Protein AF-A0A937JWV9-F1 (afdb_monomer)

Secondary structure (DSSP, 8-state):
---HHHHHHHHHHTT-TTGGG--HHHHHHHHT--TT---SSS-----------SHHHHHHHHHHHHHH-S-HHHHHHHHHHHHHHHHHHHHHHHHHTT----HHHHHHHHHHHHHHHHHHHHHTPPP---PPPPPPPPPPPPPPPPPPPPP-------------PPP-PPP--HHHHHHHHHHHHHHH-HHHHHHHHHHHHHHHHHSEEEEEE-HHHHHHHHHHTB---HHHH-TTHHHHHHHHHHHHHHHH---TTS-TTTSPEEEEEE-SS--S-SHHHHTTGGG-SEEEEEPGGGGGGEEEESS-GGG-PPPEETTB--GGGG------S-S-------TT-HHHHHHHHHHHHHHHH-SSHHHHHHHHT-S-EEEEE-S--BGGGEEEEEE-TT----HHHHHHHHHHT-EEEE-

Sequence (419 aa):
MTTVSQLRQQAKARKIKGYSRMNKAQLMSALGVSEDAKIQEAGKSKRTAKAEPTKTARAIATAITRKHGGNPAEVEAQLKKSIQSAVDKKRRQLKKEGREVTQKDLRAAAIAGVKATVQRSAKSKPKDEPKKPPAKSEPKKERKPKPKDEPKVEPVQPKEEPRSQPSKEVKTRSAELGQVKADLEKEFGKEFVAKAEKNFQKIVDESDVFVRVPDSAIDKIIGAGRFKSSFEAGRKGKDYNKRRGQTEDAMFGYGADTDPTKRPIYGYLGEKEFDGSSWSQTGPGQYGNVVVRLKSDVKTRASVTDNDTWNASLPSSATSVSAASLAGGRTAHMNVVKVSISKDDPMTRDEAEKGLQAAADAKGVSDFLSKKMSPYIETHIHGGLGTSDIGEVIFTNGSKPSKKMQNWAKKNGVTITIK

Radius of gyration: 28.36 Å; Cα contacts (8 Å, |Δi|>4): 607; chains: 1; bounding box: 73×74×77 Å

pLDDT: mean 81.62, std 20.68, range [28.97, 98.62]

Solvent-accessible surface area (backbone atoms only — not comparable to full-atom values): 23754 Å² total; per-residue (Å²): 130,92,47,64,66,59,46,40,53,53,33,55,76,68,68,47,84,68,46,90,78,48,52,63,69,55,42,27,60,77,68,72,50,66,92,80,79,74,86,92,88,86,76,95,64,93,70,82,79,76,76,87,75,66,67,67,48,47,54,51,15,46,54,47,23,73,76,40,52,78,57,46,70,59,44,27,53,50,36,53,52,33,22,50,52,32,32,52,52,50,52,52,50,33,55,74,69,75,41,84,84,48,72,68,58,47,52,54,24,33,52,52,11,47,53,57,40,53,57,50,44,61,69,65,54,77,80,90,69,90,78,77,82,81,79,89,78,84,86,81,88,78,84,84,80,82,90,75,91,75,82,88,74,75,86,78,73,82,80,80,72,86,70,80,76,51,69,52,62,62,66,47,48,63,70,60,41,52,50,37,34,53,51,47,27,72,74,67,34,55,67,56,45,51,46,10,26,54,42,40,38,50,31,52,69,67,33,37,49,32,35,56,36,39,66,93,42,53,66,52,28,64,71,65,47,26,66,73,22,71,69,64,63,63,81,67,52,71,67,48,47,52,53,48,29,54,51,40,23,69,40,44,63,43,45,85,87,51,56,43,73,61,40,52,42,72,34,28,45,26,62,77,71,85,82,74,72,50,53,32,57,47,49,57,45,90,50,27,46,25,39,35,36,40,40,76,73,55,41,76,17,16,27,31,25,56,36,64,63,83,27,50,39,51,37,24,41,49,82,57,55,46,52,29,14,31,39,40,20,88,55,78,81,68,100,65,81,71,73,66,81,37,90,89,39,59,66,36,41,51,33,23,52,43,28,39,51,20,28,53,69,39,88,35,60,41,50,24,28,62,67,53,69,33,54,34,33,31,28,36,28,28,32,39,48,49,53,86,48,51,40,32,41,36,23,26,90,81,47,76,81,50,72,68,49,51,54,50,24,67,76,67,75,32,50,78,47,77,90

Structure (mmCIF, N/CA/C/O backbone):
data_AF-A0A937JWV9-F1
#
_entry.id   AF-A0A937JWV9-F1
#
loop_
_atom_site.group_PDB
_atom_site.id
_atom_site.type_symbol
_atom_site.label_atom_id
_atom_site.label_alt_id
_atom_site.label_comp_id
_atom_site.label_asym_id
_atom_site.label_entity_id
_atom_site.label_seq_id
_atom_site.pdbx_PDB_ins_code
_atom_site.Cartn_x
_atom_site.Cartn_y
_atom_site.Cartn_z
_atom_site.occupancy
_atom_site.B_iso_or_equiv
_atom_site.auth_seq_id
_atom_site.auth_comp_id
_atom_site.auth_asym_id
_atom_site.auth_atom_id
_atom_site.pdbx_PDB_model_num
ATOM 1 N N . MET A 1 1 ? -20.050 -15.532 -38.402 1.00 70.25 1 MET A N 1
ATOM 2 C CA . MET A 1 1 ? -19.776 -16.842 -37.763 1.00 70.25 1 MET A CA 1
ATOM 3 C C . MET A 1 1 ? -18.564 -17.409 -38.455 1.00 70.25 1 MET A C 1
ATOM 5 O O . MET A 1 1 ? -18.600 -17.441 -39.676 1.00 70.25 1 MET A O 1
ATOM 9 N N . THR A 1 2 ? -17.518 -17.805 -37.729 1.00 85.25 2 THR A N 1
ATOM 10 C CA . THR A 1 2 ? -16.345 -18.433 -38.352 1.00 85.25 2 THR A CA 1
ATOM 11 C C . THR A 1 2 ? -16.776 -19.731 -39.025 1.00 85.25 2 THR A C 1
ATOM 13 O O . THR A 1 2 ? -17.424 -20.574 -38.395 1.00 85.25 2 THR A O 1
ATOM 16 N N . THR A 1 3 ? -16.486 -19.870 -40.316 1.00 94.62 3 THR A N 1
ATOM 17 C CA . THR A 1 3 ? -16.865 -21.063 -41.080 1.00 94.62 3 THR A CA 1
ATOM 18 C C . THR A 1 3 ? -15.882 -22.201 -40.811 1.00 94.62 3 THR A C 1
ATOM 20 O O . THR A 1 3 ? -14.726 -21.977 -40.448 1.00 94.62 3 THR A O 1
ATOM 23 N N . VAL A 1 4 ? -16.311 -23.449 -41.024 1.00 94.62 4 VAL A N 1
ATOM 24 C CA . VAL A 1 4 ? -15.422 -24.624 -40.908 1.00 94.62 4 VAL A CA 1
ATOM 25 C C . VAL A 1 4 ? -14.225 -24.508 -41.860 1.00 94.62 4 VAL A C 1
ATOM 27 O O . VAL A 1 4 ? -13.120 -24.906 -41.506 1.00 94.62 4 VAL A O 1
ATOM 30 N N . SER A 1 5 ? -14.418 -23.898 -43.036 1.00 94.88 5 SER A N 1
ATOM 31 C CA . SER A 1 5 ? -13.341 -23.645 -44.002 1.00 94.88 5 SER A CA 1
ATOM 32 C C . SER A 1 5 ? -12.254 -22.723 -43.431 1.00 94.88 5 SER A C 1
ATOM 34 O O . SER A 1 5 ? -11.070 -23.061 -43.479 1.00 94.88 5 SER A O 1
ATOM 36 N N . GLN A 1 6 ? -12.648 -21.616 -42.789 1.00 94.69 6 GLN A N 1
ATOM 37 C CA . GLN A 1 6 ? -11.716 -20.679 -42.145 1.00 94.69 6 GLN A CA 1
ATOM 38 C C . GLN A 1 6 ? -10.946 -21.336 -40.993 1.00 94.69 6 GLN A C 1
ATOM 40 O O . GLN A 1 6 ? -9.729 -21.182 -40.888 1.00 94.69 6 GLN A O 1
ATOM 45 N N . LEU A 1 7 ? -11.632 -22.130 -40.166 1.00 95.94 7 LEU A N 1
ATOM 46 C CA . LEU A 1 7 ? -10.992 -22.871 -39.077 1.00 95.94 7 LEU A CA 1
ATOM 47 C C . LEU A 1 7 ? -9.995 -23.917 -39.608 1.00 95.94 7 LEU A C 1
ATOM 49 O O . LEU A 1 7 ? -8.909 -24.073 -39.057 1.00 95.94 7 LEU A O 1
ATOM 53 N N . ARG A 1 8 ? -10.299 -24.594 -40.723 1.00 96.94 8 ARG A N 1
ATOM 54 C CA . ARG A 1 8 ? -9.359 -25.533 -41.360 1.00 96.94 8 ARG A CA 1
ATOM 55 C C . ARG A 1 8 ? -8.137 -24.834 -41.943 1.00 96.94 8 ARG A C 1
ATOM 57 O O . ARG A 1 8 ? -7.040 -25.372 -41.824 1.00 96.94 8 ARG A O 1
ATOM 64 N N . GLN A 1 9 ? -8.292 -23.651 -42.536 1.00 95.38 9 GLN A N 1
ATOM 65 C CA . GLN A 1 9 ? -7.149 -22.860 -43.007 1.00 95.38 9 GLN A CA 1
ATOM 66 C C . GLN A 1 9 ? -6.232 -22.450 -41.846 1.00 95.38 9 GLN A C 1
ATOM 68 O O . GLN A 1 9 ? -5.017 -22.618 -41.943 1.00 95.38 9 GLN A O 1
ATOM 73 N N . GLN A 1 10 ? -6.802 -22.003 -40.723 1.00 94.75 10 GLN A N 1
ATOM 74 C CA . GLN A 1 10 ? -6.031 -21.672 -39.519 1.00 94.75 10 GLN A CA 1
ATOM 75 C C . GLN A 1 10 ? -5.331 -22.901 -38.921 1.00 94.75 10 GLN A C 1
ATOM 77 O O . GLN A 1 10 ? -4.151 -22.835 -38.576 1.00 94.75 10 GLN A O 1
ATOM 82 N N . ALA A 1 11 ? -6.019 -24.043 -38.851 1.00 96.19 11 ALA A N 1
ATOM 83 C CA . ALA A 1 11 ? -5.437 -25.292 -38.360 1.00 96.19 11 ALA A CA 1
ATOM 84 C C . ALA A 1 11 ? -4.314 -25.813 -39.276 1.00 96.19 11 ALA A C 1
ATOM 86 O O . ALA A 1 11 ? -3.290 -26.288 -38.780 1.00 96.19 11 ALA A O 1
ATOM 87 N N . LYS A 1 12 ? -4.457 -25.645 -40.601 1.00 96.75 12 LYS A N 1
ATOM 88 C CA . LYS A 1 12 ? -3.407 -25.931 -41.592 1.00 96.75 12 LYS A CA 1
ATOM 89 C C . LYS A 1 12 ? -2.179 -25.046 -41.376 1.00 96.75 12 LYS A C 1
ATOM 91 O O . LYS A 1 12 ? -1.068 -25.566 -41.332 1.00 96.75 12 LYS A O 1
ATOM 96 N N . ALA A 1 13 ? -2.370 -23.737 -41.195 1.00 94.94 13 ALA A N 1
ATOM 97 C CA . ALA A 1 13 ? -1.278 -22.790 -40.946 1.00 94.94 13 ALA A CA 1
ATOM 98 C C . ALA A 1 13 ? -0.495 -23.122 -39.662 1.00 94.94 13 ALA A C 1
ATOM 100 O O . ALA A 1 13 ? 0.722 -22.966 -39.618 1.00 94.94 13 ALA A O 1
ATOM 101 N N . ARG A 1 14 ? -1.178 -23.656 -38.642 1.00 95.69 14 ARG A N 1
ATOM 102 C CA . ARG A 1 14 ? -0.578 -24.103 -37.374 1.00 95.69 14 ARG A CA 1
ATOM 103 C C . ARG A 1 14 ? -0.068 -25.551 -37.384 1.00 95.69 14 ARG A C 1
ATOM 105 O O . ARG A 1 14 ? 0.336 -26.049 -36.339 1.00 95.69 14 ARG A O 1
ATOM 112 N N . LYS A 1 15 ? -0.081 -26.231 -38.537 1.00 96.31 15 LYS A N 1
ATOM 113 C CA . LYS A 1 15 ? 0.377 -27.625 -38.708 1.00 96.31 15 LYS A CA 1
ATOM 114 C C . LYS A 1 15 ? -0.296 -28.627 -37.744 1.00 96.31 15 LYS A C 1
ATOM 116 O O . LYS A 1 15 ? 0.322 -29.607 -37.331 1.00 96.31 15 LYS A O 1
ATOM 121 N N . ILE A 1 16 ? -1.572 -28.415 -37.405 1.00 94.06 16 ILE A N 1
ATOM 122 C CA . ILE A 1 16 ? -2.339 -29.320 -36.529 1.00 94.06 16 ILE A CA 1
ATOM 123 C C . ILE A 1 16 ? -2.627 -30.629 -37.280 1.00 94.06 16 ILE A C 1
ATOM 125 O O . ILE A 1 16 ? -3.313 -30.624 -38.302 1.00 94.06 16 ILE A O 1
ATOM 129 N N . LYS A 1 17 ? -2.126 -31.772 -36.793 1.00 95.19 17 LYS A N 1
ATOM 130 C CA . LYS A 1 17 ? -2.347 -33.079 -37.441 1.00 95.19 17 LYS A CA 1
ATOM 131 C C . LYS A 1 17 ? -3.835 -33.460 -37.433 1.00 95.19 17 LYS A C 1
ATOM 133 O O . LYS A 1 17 ? -4.525 -33.287 -36.436 1.00 95.19 17 LYS A O 1
ATOM 138 N N . GLY A 1 18 ? -4.329 -33.994 -38.553 1.00 96.00 18 GLY A N 1
ATOM 139 C CA . GLY A 1 18 ? -5.708 -34.492 -38.676 1.00 96.00 18 GLY A CA 1
ATOM 140 C C . GLY A 1 18 ? -6.795 -33.424 -38.872 1.00 96.00 18 GLY A C 1
ATOM 141 O O . GLY A 1 18 ? -7.973 -33.775 -38.919 1.00 96.00 18 GLY A O 1
ATOM 142 N N . TYR A 1 19 ? -6.435 -32.144 -39.043 1.00 96.50 19 TYR A N 1
ATOM 143 C CA . TYR A 1 19 ? -7.394 -31.030 -39.131 1.00 96.50 19 TYR A CA 1
ATOM 144 C C . TYR A 1 19 ? -8.467 -31.183 -40.228 1.00 96.50 19 TYR A C 1
ATOM 146 O O . TYR A 1 19 ? -9.572 -30.657 -40.098 1.00 96.50 19 TYR A O 1
ATOM 154 N N . SER A 1 20 ? -8.174 -31.906 -41.313 1.00 95.62 20 SER A N 1
ATOM 155 C CA . SER A 1 20 ? -9.113 -32.125 -42.421 1.00 95.62 20 SER A CA 1
ATOM 156 C C . SER A 1 20 ? -10.320 -32.983 -42.031 1.00 95.62 20 SER A C 1
ATOM 158 O O . SER A 1 20 ? -11.385 -32.829 -42.628 1.00 95.62 20 SER A O 1
ATOM 160 N N . ARG A 1 21 ? -10.177 -33.841 -41.010 1.00 96.75 21 ARG A N 1
ATOM 161 C CA . ARG A 1 21 ? -11.233 -34.732 -40.495 1.00 96.75 21 ARG A CA 1
ATOM 162 C C . ARG A 1 21 ? -11.958 -34.167 -39.272 1.00 96.75 21 ARG A C 1
ATOM 164 O O . ARG A 1 21 ? -12.954 -34.737 -38.845 1.00 96.75 21 ARG A O 1
ATOM 171 N N . MET A 1 22 ? -11.481 -33.052 -38.717 1.00 96.44 22 MET A N 1
ATOM 172 C CA . MET A 1 22 ? -12.083 -32.433 -37.539 1.00 96.44 22 MET A CA 1
ATOM 173 C C . MET A 1 22 ? -13.382 -31.693 -37.896 1.00 96.44 22 MET A C 1
ATOM 175 O O . MET A 1 22 ? -13.478 -31.023 -38.936 1.00 96.44 22 MET A O 1
ATOM 179 N N . ASN A 1 23 ? -14.375 -31.804 -37.012 1.00 95.81 23 ASN A N 1
ATOM 180 C CA . ASN A 1 23 ? -15.597 -31.002 -37.045 1.00 95.81 23 ASN A CA 1
ATOM 181 C C . ASN A 1 23 ? -15.353 -29.597 -36.450 1.00 95.81 23 ASN A C 1
ATOM 183 O O . ASN A 1 23 ? -14.267 -29.290 -35.956 1.00 95.81 23 ASN A O 1
ATOM 187 N N . LYS A 1 24 ? -16.358 -28.713 -36.504 1.00 95.00 24 LYS A N 1
ATOM 188 C CA . LYS A 1 24 ? -16.223 -27.316 -36.053 1.00 95.00 24 LYS A CA 1
ATOM 189 C C . LYS A 1 24 ? -15.763 -27.202 -34.592 1.00 95.00 24 LYS A C 1
ATOM 191 O O . LYS A 1 24 ? -14.866 -26.415 -34.312 1.00 95.00 24 LYS A O 1
ATOM 196 N N . ALA A 1 25 ? -16.348 -27.983 -33.684 1.00 91.56 25 ALA A N 1
ATOM 197 C CA . ALA A 1 25 ? -16.023 -27.936 -32.259 1.00 91.56 25 ALA A CA 1
ATOM 198 C C . ALA A 1 25 ? -14.588 -28.414 -31.987 1.00 91.56 25 ALA A C 1
ATOM 200 O O . ALA A 1 25 ? -13.847 -27.763 -31.255 1.00 91.56 25 ALA A O 1
ATOM 201 N N . GLN A 1 26 ? -14.165 -29.494 -32.649 1.00 94.44 26 GLN A N 1
ATOM 202 C CA . GLN A 1 26 ? -12.797 -30.013 -32.567 1.00 94.44 26 GLN A CA 1
ATOM 203 C C . GLN A 1 26 ? -11.773 -29.013 -33.111 1.00 94.44 26 GLN A C 1
ATOM 205 O O . GLN A 1 26 ? -10.739 -28.799 -32.486 1.00 94.44 26 GLN A O 1
ATOM 210 N N . LEU A 1 27 ? -12.072 -28.354 -34.237 1.00 95.75 27 LEU A N 1
ATOM 211 C CA . LEU A 1 27 ? -11.210 -27.308 -34.791 1.00 95.75 27 LEU A CA 1
ATOM 212 C C . LEU A 1 27 ? -11.105 -26.101 -33.855 1.00 95.75 27 LEU A C 1
ATOM 214 O O . LEU A 1 27 ? -10.014 -25.580 -33.661 1.00 95.75 27 LEU A O 1
ATOM 218 N N . MET A 1 28 ? -12.216 -25.664 -33.263 1.00 93.50 28 MET A N 1
ATOM 219 C CA . MET A 1 28 ? -12.220 -24.551 -32.311 1.00 93.50 28 MET A CA 1
ATOM 220 C C . MET A 1 28 ? -11.440 -24.887 -31.036 1.00 93.50 28 MET A C 1
ATOM 222 O O . MET A 1 28 ? -10.606 -24.089 -30.612 1.00 93.50 28 MET A O 1
ATOM 226 N N . SER A 1 29 ? -11.615 -26.095 -30.494 1.00 92.25 29 SER A N 1
ATOM 227 C CA . SER A 1 29 ? -10.840 -26.592 -29.352 1.00 92.25 29 SER A CA 1
ATOM 228 C C . SER A 1 29 ? -9.341 -26.670 -29.670 1.00 92.25 29 SER A C 1
ATOM 230 O O . SER A 1 29 ? -8.534 -26.106 -28.934 1.00 92.25 29 SER A O 1
ATOM 232 N N . ALA A 1 30 ? -8.964 -27.256 -30.812 1.00 92.62 30 ALA A N 1
ATOM 233 C CA . ALA A 1 30 ? -7.567 -27.365 -31.238 1.00 92.62 30 ALA A CA 1
ATOM 234 C C . ALA A 1 30 ? -6.913 -26.001 -31.538 1.00 92.62 30 ALA A C 1
ATOM 236 O O . ALA A 1 30 ? -5.695 -25.855 -31.438 1.00 92.62 30 ALA A O 1
ATOM 237 N N . LEU A 1 31 ? -7.708 -24.991 -31.903 1.00 93.44 31 LEU A N 1
ATOM 238 C CA . LEU A 1 31 ? -7.241 -23.625 -32.154 1.00 93.44 31 LEU A CA 1
ATOM 239 C C . LEU A 1 31 ? -7.263 -22.723 -30.910 1.00 93.44 31 LEU A C 1
ATOM 241 O O . LEU A 1 31 ? -6.727 -21.613 -30.981 1.00 93.44 31 LEU A O 1
ATOM 245 N N . GLY A 1 32 ? -7.841 -23.184 -29.795 1.00 87.75 32 GLY A N 1
ATOM 246 C CA . GLY A 1 32 ? -8.015 -22.395 -28.573 1.00 87.75 32 GLY A CA 1
ATOM 247 C C . GLY A 1 32 ? -9.056 -21.278 -28.708 1.00 87.75 32 GLY A C 1
ATOM 248 O O . GLY A 1 32 ? -8.920 -20.236 -28.072 1.00 87.75 32 GLY A O 1
ATOM 249 N N . VAL A 1 33 ? -10.069 -21.460 -29.561 1.00 85.12 33 VAL A N 1
ATOM 250 C CA . VAL A 1 33 ? -11.135 -20.478 -29.815 1.00 85.12 33 VAL A CA 1
ATOM 251 C C . VAL A 1 33 ? -12.414 -20.958 -29.127 1.00 85.12 33 VAL A C 1
ATOM 253 O O . VAL A 1 33 ? -12.911 -22.031 -29.453 1.00 85.12 33 VAL A O 1
ATOM 256 N N . SER A 1 34 ? -12.963 -20.196 -28.177 1.00 75.50 34 SER A N 1
ATOM 257 C CA . SER A 1 34 ? -14.287 -20.481 -27.603 1.00 75.50 34 SER A CA 1
ATOM 258 C C . SER A 1 34 ? -15.399 -19.837 -28.437 1.00 75.50 34 SER A C 1
ATOM 260 O O . SER A 1 34 ? -15.208 -18.800 -29.076 1.00 75.50 34 SER A O 1
ATOM 262 N N . GLU A 1 35 ? -16.580 -20.461 -28.448 1.00 60.56 35 GLU A N 1
ATOM 263 C CA . GLU A 1 35 ? -17.726 -20.034 -29.268 1.00 60.56 35 GLU A CA 1
ATOM 264 C C . GLU A 1 35 ? -18.344 -18.694 -28.802 1.00 60.56 35 GLU A C 1
ATOM 266 O O . GLU A 1 35 ? -19.096 -18.064 -29.547 1.00 60.56 35 GLU A O 1
ATOM 271 N N . ASP A 1 36 ? -17.924 -18.196 -27.634 1.00 49.78 36 ASP A N 1
ATOM 272 C CA . ASP A 1 36 ? -18.374 -16.935 -27.027 1.00 49.78 36 ASP A CA 1
ATOM 273 C C . ASP A 1 36 ? -17.700 -15.676 -27.609 1.00 49.78 36 ASP A C 1
ATOM 275 O O . ASP A 1 36 ? -17.994 -14.550 -27.202 1.00 49.78 36 ASP A O 1
ATOM 279 N N . ALA A 1 37 ? -16.825 -15.821 -28.606 1.00 46.34 37 ALA A N 1
ATOM 280 C CA . ALA A 1 37 ? -16.218 -14.689 -29.301 1.00 46.34 37 ALA A CA 1
ATOM 281 C C . ALA A 1 37 ? -17.087 -14.194 -30.480 1.00 46.34 37 ALA A C 1
ATOM 283 O O . ALA A 1 37 ? -16.811 -14.445 -31.654 1.00 46.34 37 ALA A O 1
ATOM 284 N N . LYS A 1 38 ? -18.138 -13.431 -30.168 1.00 37.34 38 LYS A N 1
ATOM 285 C CA . LYS A 1 38 ? -18.782 -12.444 -31.062 1.00 37.34 38 LYS A CA 1
ATOM 286 C C . LYS A 1 38 ? -19.186 -11.261 -30.170 1.00 37.34 38 LYS A C 1
ATOM 288 O O . LYS A 1 38 ? -19.817 -11.481 -29.150 1.00 37.34 38 LYS A O 1
ATOM 293 N N . ILE A 1 39 ? -18.900 -9.987 -30.430 1.00 35.62 39 ILE A N 1
ATOM 294 C CA . ILE A 1 39 ? -18.984 -9.205 -31.666 1.00 35.62 39 ILE A CA 1
ATOM 295 C C . ILE A 1 39 ? -18.010 -8.016 -31.521 1.00 35.62 39 ILE A C 1
ATOM 297 O O . ILE A 1 39 ? -18.239 -7.145 -30.686 1.00 35.62 39 ILE A O 1
ATOM 301 N N . GLN A 1 40 ? -16.982 -7.919 -32.362 1.00 36.19 40 GLN A N 1
ATOM 302 C CA . GLN A 1 40 ? -16.379 -6.637 -32.744 1.00 36.19 40 GLN A CA 1
ATOM 303 C C . GLN A 1 40 ? -15.977 -6.744 -34.209 1.00 36.19 40 GLN A C 1
ATOM 305 O O . GLN A 1 40 ? -14.887 -7.199 -34.505 1.00 36.19 40 GLN A O 1
ATOM 310 N N . GLU A 1 41 ? -16.922 -6.436 -35.098 1.00 37.06 41 GLU A N 1
ATOM 311 C CA . GLU A 1 41 ? -16.722 -5.864 -36.440 1.00 37.06 41 GLU A CA 1
ATOM 312 C C . GLU A 1 41 ? -17.990 -6.098 -37.266 1.00 37.06 41 GLU A C 1
ATOM 314 O O . GLU A 1 41 ? -18.176 -7.146 -37.871 1.00 37.06 41 GLU A O 1
ATOM 319 N N . ALA A 1 42 ? -18.905 -5.128 -37.198 1.00 35.91 42 ALA A N 1
ATOM 320 C CA . ALA A 1 42 ? -19.882 -4.749 -38.226 1.00 35.91 42 ALA A CA 1
ATOM 321 C C . ALA A 1 42 ? -20.982 -3.934 -37.537 1.00 35.91 42 ALA A C 1
ATOM 323 O O . ALA A 1 42 ? -21.866 -4.478 -36.881 1.00 35.91 42 ALA A O 1
ATOM 324 N N . GLY A 1 43 ? -20.906 -2.608 -37.645 1.00 28.97 43 GLY A N 1
ATOM 325 C CA . GLY A 1 43 ? -21.939 -1.731 -37.100 1.00 28.97 43 GLY A CA 1
ATOM 326 C C . GLY A 1 43 ? -21.426 -0.353 -36.723 1.00 28.97 43 GLY A C 1
ATOM 327 O O . GLY A 1 43 ? -21.514 0.045 -35.564 1.00 28.97 43 GLY A O 1
ATOM 328 N N . LYS A 1 44 ? -20.935 0.411 -37.707 1.00 36.94 44 LYS A N 1
ATOM 329 C CA . LYS A 1 44 ? -20.898 1.877 -37.616 1.00 36.94 44 LYS A CA 1
ATOM 330 C C . LYS A 1 44 ? -22.346 2.387 -37.553 1.00 36.94 44 LYS A C 1
ATOM 332 O O . LYS A 1 44 ? -22.886 2.860 -38.544 1.00 36.94 44 LYS A O 1
ATOM 337 N N . SER A 1 45 ? -22.985 2.285 -36.390 1.00 32.94 45 SER A N 1
ATOM 338 C CA . SER A 1 45 ? -24.140 3.116 -36.058 1.00 32.94 45 SER A CA 1
ATOM 339 C C . SER A 1 45 ? -23.666 4.208 -35.107 1.00 32.94 45 SER A C 1
ATOM 341 O O . SER A 1 45 ? -22.945 3.952 -34.141 1.00 32.94 45 SER A O 1
ATOM 343 N N . LYS A 1 46 ? -24.025 5.451 -35.435 1.00 39.56 46 LYS A N 1
ATOM 344 C CA . LYS A 1 46 ? -23.779 6.656 -34.640 1.00 39.56 46 LYS A CA 1
ATOM 345 C C . LYS A 1 46 ? -24.415 6.505 -33.253 1.00 39.56 46 LYS A C 1
ATOM 347 O O . LYS A 1 46 ? -25.510 6.999 -33.011 1.00 39.56 46 LYS A O 1
ATOM 352 N N . ARG A 1 47 ? -23.722 5.868 -32.314 1.00 31.42 47 ARG A N 1
ATOM 353 C CA . ARG A 1 47 ? -23.988 6.049 -30.888 1.00 31.42 47 ARG A CA 1
ATOM 354 C C . ARG A 1 47 ? -23.134 7.210 -30.415 1.00 31.42 47 ARG A C 1
ATOM 356 O O . ARG A 1 47 ? -21.919 7.109 -30.290 1.00 31.42 47 ARG A O 1
ATOM 363 N N . THR A 1 48 ? -23.791 8.342 -30.195 1.00 37.31 48 THR A N 1
ATOM 364 C CA . THR A 1 48 ? -23.246 9.480 -29.458 1.00 37.31 48 THR A CA 1
ATOM 365 C C . THR A 1 48 ? -22.664 8.975 -28.142 1.00 37.31 48 THR A C 1
ATOM 367 O O . THR A 1 48 ? -23.413 8.586 -27.246 1.00 37.31 48 THR A O 1
ATOM 370 N N . ALA A 1 49 ? -21.336 8.961 -28.034 1.00 32.97 49 ALA A N 1
ATOM 371 C CA . ALA A 1 49 ? -20.647 8.695 -26.785 1.00 32.97 49 ALA A CA 1
ATOM 372 C C . ALA A 1 49 ? -21.092 9.744 -25.752 1.00 32.97 49 ALA A C 1
ATOM 374 O O . ALA A 1 49 ? -20.667 10.901 -25.796 1.00 32.97 49 ALA A O 1
ATOM 375 N N . LYS A 1 50 ? -21.979 9.350 -24.833 1.00 37.22 50 LYS A N 1
ATOM 376 C CA . LYS A 1 50 ? -22.104 10.028 -23.544 1.00 37.22 50 LYS A CA 1
ATOM 377 C C . LYS A 1 50 ? -20.814 9.714 -22.794 1.00 37.22 50 LYS A C 1
ATOM 379 O O . LYS A 1 50 ? -20.614 8.588 -22.357 1.00 37.22 50 LYS A O 1
ATOM 384 N N . ALA A 1 51 ? -19.922 10.697 -22.726 1.00 34.38 51 ALA A N 1
ATOM 385 C CA . ALA A 1 51 ? -18.743 10.636 -21.877 1.00 34.38 51 ALA A CA 1
ATOM 386 C C . ALA A 1 51 ? -19.195 10.384 -20.433 1.00 34.38 51 ALA A C 1
ATOM 388 O O . ALA A 1 51 ? -20.030 11.136 -19.935 1.00 34.38 51 ALA A O 1
ATOM 389 N N . GLU A 1 52 ? -18.674 9.349 -19.772 1.00 35.78 52 GLU A N 1
ATOM 390 C CA . GLU A 1 52 ? -18.876 9.163 -18.334 1.00 35.78 52 GLU A CA 1
ATOM 391 C C . GLU A 1 52 ? -18.138 10.268 -17.559 1.00 35.78 52 GLU A C 1
ATOM 393 O O . GLU A 1 52 ? -16.905 10.306 -17.582 1.00 35.78 52 GLU A O 1
ATOM 398 N N . PRO A 1 53 ? -18.840 11.176 -16.850 1.00 45.16 53 PRO A N 1
ATOM 399 C CA . PRO A 1 53 ? -18.221 12.306 -16.178 1.00 45.16 53 PRO A CA 1
ATOM 400 C C . PRO A 1 53 ? -18.481 12.208 -14.671 1.00 45.16 53 PRO A C 1
ATOM 402 O O . PRO A 1 53 ? -19.243 13.002 -14.123 1.00 45.16 53 PRO A O 1
ATOM 405 N N . THR A 1 54 ? -17.938 11.202 -13.983 1.00 51.41 54 THR A N 1
ATOM 406 C CA . THR A 1 54 ? -18.350 10.930 -12.587 1.00 51.41 54 THR A CA 1
ATOM 407 C C . THR A 1 54 ? -17.243 11.091 -11.549 1.00 51.41 54 THR A C 1
ATOM 409 O O . THR A 1 54 ? -17.530 11.583 -10.462 1.00 51.41 54 THR A O 1
ATOM 412 N N . LYS A 1 55 ? -15.969 10.799 -11.851 1.00 55.84 55 LYS A N 1
ATOM 413 C CA . LYS A 1 55 ? -14.886 10.936 -10.848 1.00 55.84 55 LYS A CA 1
ATOM 414 C C . LYS A 1 55 ? -14.240 12.327 -10.823 1.00 55.84 55 LYS A C 1
ATOM 416 O O . LYS A 1 55 ? -14.094 12.920 -9.759 1.00 55.84 55 LYS A O 1
ATOM 421 N N . THR A 1 56 ? -13.927 12.894 -11.987 1.00 76.44 56 THR A N 1
ATOM 422 C CA . THR A 1 56 ? -13.238 14.197 -12.086 1.00 76.44 56 THR A CA 1
ATOM 423 C C . THR A 1 56 ? -14.152 15.376 -11.743 1.00 76.44 56 THR A C 1
ATOM 425 O O . THR A 1 56 ? -13.727 16.307 -11.066 1.00 76.44 56 THR A O 1
ATOM 428 N N . ALA A 1 57 ? -15.427 15.329 -12.148 1.00 76.38 57 ALA A N 1
ATOM 429 C CA . ALA A 1 57 ? -16.392 16.392 -11.851 1.00 76.38 57 ALA A CA 1
ATOM 430 C C . ALA A 1 57 ? -16.666 16.510 -10.344 1.00 76.38 57 ALA A C 1
ATOM 432 O O . ALA A 1 57 ? -16.698 17.616 -9.812 1.00 76.38 57 ALA A O 1
ATOM 433 N N . ARG A 1 58 ? -16.782 15.374 -9.647 1.00 83.69 58 ARG A N 1
ATOM 434 C CA . ARG A 1 58 ? -16.984 15.334 -8.197 1.00 83.69 58 ARG A CA 1
ATOM 435 C C . ARG A 1 58 ? -15.776 15.874 -7.428 1.00 83.69 58 ARG A C 1
ATOM 437 O O . ARG A 1 58 ? -15.954 16.658 -6.506 1.00 83.69 58 ARG A O 1
ATOM 444 N N . ALA A 1 59 ? -14.553 15.526 -7.838 1.00 82.19 59 ALA A N 1
ATOM 445 C CA . ALA A 1 59 ? -13.334 16.066 -7.227 1.00 82.19 59 ALA A CA 1
ATOM 446 C C . ALA A 1 59 ? -13.228 17.596 -7.384 1.00 82.19 59 ALA A C 1
ATOM 448 O O . ALA A 1 59 ? -12.936 18.301 -6.417 1.00 82.19 59 ALA A O 1
ATOM 449 N N . ILE A 1 60 ? -13.533 18.120 -8.577 1.00 84.88 60 ILE A N 1
ATOM 450 C CA . ILE A 1 60 ? -13.543 19.568 -8.840 1.00 84.88 60 ILE A CA 1
ATOM 451 C C . ILE A 1 60 ? -14.660 20.256 -8.046 1.00 84.88 60 ILE A C 1
ATOM 453 O O . ILE A 1 60 ? -14.423 21.310 -7.461 1.00 84.88 60 ILE A O 1
ATOM 457 N N . ALA A 1 61 ? -15.853 19.662 -7.971 1.00 86.69 61 ALA A N 1
ATOM 458 C CA . ALA A 1 61 ? -16.959 20.200 -7.183 1.00 86.69 61 ALA A CA 1
ATOM 459 C C . ALA A 1 61 ? -16.599 20.306 -5.695 1.00 86.69 61 ALA A C 1
ATOM 461 O O . ALA A 1 61 ? -16.776 21.369 -5.108 1.00 86.69 61 ALA A O 1
ATOM 462 N N . THR A 1 62 ? -15.990 19.268 -5.114 1.00 85.94 62 THR A N 1
ATOM 463 C CA . THR A 1 62 ? -15.491 19.298 -3.730 1.00 85.94 62 THR A CA 1
ATOM 464 C C . THR A 1 62 ? -14.468 20.416 -3.511 1.00 85.94 62 THR A C 1
ATOM 466 O O . THR A 1 62 ? -14.531 21.111 -2.497 1.00 85.94 62 THR A O 1
ATOM 469 N N . ALA A 1 63 ? -13.547 20.637 -4.457 1.00 86.81 63 ALA A N 1
ATOM 470 C CA . ALA A 1 63 ? -12.566 21.720 -4.367 1.00 86.81 63 ALA A CA 1
ATOM 471 C C . ALA A 1 63 ? -13.218 23.115 -4.442 1.00 86.81 63 ALA A C 1
ATOM 473 O O . ALA A 1 63 ? -12.849 24.011 -3.681 1.00 86.81 63 ALA A O 1
ATOM 474 N N . ILE A 1 64 ? -14.216 23.293 -5.316 1.00 87.19 64 ILE A N 1
ATOM 475 C CA . ILE A 1 64 ? -14.991 24.539 -5.427 1.00 87.19 64 ILE A CA 1
ATOM 476 C C . ILE A 1 64 ? -15.768 24.796 -4.135 1.00 87.19 64 ILE A C 1
ATOM 478 O O . ILE A 1 64 ? -15.676 25.893 -3.585 1.00 87.19 64 ILE A O 1
ATOM 482 N N . THR A 1 65 ? -16.468 23.788 -3.613 1.00 87.38 65 THR A N 1
ATOM 483 C CA . THR A 1 65 ? -17.228 23.891 -2.363 1.00 87.38 65 THR A CA 1
ATOM 484 C C . THR A 1 65 ? -16.331 24.202 -1.168 1.00 87.38 65 THR A C 1
ATOM 486 O O . THR A 1 65 ? -16.686 25.039 -0.345 1.00 87.38 65 THR A O 1
ATOM 489 N N . ARG A 1 66 ? -15.134 23.605 -1.084 1.00 88.56 66 ARG A N 1
ATOM 490 C CA . ARG A 1 66 ? -14.168 23.918 -0.018 1.00 88.56 66 ARG A CA 1
ATOM 491 C C . ARG A 1 66 ? -13.754 25.393 -0.029 1.00 88.56 66 ARG A C 1
ATOM 493 O O . ARG A 1 66 ? -13.567 25.978 1.029 1.00 88.56 66 ARG A O 1
ATOM 500 N N . LYS A 1 67 ? -13.602 25.990 -1.215 1.00 87.50 67 LYS A N 1
ATOM 501 C CA . LYS A 1 67 ? -13.111 27.367 -1.375 1.00 87.50 67 LYS A CA 1
ATOM 502 C C . LYS A 1 67 ? -14.215 28.428 -1.315 1.00 87.50 67 LYS A C 1
ATOM 504 O O . LYS A 1 67 ? -13.957 29.551 -0.890 1.00 87.50 67 LYS A O 1
ATOM 509 N N . HIS A 1 68 ? -15.421 28.094 -1.766 1.00 86.50 68 HIS A N 1
ATOM 510 C CA . HIS A 1 68 ? -16.505 29.059 -1.973 1.00 86.50 68 HIS A CA 1
ATOM 511 C C . HIS A 1 68 ? -17.795 28.731 -1.203 1.00 86.50 68 HIS A C 1
ATOM 513 O O . HIS A 1 68 ? -18.747 29.503 -1.272 1.00 86.50 68 HIS A O 1
ATOM 519 N N . GLY A 1 69 ? -17.826 27.631 -0.446 1.00 82.62 69 GLY A N 1
ATOM 520 C CA . GLY A 1 69 ? -19.023 27.142 0.239 1.00 82.62 69 GLY A CA 1
ATOM 521 C C . GLY A 1 69 ? -20.030 26.469 -0.705 1.00 82.62 69 GLY A C 1
ATOM 522 O O . GLY A 1 69 ? -19.778 26.294 -1.899 1.00 82.62 69 GLY A O 1
ATOM 523 N N . GLY A 1 70 ? -21.182 26.070 -0.158 1.00 88.19 70 GLY A N 1
ATOM 524 C CA . GLY A 1 70 ? -22.292 25.449 -0.897 1.00 88.19 70 GLY A CA 1
ATOM 525 C C . GLY A 1 70 ? -22.404 23.929 -0.731 1.00 88.19 70 GLY A C 1
ATOM 526 O O . GLY A 1 70 ? -21.610 23.299 -0.038 1.00 88.19 70 GLY A O 1
ATOM 527 N N . ASN A 1 71 ? -23.414 23.323 -1.361 1.00 88.88 71 ASN A N 1
ATOM 528 C CA . ASN A 1 71 ? -23.618 21.874 -1.335 1.00 88.88 71 ASN A CA 1
ATOM 529 C C . ASN A 1 71 ? -22.795 21.194 -2.455 1.00 88.88 71 ASN A C 1
ATOM 531 O O . ASN A 1 71 ? -22.994 21.526 -3.629 1.00 88.88 71 ASN A O 1
ATOM 535 N N . PRO A 1 72 ? -21.914 20.219 -2.148 1.00 83.62 72 PRO A N 1
ATOM 536 C CA . PRO A 1 72 ? -21.097 19.537 -3.156 1.00 83.62 72 PRO A CA 1
ATOM 537 C C . PRO A 1 72 ? -21.896 18.897 -4.299 1.00 83.62 72 PRO A C 1
ATOM 539 O O . PRO A 1 72 ? -21.445 18.921 -5.442 1.00 83.62 72 PRO A O 1
ATOM 542 N N . ALA A 1 73 ? -23.084 18.350 -4.020 1.00 86.38 73 ALA A N 1
ATOM 543 C CA . ALA A 1 73 ? -23.922 17.710 -5.036 1.00 86.38 73 ALA A CA 1
ATOM 544 C C . ALA A 1 73 ? -24.526 18.734 -6.012 1.00 86.38 73 ALA A C 1
ATOM 546 O O . ALA A 1 73 ? -24.592 18.488 -7.219 1.00 86.38 73 ALA A O 1
ATOM 547 N N . GLU A 1 74 ? -24.915 19.908 -5.511 1.00 88.94 74 GLU A N 1
ATOM 548 C CA . GLU A 1 74 ? -25.438 21.003 -6.334 1.00 88.94 74 GLU A CA 1
ATOM 549 C C . GLU A 1 74 ? -24.335 21.615 -7.199 1.00 88.94 74 GLU A C 1
ATOM 551 O O . GLU A 1 74 ? -24.530 21.824 -8.399 1.00 88.94 74 GLU A O 1
ATOM 556 N N . VAL A 1 75 ? -23.149 21.829 -6.620 1.00 89.69 75 VAL A N 1
ATOM 557 C CA . VAL A 1 75 ? -21.969 22.312 -7.350 1.00 89.69 75 VAL A CA 1
ATOM 558 C C . VAL A 1 75 ? -21.552 21.304 -8.424 1.00 89.69 75 VAL A C 1
ATOM 560 O O . VAL A 1 75 ? -21.256 21.702 -9.551 1.00 89.69 75 VAL A O 1
ATOM 563 N N . GLU A 1 76 ? -21.595 19.999 -8.140 1.00 91.31 76 GLU A N 1
ATOM 564 C CA . GLU A 1 76 ? -21.318 18.953 -9.132 1.00 91.31 76 GLU A CA 1
ATOM 565 C C . GLU A 1 76 ? -22.332 18.976 -10.289 1.00 91.31 76 GLU A C 1
ATOM 567 O O . GLU A 1 76 ? -21.941 18.911 -11.460 1.00 91.31 76 GLU A O 1
ATOM 572 N N . ALA A 1 77 ? -23.627 19.110 -9.993 1.00 90.19 77 ALA A N 1
ATOM 573 C CA . ALA A 1 77 ? -24.671 19.198 -11.013 1.00 90.19 77 ALA A CA 1
ATOM 574 C C . ALA A 1 77 ? -24.511 20.454 -11.894 1.00 90.19 77 ALA A C 1
ATOM 576 O O . ALA A 1 77 ? -24.587 20.373 -13.127 1.00 90.19 77 ALA A O 1
ATOM 577 N N . GLN A 1 78 ? -24.222 21.607 -11.284 1.00 90.75 78 GLN A N 1
ATOM 578 C CA . GLN A 1 78 ? -23.965 22.865 -11.992 1.00 90.75 78 GLN A CA 1
ATOM 579 C C . GLN A 1 78 ? -22.706 22.796 -12.863 1.00 90.75 78 GLN A C 1
ATOM 581 O O . GLN A 1 78 ? -22.707 23.295 -13.996 1.00 90.75 78 GLN A O 1
ATOM 586 N N . LEU A 1 79 ? -21.655 22.143 -12.365 1.00 90.62 79 LEU A N 1
ATOM 587 C CA . LEU A 1 79 ? -20.408 21.929 -13.088 1.00 90.62 79 LEU A CA 1
ATOM 588 C C . LEU A 1 79 ? -20.639 21.077 -14.340 1.00 90.62 79 LEU A C 1
ATOM 590 O O . LEU A 1 79 ? -20.244 21.479 -15.436 1.00 90.62 79 LEU A O 1
ATOM 594 N N . LYS A 1 80 ? -21.347 19.946 -14.208 1.00 91.38 80 LYS A N 1
ATOM 595 C CA . LYS A 1 80 ? -21.708 19.079 -15.345 1.00 91.38 80 LYS A CA 1
ATOM 596 C C . LYS A 1 80 ? -22.504 19.845 -16.400 1.00 91.38 80 LYS A C 1
ATOM 598 O O . LYS A 1 80 ? -22.167 19.785 -17.583 1.00 91.38 80 LYS A O 1
ATOM 603 N N . LYS A 1 81 ? -23.508 20.625 -15.981 1.00 92.62 81 LYS A N 1
ATOM 604 C CA . LYS A 1 81 ? -24.332 21.444 -16.888 1.00 92.62 81 LYS A CA 1
ATOM 605 C C . LYS A 1 81 ? -23.505 22.509 -17.617 1.00 92.62 81 LYS A C 1
ATOM 607 O O . LYS A 1 81 ? -23.697 22.723 -18.813 1.00 92.62 81 LYS A O 1
ATOM 612 N N . SER A 1 82 ? -22.571 23.156 -16.921 1.00 90.75 82 SER A N 1
ATOM 613 C CA . SER A 1 82 ? -21.731 24.217 -17.493 1.00 90.75 82 SER A CA 1
ATOM 614 C C . SER A 1 82 ? -20.690 23.679 -18.475 1.00 90.75 82 SER A C 1
ATOM 616 O O . SER A 1 82 ? -20.502 24.272 -19.536 1.00 90.75 82 SER A O 1
ATOM 618 N N . ILE A 1 83 ? -20.063 22.539 -18.168 1.00 91.56 83 ILE A N 1
ATOM 619 C CA . ILE A 1 83 ? -19.146 21.846 -19.086 1.00 91.56 83 ILE A CA 1
ATOM 620 C C . ILE A 1 83 ? -19.893 21.416 -20.350 1.00 91.56 83 ILE A C 1
ATOM 622 O O . ILE A 1 83 ? -19.445 21.721 -21.455 1.00 91.56 83 ILE A O 1
ATOM 626 N N . GLN A 1 84 ? -21.050 20.765 -20.194 1.00 93.00 84 GLN A N 1
ATOM 627 C CA . GLN A 1 84 ? -21.841 20.288 -21.327 1.00 93.00 84 GLN A CA 1
ATOM 628 C C . GLN A 1 84 ? -22.275 21.446 -22.239 1.00 93.00 84 GLN A C 1
ATOM 630 O O . GLN A 1 84 ? -22.055 21.394 -23.446 1.00 93.00 84 GLN A O 1
ATOM 635 N N . SER A 1 85 ? -22.802 22.530 -21.660 1.00 92.75 85 SER A N 1
ATOM 636 C CA . SER A 1 85 ? -23.215 23.721 -22.415 1.00 92.75 85 SER A CA 1
ATOM 637 C C . SER A 1 85 ? -22.053 24.369 -23.181 1.00 92.75 85 SER A C 1
ATOM 639 O O . SER A 1 85 ? -22.194 24.713 -24.357 1.00 92.75 85 SER A O 1
ATOM 641 N N . ALA A 1 86 ? -20.877 24.489 -22.554 1.00 92.56 86 ALA A N 1
ATOM 642 C CA . ALA A 1 86 ? -19.694 25.055 -23.201 1.00 92.56 86 ALA A CA 1
ATOM 643 C C . ALA A 1 86 ? -19.204 24.187 -24.373 1.00 92.56 86 ALA A C 1
ATOM 645 O O . ALA A 1 86 ? -18.896 24.709 -25.448 1.00 92.56 86 ALA A O 1
ATOM 646 N N . VAL A 1 87 ? -19.184 22.864 -24.190 1.00 93.69 87 VAL A N 1
ATOM 647 C CA . VAL A 1 87 ? -18.819 21.900 -25.235 1.00 93.69 87 VAL A CA 1
ATOM 648 C C . VAL A 1 87 ? -19.800 21.953 -26.408 1.00 93.69 87 VAL A C 1
ATOM 650 O O . VAL A 1 87 ? -19.371 22.032 -27.561 1.00 93.69 87 VAL A O 1
ATOM 653 N N . ASP A 1 88 ? -21.104 21.976 -26.140 1.00 93.06 88 ASP A N 1
ATOM 654 C CA . ASP A 1 88 ? -22.125 22.034 -27.190 1.00 93.06 88 ASP A CA 1
ATOM 655 C C . ASP A 1 88 ? -22.084 23.359 -27.957 1.00 93.06 88 ASP A C 1
ATOM 657 O O . ASP A 1 88 ? -22.189 23.365 -29.189 1.00 93.06 88 ASP A O 1
ATOM 661 N N . LYS A 1 89 ? -21.850 24.481 -27.263 1.00 94.94 89 LYS A N 1
ATOM 662 C CA . LYS A 1 89 ? -21.648 25.788 -27.903 1.00 94.94 89 LYS A CA 1
ATOM 663 C C . LYS A 1 89 ? -20.441 25.759 -28.842 1.00 94.94 89 LYS A C 1
ATOM 665 O O . LYS A 1 89 ? -20.561 26.201 -29.985 1.00 94.94 89 LYS A O 1
ATOM 670 N N . LYS A 1 90 ? -19.310 25.190 -28.405 1.00 95.25 90 LYS A N 1
ATOM 671 C CA . LYS A 1 90 ? -18.095 25.093 -29.229 1.00 95.25 90 LYS A CA 1
ATOM 672 C C . LYS A 1 90 ? -18.288 24.183 -30.443 1.00 95.25 90 LYS A C 1
ATOM 674 O O . LYS A 1 90 ? -17.865 24.545 -31.537 1.00 95.25 90 LYS A O 1
ATOM 679 N N . ARG A 1 91 ? -18.990 23.054 -30.289 1.00 94.44 91 ARG A N 1
ATOM 680 C CA . ARG A 1 91 ? -19.357 22.166 -31.410 1.00 94.44 91 ARG A CA 1
ATOM 681 C C . ARG A 1 91 ? -20.198 22.887 -32.461 1.00 94.44 91 ARG A C 1
ATOM 683 O O . ARG A 1 91 ? -19.915 22.775 -33.649 1.00 94.44 91 ARG A O 1
ATOM 690 N N . ARG A 1 92 ? -21.217 23.641 -32.034 1.00 96.19 92 ARG A N 1
ATOM 691 C CA . ARG A 1 92 ? -22.067 24.429 -32.944 1.00 96.19 92 ARG A CA 1
ATOM 692 C C . ARG A 1 92 ? -21.274 25.520 -33.657 1.00 96.19 92 ARG A C 1
ATOM 694 O O . ARG A 1 92 ? -21.489 25.722 -34.845 1.00 96.19 92 ARG A O 1
ATOM 701 N N . GLN A 1 93 ? -20.373 26.193 -32.944 1.00 96.12 93 GLN A N 1
ATOM 702 C CA . GLN A 1 93 ? -19.499 27.213 -33.517 1.00 96.12 93 GLN A CA 1
ATOM 703 C C . GLN A 1 93 ? -18.599 26.627 -34.613 1.00 96.12 93 GLN A C 1
ATOM 705 O O . GLN A 1 93 ? -18.659 27.089 -35.744 1.00 96.12 93 GLN A O 1
ATOM 710 N N . LEU A 1 94 ? -17.842 25.568 -34.312 1.00 94.12 94 LEU A N 1
ATOM 711 C CA . LEU A 1 94 ? -16.933 24.949 -35.285 1.00 94.12 94 LEU A CA 1
ATOM 712 C C . LEU A 1 94 ? -17.683 24.400 -36.504 1.00 94.12 94 LEU A C 1
ATOM 714 O O . LEU A 1 94 ? -17.227 24.562 -37.630 1.00 94.12 94 LEU A O 1
ATOM 718 N N . LYS A 1 95 ? -18.887 23.848 -36.296 1.00 94.50 95 LYS A N 1
ATOM 719 C CA . LYS A 1 95 ? -19.756 23.416 -37.396 1.00 94.50 95 LYS A CA 1
ATOM 720 C C . LYS A 1 95 ? -20.190 24.579 -38.299 1.00 94.50 95 LYS A C 1
ATOM 722 O O . LYS A 1 95 ? -20.244 24.397 -39.508 1.00 94.50 95 LYS A O 1
ATOM 727 N N . LYS A 1 96 ? -20.502 25.755 -37.736 1.00 95.69 96 LYS A N 1
ATOM 728 C CA . LYS A 1 96 ? -20.819 26.966 -38.522 1.00 95.69 96 LYS A CA 1
ATOM 729 C C . LYS A 1 96 ? -19.605 27.492 -39.288 1.00 95.69 96 LYS A C 1
ATOM 731 O O . LYS A 1 96 ? -19.768 28.013 -40.378 1.00 95.69 96 LYS A O 1
ATOM 736 N N . GLU A 1 97 ? -18.413 27.326 -38.725 1.00 94.56 97 GLU A N 1
ATOM 737 C CA . GLU A 1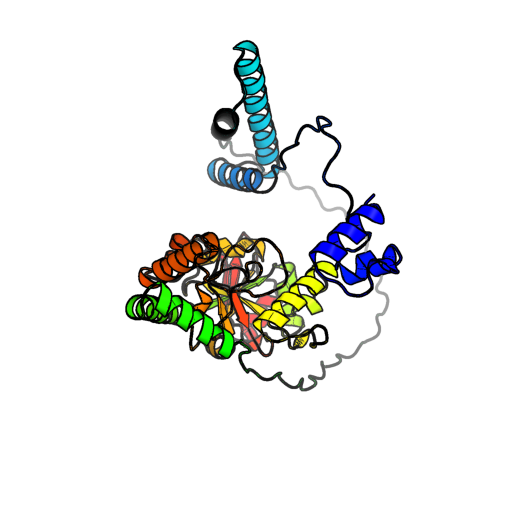 97 ? -17.136 27.695 -39.348 1.00 94.56 97 GLU A CA 1
ATOM 738 C C . GLU A 1 97 ? -16.654 26.664 -40.390 1.00 94.56 97 GLU A C 1
ATOM 740 O O . GLU A 1 97 ? -15.580 26.835 -40.956 1.00 94.56 97 GLU A O 1
ATOM 745 N N . GLY A 1 98 ? -17.397 25.573 -40.628 1.00 93.94 98 GLY A N 1
ATOM 746 C CA . GLY A 1 98 ? -16.990 24.506 -41.553 1.00 93.94 98 GLY A CA 1
ATOM 747 C C . GLY A 1 98 ? -15.771 23.701 -41.085 1.00 93.94 98 GLY A C 1
ATOM 748 O O . GLY A 1 98 ? -15.146 23.009 -41.882 1.00 93.94 98 GLY A O 1
ATOM 749 N N . ARG A 1 99 ? -15.416 23.782 -39.798 1.00 95.19 99 ARG A N 1
ATOM 750 C CA . ARG A 1 99 ? -14.231 23.137 -39.223 1.00 95.19 99 ARG A CA 1
ATOM 751 C C . ARG A 1 99 ? -14.588 21.846 -38.502 1.00 95.19 99 ARG A C 1
ATOM 753 O O . ARG A 1 99 ? -15.592 21.765 -37.788 1.00 95.19 99 ARG A O 1
ATOM 760 N N . GLU A 1 100 ? -13.714 20.851 -38.620 1.00 91.06 100 GLU A N 1
ATOM 761 C CA . GLU A 1 100 ? -13.828 19.632 -37.827 1.00 91.06 100 GLU A CA 1
ATOM 762 C C . GLU A 1 100 ? -13.569 19.896 -36.340 1.00 91.06 100 GLU A C 1
ATOM 764 O O . GLU A 1 100 ? -12.725 20.703 -35.946 1.00 91.06 100 GLU A O 1
ATOM 769 N N . VAL A 1 101 ? -14.319 19.193 -35.490 1.00 94.12 101 VAL A N 1
ATOM 770 C CA . VAL A 1 101 ? -14.205 19.316 -34.037 1.00 94.12 101 VAL A CA 1
ATOM 771 C C . VAL A 1 101 ? -13.049 18.455 -33.546 1.00 94.12 101 VAL A C 1
ATOM 773 O O . VAL A 1 101 ? -13.144 17.228 -33.547 1.00 94.12 101 VAL A O 1
ATOM 776 N N . THR A 1 102 ? -11.989 19.085 -33.044 1.00 92.56 102 THR A N 1
ATOM 777 C CA . THR A 1 102 ? -10.850 18.359 -32.469 1.00 92.56 102 THR A CA 1
ATOM 778 C C . THR A 1 102 ? -11.033 18.093 -30.970 1.00 92.56 102 THR A C 1
ATOM 780 O O . THR A 1 102 ? -11.772 18.785 -30.264 1.00 92.56 102 THR A O 1
ATOM 783 N N . GLN A 1 103 ? -10.298 17.117 -30.427 1.00 85.44 103 GLN A N 1
ATOM 784 C CA . GLN A 1 103 ? -10.256 16.873 -28.975 1.00 85.44 103 GLN A CA 1
ATOM 785 C C . GLN A 1 103 ? -9.690 18.068 -28.191 1.00 85.44 103 GLN A C 1
ATOM 787 O O . GLN A 1 103 ? -10.105 18.320 -27.057 1.00 85.44 103 GLN A O 1
ATOM 792 N N . LYS A 1 104 ? -8.773 18.834 -28.795 1.00 89.75 104 LYS A N 1
ATOM 793 C CA . LYS A 1 104 ? -8.199 20.047 -28.200 1.00 89.75 104 LYS A CA 1
ATOM 794 C C . LYS A 1 104 ? -9.277 21.113 -27.980 1.00 89.75 104 LYS A C 1
ATOM 796 O O . LYS A 1 104 ? -9.340 21.693 -26.896 1.00 89.75 104 LYS A O 1
ATOM 801 N N . ASP A 1 105 ? -10.177 21.297 -28.946 1.00 88.50 105 ASP A N 1
ATOM 802 C CA . ASP A 1 105 ? -11.296 22.242 -28.841 1.00 88.50 105 ASP A CA 1
ATOM 803 C C . ASP A 1 105 ? -12.291 21.853 -27.745 1.00 88.50 105 ASP A C 1
ATOM 805 O O . ASP A 1 105 ? -12.753 22.705 -26.981 1.00 88.50 105 ASP A O 1
ATOM 809 N N . LEU A 1 106 ? -12.595 20.557 -27.633 1.00 88.94 106 LEU A N 1
ATOM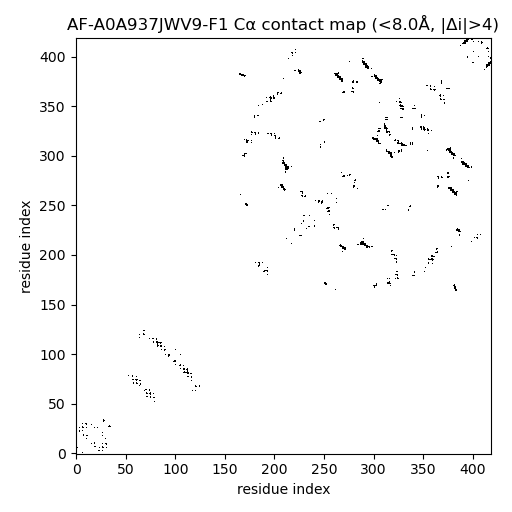 810 C CA . LEU A 1 106 ? -13.502 20.035 -26.609 1.00 88.94 106 LEU A CA 1
ATOM 811 C C . LEU A 1 106 ? -12.924 20.207 -25.201 1.00 88.94 106 LEU A C 1
ATOM 813 O O . LEU A 1 106 ? -13.643 20.618 -24.288 1.00 88.94 106 LEU A O 1
ATOM 817 N N . ARG A 1 107 ? -11.621 19.954 -25.026 1.00 85.25 107 ARG A N 1
ATOM 818 C CA . ARG A 1 107 ? -10.923 20.176 -23.750 1.00 85.25 107 ARG A CA 1
ATOM 819 C C . ARG A 1 107 ? -10.903 21.655 -23.371 1.00 85.25 107 ARG A C 1
ATOM 821 O O . ARG A 1 107 ? -11.226 21.988 -22.233 1.00 85.25 107 ARG A O 1
ATOM 828 N N . ALA A 1 108 ? -10.597 22.545 -24.316 1.00 87.81 108 ALA A N 1
ATOM 829 C CA . ALA A 1 108 ? -10.613 23.988 -24.076 1.00 87.81 108 ALA A CA 1
ATOM 830 C C . ALA A 1 108 ? -12.012 24.489 -23.667 1.00 87.81 108 ALA A C 1
ATOM 832 O O . ALA A 1 108 ? -12.146 25.254 -22.709 1.00 87.81 108 ALA A O 1
ATOM 833 N N . ALA A 1 109 ? -13.065 24.004 -24.333 1.00 91.50 109 ALA A N 1
ATOM 834 C CA . ALA A 1 109 ? -14.447 24.333 -23.991 1.00 91.50 109 ALA A CA 1
ATOM 835 C C . ALA A 1 109 ? -14.855 23.800 -22.607 1.00 91.50 109 ALA A C 1
ATOM 837 O O . ALA A 1 109 ? -15.487 24.516 -21.829 1.00 91.50 109 ALA A O 1
ATOM 838 N N . ALA A 1 110 ? -14.447 22.577 -22.258 1.00 89.50 110 ALA A N 1
ATOM 839 C CA . ALA A 1 110 ? -14.694 22.016 -20.933 1.00 89.50 110 ALA A CA 1
ATOM 840 C C . ALA A 1 110 ? -14.021 22.847 -19.826 1.00 89.50 110 ALA A C 1
ATOM 842 O O . ALA A 1 110 ? -14.668 23.172 -18.830 1.00 89.50 110 ALA A O 1
ATOM 843 N N . ILE A 1 111 ? -12.767 23.276 -20.026 1.00 88.94 111 ILE A N 1
ATOM 844 C CA . ILE A 1 111 ? -12.049 24.166 -19.094 1.00 88.94 111 ILE A CA 1
ATOM 845 C C . ILE A 1 111 ? -12.793 25.499 -18.923 1.00 88.94 111 ILE A C 1
ATOM 847 O O . ILE A 1 111 ? -12.927 25.988 -17.799 1.00 88.94 111 ILE A O 1
ATOM 851 N N . ALA A 1 112 ? -13.324 26.076 -20.004 1.00 91.00 112 ALA A N 1
ATOM 852 C CA . ALA A 1 112 ? -14.134 27.293 -19.925 1.00 91.00 112 ALA A CA 1
ATOM 853 C C . ALA A 1 112 ? -15.415 27.085 -19.090 1.00 91.00 112 ALA A C 1
ATOM 855 O O . ALA A 1 112 ? -15.759 27.936 -18.267 1.00 91.00 112 ALA A O 1
ATOM 856 N N . GLY A 1 113 ? -16.076 25.930 -19.230 1.00 90.50 113 GLY A N 1
ATOM 857 C CA . GLY A 1 113 ? -17.230 25.549 -18.407 1.00 90.50 113 GLY A CA 1
ATOM 858 C C . GLY A 1 113 ? -16.900 25.422 -16.913 1.00 90.50 113 GLY A C 1
ATOM 859 O O . GLY A 1 113 ? -17.677 25.877 -16.068 1.00 90.50 113 GLY A O 1
ATOM 860 N N . VAL A 1 114 ? -15.723 24.878 -16.577 1.00 90.44 114 VAL A N 1
ATOM 861 C CA . VAL A 1 114 ? -15.220 24.829 -15.192 1.00 90.44 114 VAL A CA 1
ATOM 862 C C . VAL A 1 114 ? -15.001 26.245 -14.650 1.00 90.44 114 VAL A C 1
ATOM 864 O O . VAL A 1 114 ? -15.551 26.583 -13.601 1.00 90.44 114 VAL A O 1
ATOM 867 N N . LYS A 1 115 ? -14.281 27.109 -15.383 1.00 91.38 115 LYS A N 1
ATOM 868 C CA . LYS A 1 115 ? -14.018 28.506 -14.977 1.00 91.38 115 LYS A CA 1
ATOM 869 C C . LYS A 1 115 ? -15.310 29.290 -14.718 1.00 91.38 115 LYS A C 1
ATOM 871 O O . LYS A 1 115 ? -15.414 29.985 -13.709 1.00 91.38 115 LYS A O 1
ATOM 876 N N . ALA A 1 116 ? -16.316 29.128 -15.577 1.00 89.31 116 ALA A N 1
ATOM 877 C CA . ALA A 1 116 ? -17.617 29.780 -15.417 1.00 89.31 116 ALA A CA 1
ATOM 878 C C . ALA A 1 116 ? -18.402 29.289 -14.187 1.00 89.31 116 ALA A C 1
ATOM 880 O O . ALA A 1 116 ? -19.250 30.015 -13.665 1.00 89.31 116 ALA A O 1
ATOM 881 N N . THR A 1 117 ? -18.158 28.055 -13.737 1.00 90.56 117 THR A N 1
ATOM 882 C CA . THR A 1 117 ? -18.760 27.512 -12.508 1.00 90.56 117 THR A CA 1
ATOM 883 C C . THR A 1 117 ? -18.074 28.112 -11.283 1.00 90.56 117 THR A C 1
ATOM 885 O O . THR A 1 117 ? -18.751 28.664 -10.424 1.00 90.56 117 THR A O 1
ATOM 888 N N . VAL A 1 118 ? -16.735 28.133 -11.265 1.00 90.19 118 VAL A N 1
ATOM 889 C CA . VAL A 1 118 ? -15.931 28.756 -10.194 1.00 90.19 118 VAL A CA 1
ATOM 890 C C . VAL A 1 118 ? -16.311 30.226 -9.989 1.00 90.19 118 VAL A C 1
ATOM 892 O O . VAL A 1 118 ? -16.550 30.653 -8.864 1.00 90.19 118 VAL A O 1
ATOM 895 N N . GLN A 1 119 ? -16.422 31.000 -11.073 1.00 89.62 119 GLN A N 1
ATOM 896 C CA . GLN A 1 119 ? -16.792 32.418 -10.997 1.00 89.62 119 GLN A CA 1
ATOM 897 C C . GLN A 1 119 ? -18.204 32.644 -10.445 1.00 89.62 119 GLN A C 1
ATOM 899 O O . GLN A 1 119 ? -18.431 33.624 -9.739 1.00 89.62 119 GLN A O 1
ATOM 904 N N . ARG A 1 120 ? -19.158 31.754 -10.748 1.00 88.44 120 ARG A N 1
ATOM 905 C CA . ARG A 1 120 ? -20.520 31.840 -10.205 1.00 88.44 120 ARG A CA 1
ATOM 906 C C . ARG A 1 120 ? -20.551 31.507 -8.718 1.00 88.44 120 ARG A C 1
ATOM 908 O O . ARG A 1 120 ? -21.130 32.278 -7.962 1.00 88.44 120 ARG A O 1
ATOM 915 N N . SER A 1 121 ? -19.855 30.451 -8.301 1.00 85.50 121 SER A N 1
ATOM 916 C CA . SER A 1 121 ? -19.718 30.093 -6.884 1.00 85.50 121 SER A CA 1
ATOM 917 C C . SER A 1 121 ? -19.003 31.179 -6.070 1.00 85.50 121 SER A C 1
ATOM 919 O O . SER A 1 121 ? -19.349 31.412 -4.919 1.00 85.50 121 SER A O 1
ATOM 921 N N . ALA A 1 122 ? -18.046 31.897 -6.668 1.00 83.06 122 ALA A N 1
ATOM 922 C CA . ALA A 1 122 ? -17.380 33.024 -6.016 1.00 83.06 122 ALA A CA 1
ATOM 923 C C . ALA A 1 122 ? -18.304 34.240 -5.804 1.00 83.06 122 ALA A C 1
ATOM 925 O O . ALA A 1 122 ? -18.136 34.964 -4.826 1.00 83.06 122 ALA A O 1
ATOM 926 N N . LYS A 1 123 ? -19.282 34.460 -6.696 1.00 83.12 123 LYS A N 1
ATOM 927 C CA . LYS A 1 123 ? -20.249 35.569 -6.603 1.00 83.12 123 LYS A CA 1
ATOM 928 C C . LYS A 1 123 ? -21.428 35.281 -5.671 1.00 83.12 123 LYS A C 1
ATOM 930 O O . LYS A 1 123 ? -22.063 36.221 -5.214 1.00 83.12 123 LYS A O 1
ATOM 935 N N . SER A 1 124 ? -21.722 34.014 -5.384 1.00 70.50 124 SER A N 1
ATOM 936 C CA . SER A 1 124 ? -22.844 33.601 -4.529 1.00 70.50 124 SER A CA 1
ATOM 937 C C . SER A 1 124 ? -22.505 33.533 -3.036 1.00 70.50 124 SER A C 1
ATOM 939 O O . SER A 1 124 ? -23.274 32.950 -2.275 1.00 70.50 124 SER A O 1
ATOM 941 N N . LYS A 1 125 ? -21.361 34.078 -2.600 1.00 59.62 125 LYS A N 1
ATOM 942 C CA . LYS A 1 125 ? -20.990 34.095 -1.181 1.00 59.62 125 LYS A CA 1
ATOM 943 C C . LYS A 1 125 ? -22.028 34.936 -0.408 1.00 59.62 125 LYS A C 1
ATOM 945 O O . LYS A 1 125 ? -22.172 36.116 -0.734 1.00 59.62 125 LYS A O 1
ATOM 950 N N . PRO A 1 126 ? -22.769 34.372 0.562 1.00 48.28 126 PRO A N 1
ATOM 951 C CA . PRO A 1 126 ? -23.724 35.145 1.348 1.00 48.28 126 PRO A CA 1
ATOM 952 C C . PRO A 1 126 ? -22.976 36.225 2.136 1.00 48.28 126 PRO A C 1
ATOM 954 O O . PRO A 1 126 ? -21.928 35.943 2.716 1.00 48.28 126 PRO A O 1
ATOM 957 N N . LYS A 1 127 ? -23.495 37.458 2.154 1.00 45.34 127 LYS A N 1
ATOM 958 C CA . LYS A 1 127 ? -23.161 38.410 3.219 1.00 45.34 127 LYS A CA 1
ATOM 959 C C . LYS A 1 127 ? -23.764 37.839 4.502 1.00 45.34 127 LYS A C 1
ATOM 961 O O . LYS A 1 127 ? -24.967 37.587 4.534 1.00 45.34 127 LYS A O 1
ATOM 966 N N . ASP A 1 128 ? -22.931 37.587 5.505 1.00 41.50 128 ASP A N 1
ATOM 967 C CA . ASP A 1 128 ? -23.371 37.122 6.817 1.00 41.50 128 ASP A CA 1
ATOM 968 C C . ASP A 1 128 ? -24.217 38.214 7.489 1.00 41.50 128 ASP A C 1
ATOM 970 O O . ASP A 1 128 ? -23.691 39.165 8.062 1.00 41.50 128 ASP A O 1
ATOM 974 N N . GLU A 1 129 ? -25.540 38.088 7.399 1.00 41.16 129 GLU A N 1
ATOM 975 C CA . GLU A 1 129 ? -26.471 38.749 8.313 1.00 41.16 129 GLU A CA 1
ATOM 976 C C . GLU A 1 129 ? -26.813 37.774 9.453 1.00 41.16 129 GLU A C 1
ATOM 978 O O . GLU A 1 129 ? -27.166 36.615 9.191 1.00 41.16 129 GLU A O 1
ATOM 983 N N . PRO A 1 130 ? -26.721 38.200 10.725 1.00 39.81 130 PRO A N 1
ATOM 984 C CA . PRO A 1 130 ? -26.943 37.323 11.865 1.00 39.81 130 PRO A CA 1
ATOM 985 C C . PRO A 1 130 ? -28.429 36.959 11.979 1.00 39.81 130 PRO A C 1
ATOM 987 O O . PRO A 1 130 ? -29.271 37.777 12.352 1.00 39.81 130 PRO A O 1
ATOM 990 N N . LYS A 1 131 ? -28.770 35.699 11.684 1.00 37.25 131 LYS A N 1
ATOM 991 C CA . LYS A 1 131 ? -30.120 35.172 11.915 1.00 37.25 131 LYS A CA 1
ATOM 992 C C . LYS A 1 131 ? -30.357 34.903 13.403 1.00 37.25 131 LYS A C 1
ATOM 994 O O . LYS A 1 131 ? -29.684 34.085 14.024 1.00 37.25 131 LYS A O 1
ATOM 999 N N . LYS A 1 132 ? -31.377 35.590 13.924 1.00 37.84 132 LYS A N 1
ATOM 1000 C CA . LYS A 1 132 ? -32.030 35.414 15.231 1.00 37.84 132 LYS A CA 1
ATOM 1001 C C . LYS A 1 132 ? -32.359 33.931 15.515 1.00 37.84 132 LYS A C 1
ATOM 1003 O O . LYS A 1 132 ? -32.806 33.238 14.597 1.00 37.84 132 LYS A O 1
ATOM 1008 N N . PRO A 1 133 ? -32.200 33.445 16.760 1.00 37.91 133 PRO A N 1
ATOM 1009 C CA . PRO A 1 133 ? -32.511 32.061 17.111 1.00 37.91 133 PRO A CA 1
ATOM 1010 C C . PRO A 1 133 ? -34.026 31.789 17.060 1.00 37.91 133 PRO A C 1
ATOM 1012 O O . PRO A 1 133 ? -34.813 32.655 17.455 1.00 37.91 133 PRO A O 1
ATOM 1015 N N . PRO A 1 134 ? -34.460 30.601 16.598 1.00 38.91 134 PRO A N 1
ATOM 1016 C CA . PRO A 1 134 ? -35.869 30.241 16.574 1.00 38.91 134 PRO A CA 1
ATOM 1017 C C . PRO A 1 134 ? -36.395 29.928 17.981 1.00 38.91 134 PRO A C 1
ATOM 1019 O O . PRO A 1 134 ? -35.696 29.377 18.834 1.00 38.91 134 PRO A O 1
ATOM 1022 N N . ALA A 1 135 ? -37.654 30.304 18.192 1.00 36.94 135 ALA A N 1
ATOM 1023 C CA . ALA A 1 135 ? -38.395 30.161 19.434 1.00 36.94 135 ALA A CA 1
ATOM 1024 C C . ALA A 1 135 ? -38.578 28.694 19.859 1.00 36.94 135 ALA A C 1
ATOM 1026 O O . ALA A 1 135 ? -38.782 27.797 19.039 1.00 36.94 135 ALA A O 1
ATOM 1027 N N . LYS A 1 136 ? -38.530 28.487 21.180 1.00 40.88 136 LYS A N 1
ATOM 1028 C CA . LYS A 1 136 ? -38.835 27.235 21.878 1.00 40.88 136 LYS A CA 1
ATOM 1029 C C . LYS A 1 136 ? -40.254 26.771 21.535 1.00 40.88 136 LYS A C 1
ATOM 1031 O O . LYS A 1 136 ? -41.202 27.526 21.722 1.00 40.88 136 LYS A O 1
ATOM 1036 N N . SER A 1 137 ? -40.388 25.524 21.092 1.00 37.22 137 SER A N 1
ATOM 1037 C CA . SER A 1 137 ? -41.662 24.802 21.083 1.00 37.22 137 SER A CA 1
ATOM 1038 C C . SER A 1 137 ? -41.721 23.866 22.292 1.00 37.22 137 SER A C 1
ATOM 1040 O O . SER A 1 137 ? -40.735 23.221 22.649 1.00 37.22 137 SER A O 1
ATOM 1042 N N . GLU A 1 138 ? -42.872 23.874 22.957 1.00 41.25 138 GLU A N 1
ATOM 1043 C CA . GLU A 1 138 ? -43.183 23.122 24.173 1.00 41.25 138 GLU A CA 1
ATOM 1044 C C . GLU A 1 138 ? -43.264 21.600 23.937 1.00 41.25 138 GLU A C 1
ATOM 1046 O O . GLU A 1 138 ? -43.579 21.156 22.828 1.00 41.25 138 GLU A O 1
ATOM 1051 N N . PRO A 1 139 ? -43.031 20.770 24.973 1.00 38.06 139 PRO A N 1
ATOM 1052 C CA . PRO A 1 139 ? -43.041 19.323 24.833 1.00 38.06 139 PRO A CA 1
ATOM 1053 C C . PRO A 1 139 ? -44.461 18.747 24.949 1.00 38.06 139 PRO A C 1
ATOM 1055 O O . PRO A 1 139 ? -45.141 18.896 25.965 1.00 38.06 139 PRO A O 1
ATOM 1058 N N . LYS A 1 140 ? -44.883 17.995 23.925 1.00 35.66 140 LYS A N 1
ATOM 1059 C CA . LYS A 1 140 ? -46.045 17.098 24.001 1.00 35.66 140 LYS A CA 1
ATOM 1060 C C . LYS A 1 140 ? -45.713 15.884 24.878 1.00 35.66 140 LYS A C 1
ATOM 1062 O O . LYS A 1 140 ? -44.764 15.155 24.609 1.00 35.66 140 LYS A O 1
ATOM 1067 N N . LYS A 1 141 ? -46.532 15.668 25.914 1.00 41.59 141 LYS A N 1
ATOM 1068 C CA . LYS A 1 141 ? -46.552 14.469 26.768 1.00 41.59 141 LYS A CA 1
ATOM 1069 C C . LYS A 1 141 ? -46.851 13.221 25.934 1.00 41.59 141 LYS A C 1
ATOM 1071 O O . LYS A 1 141 ? -47.958 13.081 25.419 1.00 41.59 141 LYS A O 1
ATOM 1076 N N . GLU A 1 142 ? -45.902 12.293 25.887 1.00 39.72 142 GLU A N 1
ATOM 1077 C CA . GLU A 1 142 ? -46.090 10.954 25.330 1.00 39.72 142 GLU A CA 1
ATOM 1078 C C . GLU A 1 142 ? -46.250 9.927 26.466 1.00 39.72 142 GLU A C 1
ATOM 1080 O O . GLU A 1 142 ? -45.575 9.982 27.498 1.00 39.72 142 GLU A O 1
ATOM 1085 N N . ARG A 1 143 ? -47.237 9.040 26.310 1.00 37.31 143 ARG A N 1
ATOM 1086 C CA . ARG A 1 143 ? -47.682 8.053 27.304 1.00 37.31 143 ARG A CA 1
ATOM 1087 C C . ARG A 1 143 ? -46.679 6.898 27.425 1.00 37.31 143 ARG A C 1
ATOM 1089 O O . ARG A 1 143 ? -46.272 6.321 26.424 1.00 37.31 143 ARG A O 1
ATOM 1096 N N . LYS A 1 144 ? -46.359 6.511 28.665 1.00 38.66 144 LYS A N 1
ATOM 1097 C CA . LYS A 1 144 ? -45.575 5.310 29.008 1.00 38.66 144 LYS A CA 1
ATOM 1098 C C . LYS A 1 144 ? -46.309 4.017 28.599 1.00 38.66 144 LYS A C 1
ATOM 1100 O O . LYS A 1 144 ? -47.462 3.859 29.005 1.00 38.66 144 LYS A O 1
ATOM 1105 N N . PRO A 1 145 ? -45.651 3.046 27.940 1.00 39.28 145 PRO A N 1
ATOM 1106 C CA . PRO A 1 145 ? -46.058 1.648 27.990 1.00 39.28 145 PRO A CA 1
ATOM 1107 C C . PRO A 1 145 ? -45.459 0.934 29.218 1.00 39.28 145 PRO A C 1
ATOM 1109 O O . PRO A 1 145 ? -44.360 1.251 29.671 1.00 39.28 145 PRO A O 1
ATOM 1112 N N . LYS A 1 146 ? -46.226 -0.020 29.761 1.00 40.53 146 LYS A N 1
ATOM 1113 C CA . LYS A 1 146 ? -45.869 -0.916 30.877 1.00 40.53 146 LYS A CA 1
ATOM 1114 C C . LYS A 1 146 ? -44.676 -1.828 30.529 1.00 40.53 146 LYS A C 1
ATOM 1116 O O . LYS A 1 146 ? -44.556 -2.220 29.368 1.00 40.53 146 LYS A O 1
ATOM 1121 N N . PRO A 1 147 ? -43.857 -2.226 31.521 1.00 38.38 147 PRO A N 1
ATOM 1122 C CA . PRO A 1 147 ? -42.775 -3.181 31.318 1.00 38.38 147 PRO A CA 1
ATOM 1123 C C . PRO A 1 147 ? -43.346 -4.595 31.139 1.00 38.38 147 PRO A C 1
ATOM 1125 O O . PRO A 1 147 ? -44.231 -5.009 31.887 1.00 38.38 147 PRO A O 1
ATOM 1128 N N . LYS A 1 148 ? -42.854 -5.311 30.124 1.00 38.72 148 LYS A N 1
ATOM 1129 C CA . LYS A 1 148 ? -42.955 -6.770 30.024 1.00 38.72 148 LYS A CA 1
ATOM 1130 C C . LYS A 1 148 ? -41.638 -7.350 30.522 1.00 38.72 148 LYS A C 1
ATOM 1132 O O . LYS A 1 148 ? -40.581 -6.864 30.129 1.00 38.72 148 LYS A O 1
ATOM 1137 N N . ASP A 1 149 ? -41.745 -8.355 31.377 1.00 45.09 149 ASP A N 1
ATOM 1138 C CA . ASP A 1 149 ? -40.632 -9.104 31.944 1.00 45.09 149 ASP A CA 1
ATOM 1139 C C . ASP A 1 149 ? -39.761 -9.721 30.842 1.00 45.09 149 ASP A C 1
ATOM 1141 O O . ASP A 1 149 ? -40.231 -10.525 30.034 1.00 45.09 149 ASP A O 1
ATOM 1145 N N . GLU A 1 150 ? -38.484 -9.337 30.809 1.00 40.19 150 GLU A N 1
ATOM 1146 C CA . GLU A 1 150 ? -37.450 -10.032 30.044 1.00 40.19 150 GLU A CA 1
ATOM 1147 C C . GLU A 1 150 ? -36.741 -11.044 30.958 1.00 40.19 150 GLU A C 1
ATOM 1149 O O . GLU A 1 150 ? -36.387 -10.712 32.096 1.00 40.19 150 GLU A O 1
ATOM 1154 N N . PRO A 1 151 ? -36.510 -12.283 30.491 1.00 41.00 151 PRO A N 1
ATOM 1155 C CA . PRO A 1 151 ? -35.788 -13.283 31.256 1.00 41.00 151 PRO A CA 1
ATOM 1156 C C . PRO A 1 151 ? -34.311 -12.899 31.392 1.00 41.00 151 PRO A C 1
ATOM 1158 O O . PRO A 1 151 ? -33.650 -12.471 30.447 1.00 41.00 151 PRO A O 1
ATOM 1161 N N . LYS A 1 152 ? -33.797 -13.098 32.604 1.00 39.12 152 LYS A N 1
ATOM 1162 C CA . LYS A 1 152 ? -32.407 -12.902 33.014 1.00 39.12 152 LYS A CA 1
ATOM 1163 C C . LYS A 1 152 ? -31.489 -13.823 32.198 1.00 39.12 152 LYS A C 1
ATOM 1165 O O . LYS A 1 152 ? -31.350 -14.999 32.518 1.00 39.12 152 LYS A O 1
ATOM 1170 N N . VAL A 1 153 ? -30.873 -13.296 31.140 1.00 40.97 153 VAL A N 1
ATOM 1171 C CA . VAL A 1 153 ? -29.798 -13.986 30.413 1.00 40.97 153 VAL A CA 1
ATOM 1172 C C . VAL A 1 153 ? -28.487 -13.707 31.140 1.00 40.97 153 VAL A C 1
ATOM 1174 O O . VAL A 1 153 ? -28.042 -12.561 31.226 1.00 40.97 153 VAL A O 1
ATOM 1177 N N . GLU A 1 154 ? -27.891 -14.754 31.704 1.00 41.81 154 GLU A N 1
ATOM 1178 C CA . GLU A 1 154 ? -26.563 -14.689 32.309 1.00 41.81 154 GLU A CA 1
ATOM 1179 C C . GLU A 1 154 ? -25.494 -14.308 31.268 1.00 41.81 154 GLU A C 1
ATOM 1181 O O . GLU A 1 154 ? -25.609 -14.670 30.092 1.00 41.81 154 GLU A O 1
ATOM 1186 N N . PRO A 1 155 ? -24.428 -13.587 31.663 1.00 37.66 155 PRO A N 1
ATOM 1187 C CA . PRO A 1 155 ? -23.373 -13.201 30.741 1.00 37.66 155 PRO A CA 1
ATOM 1188 C C . PRO A 1 155 ? -22.558 -14.438 30.357 1.00 37.66 155 PRO A C 1
ATOM 1190 O O . PRO A 1 155 ? -21.699 -14.894 31.110 1.00 37.66 155 PRO A O 1
ATOM 1193 N N . VAL A 1 156 ? -22.794 -14.962 29.156 1.00 36.44 156 VAL A N 1
ATOM 1194 C CA . VAL A 1 156 ? -21.888 -15.930 28.534 1.00 36.44 156 VAL A CA 1
ATOM 1195 C C . VAL A 1 156 ? -20.574 -15.204 28.250 1.00 36.44 156 VAL A C 1
ATOM 1197 O O . VAL A 1 156 ? -20.482 -14.376 27.341 1.00 36.44 156 VAL A O 1
ATOM 1200 N N . GLN A 1 157 ? -19.557 -15.485 29.064 1.00 36.88 157 GLN A N 1
ATOM 1201 C CA . GLN A 1 157 ? -18.186 -15.071 28.789 1.00 36.88 157 GLN A CA 1
ATOM 1202 C C . GLN A 1 157 ? -17.774 -15.629 27.416 1.00 36.88 157 GLN A C 1
ATOM 1204 O O . GLN A 1 157 ? -17.947 -16.828 27.178 1.00 36.88 157 GLN A O 1
ATOM 1209 N N . PRO A 1 158 ? -17.234 -14.807 26.497 1.00 38.09 158 PRO A N 1
ATOM 1210 C CA . PRO A 1 158 ? -16.693 -15.316 25.249 1.00 38.09 158 PRO A CA 1
ATOM 1211 C C . PRO A 1 158 ? -15.526 -16.243 25.578 1.00 38.09 158 PRO A C 1
ATOM 1213 O O . PRO A 1 158 ? -14.482 -15.801 26.054 1.00 38.09 158 PRO A O 1
ATOM 1216 N N . LYS A 1 159 ? -15.723 -17.539 25.343 1.00 32.56 159 LYS A N 1
ATOM 1217 C CA . LYS A 1 159 ? -14.665 -18.542 25.383 1.00 32.56 159 LYS A CA 1
ATOM 1218 C C . LYS A 1 159 ? -13.698 -18.197 24.246 1.00 32.56 159 LYS A C 1
ATOM 1220 O O . LYS A 1 159 ? -14.020 -18.397 23.076 1.00 32.56 159 LYS A O 1
ATOM 1225 N N . GLU A 1 160 ? -12.563 -17.588 24.577 1.00 38.06 160 GLU A N 1
ATOM 1226 C CA . GLU A 1 160 ? -11.460 -17.402 23.635 1.00 38.06 160 GLU A CA 1
ATOM 1227 C C . GLU A 1 160 ? -10.903 -18.785 23.291 1.00 38.06 160 GLU A C 1
ATOM 1229 O O . GLU A 1 160 ? -10.089 -19.353 24.014 1.00 38.06 160 GLU A O 1
ATOM 1234 N N . GLU A 1 161 ? -11.384 -19.366 22.193 1.00 34.91 161 GLU A N 1
ATOM 1235 C CA . GLU A 1 161 ? -10.702 -20.500 21.584 1.00 34.91 161 GLU A CA 1
ATOM 1236 C C . GLU A 1 161 ? -9.327 -20.030 21.082 1.00 34.91 161 GLU A C 1
ATOM 1238 O O . GLU A 1 161 ? -9.250 -19.024 20.359 1.00 34.91 161 GLU A O 1
ATOM 1243 N N . PRO A 1 162 ? -8.236 -20.739 21.422 1.00 35.38 162 PRO A N 1
ATOM 1244 C CA . PRO A 1 162 ? -6.907 -20.417 20.935 1.00 35.38 162 PRO A CA 1
ATOM 1245 C C . PRO A 1 162 ? -6.850 -20.733 19.438 1.00 35.38 162 PRO A C 1
ATOM 1247 O O . PRO A 1 162 ? -6.548 -21.846 19.011 1.00 35.38 162 PRO A O 1
ATOM 1250 N N . ARG A 1 163 ? -7.177 -19.738 18.610 1.00 42.78 163 ARG A N 1
ATOM 1251 C CA . ARG A 1 163 ? -6.980 -19.809 17.163 1.00 42.78 163 ARG A CA 1
ATOM 1252 C C . ARG A 1 163 ? -5.487 -19.930 16.891 1.00 42.78 163 ARG A C 1
ATOM 1254 O O . ARG A 1 163 ? -4.735 -18.998 17.171 1.00 42.78 163 ARG A O 1
ATOM 1261 N N . SER A 1 164 ? -5.083 -21.059 16.313 1.00 37.59 164 SER A N 1
ATOM 1262 C CA . SER A 1 164 ? -3.745 -21.274 15.765 1.00 37.59 164 SER A CA 1
ATOM 1263 C C . SER A 1 164 ? -3.345 -20.061 14.923 1.00 37.59 164 SER A C 1
ATOM 1265 O O . SER A 1 164 ? -3.970 -19.796 13.890 1.00 37.59 164 SER A O 1
ATOM 1267 N N . GLN A 1 165 ? -2.352 -19.292 15.372 1.00 44.84 165 GLN A N 1
ATOM 1268 C CA . GLN A 1 165 ? -1.859 -18.168 14.586 1.00 44.84 165 GLN A CA 1
ATOM 1269 C C . GLN A 1 165 ? -1.259 -18.731 13.287 1.00 44.84 165 GLN A C 1
ATOM 1271 O O . GLN A 1 165 ? -0.411 -19.623 13.358 1.00 44.84 165 GLN A O 1
ATOM 1276 N N . PRO A 1 166 ? -1.711 -18.278 12.104 1.00 51.28 166 PRO A N 1
ATOM 1277 C CA . PRO A 1 166 ? -1.105 -18.703 10.852 1.00 51.28 166 PRO A CA 1
ATOM 1278 C C . PRO A 1 166 ? 0.381 -18.326 10.838 1.00 51.28 166 PRO A C 1
ATOM 1280 O O . PRO A 1 166 ? 0.776 -17.346 11.476 1.00 51.28 166 PRO A O 1
ATOM 1283 N N . SER A 1 167 ? 1.206 -19.096 10.119 1.00 49.91 167 SER A N 1
ATOM 1284 C CA . SER A 1 167 ? 2.636 -18.798 10.013 1.00 49.91 167 SER A CA 1
ATOM 1285 C C . SER A 1 167 ? 2.832 -17.351 9.545 1.00 49.91 167 SER A C 1
ATOM 1287 O O . SER A 1 167 ? 2.208 -16.892 8.586 1.00 49.91 167 SER A O 1
ATOM 1289 N N . LYS A 1 168 ? 3.681 -16.611 10.264 1.00 71.56 168 LYS A N 1
ATOM 1290 C CA . LYS A 1 168 ? 4.010 -15.201 9.985 1.00 71.56 168 LYS A CA 1
ATOM 1291 C C . LYS A 1 168 ? 5.014 -15.050 8.834 1.00 71.56 168 LYS A C 1
ATOM 1293 O O . LYS A 1 168 ? 5.598 -13.987 8.667 1.00 71.56 168 LYS A O 1
ATOM 1298 N N . GLU A 1 169 ? 5.239 -16.116 8.074 1.00 84.88 169 GLU A N 1
ATOM 1299 C CA . GLU A 1 169 ? 6.189 -16.135 6.971 1.00 84.88 169 GLU A CA 1
ATOM 1300 C C . GLU A 1 169 ? 5.699 -15.233 5.834 1.00 84.88 169 GLU A C 1
ATOM 1302 O O . GLU A 1 169 ? 4.545 -15.316 5.396 1.00 84.88 169 GLU A O 1
ATOM 1307 N N . VAL A 1 170 ? 6.584 -14.356 5.361 1.00 89.88 170 VAL A N 1
ATOM 1308 C CA . VAL A 1 170 ? 6.316 -13.504 4.205 1.00 89.88 170 VAL A CA 1
ATOM 1309 C C . VAL A 1 170 ? 6.362 -14.373 2.959 1.00 89.88 170 VAL A C 1
ATOM 1311 O O . VAL A 1 170 ? 7.409 -14.907 2.606 1.00 89.88 170 VAL A O 1
ATOM 1314 N N . LYS A 1 171 ? 5.229 -14.497 2.268 1.00 91.38 171 LYS A N 1
ATOM 1315 C CA . LYS A 1 171 ? 5.186 -15.199 0.984 1.00 91.38 171 LYS A CA 1
ATOM 1316 C C . LYS A 1 171 ? 5.542 -14.238 -0.139 1.00 91.38 171 LYS A C 1
ATOM 1318 O O . LYS A 1 171 ? 4.886 -13.212 -0.279 1.00 91.38 171 LYS A O 1
ATOM 1323 N N . THR A 1 172 ? 6.533 -14.593 -0.950 1.00 89.94 172 THR A N 1
ATOM 1324 C CA . THR A 1 172 ? 6.913 -13.900 -2.191 1.00 89.94 172 THR A CA 1
ATOM 1325 C C . THR A 1 172 ? 7.350 -14.920 -3.247 1.00 89.94 172 THR A C 1
ATOM 1327 O O . THR A 1 172 ? 7.494 -16.110 -2.962 1.00 89.94 172 THR A O 1
ATOM 1330 N N . ARG A 1 173 ? 7.571 -14.457 -4.479 1.00 89.69 173 ARG A N 1
ATOM 1331 C CA . ARG A 1 173 ? 8.142 -15.232 -5.591 1.00 89.69 173 ARG A CA 1
ATOM 1332 C C . ARG A 1 173 ? 9.641 -14.942 -5.708 1.00 89.69 173 ARG A C 1
ATOM 1334 O O . ARG A 1 173 ? 10.071 -14.200 -6.585 1.00 89.69 173 ARG A O 1
ATOM 1341 N N . SER A 1 174 ? 10.431 -15.422 -4.746 1.00 88.12 174 SER A N 1
ATOM 1342 C CA . SER A 1 174 ? 11.847 -15.039 -4.595 1.00 88.12 174 SER A CA 1
ATOM 1343 C C . SER A 1 174 ? 12.717 -15.376 -5.810 1.00 88.12 174 SER A C 1
ATOM 1345 O O . SER A 1 174 ? 13.572 -14.573 -6.181 1.00 88.12 174 SER A O 1
ATOM 1347 N N . ALA A 1 175 ? 12.477 -16.517 -6.461 1.00 87.38 175 ALA A N 1
ATOM 1348 C CA . ALA A 1 175 ? 13.190 -16.905 -7.676 1.00 87.38 175 ALA A CA 1
ATOM 1349 C C . ALA A 1 175 ? 12.886 -15.942 -8.835 1.00 87.38 175 ALA A C 1
ATOM 1351 O O . ALA A 1 175 ? 13.797 -15.454 -9.504 1.00 87.38 175 ALA A O 1
ATOM 1352 N N . GLU A 1 176 ? 11.612 -15.609 -9.033 1.00 86.12 176 GLU A N 1
ATOM 1353 C CA . GLU A 1 176 ? 11.160 -14.684 -10.068 1.00 86.12 176 GLU A CA 1
ATOM 1354 C C . GLU A 1 176 ? 11.632 -13.250 -9.794 1.00 86.12 176 GLU A C 1
ATOM 1356 O O . GLU A 1 176 ? 12.062 -12.567 -10.720 1.00 86.12 176 GLU A O 1
ATOM 1361 N N . LEU A 1 177 ? 11.640 -12.808 -8.530 1.00 88.12 177 LEU A N 1
ATOM 1362 C CA . LEU A 1 177 ? 12.249 -11.534 -8.125 1.00 88.12 177 LEU A CA 1
ATOM 1363 C C . LEU A 1 177 ? 13.738 -11.486 -8.493 1.00 88.12 177 LEU A C 1
ATOM 1365 O O . LEU A 1 177 ? 14.205 -10.478 -9.023 1.00 88.12 177 LEU A O 1
ATOM 1369 N N . GLY A 1 178 ? 14.475 -12.575 -8.247 1.00 90.12 178 GLY A N 1
ATOM 1370 C CA . GLY A 1 178 ? 15.887 -12.693 -8.613 1.00 90.12 178 GLY A CA 1
ATOM 1371 C C . GLY A 1 178 ? 16.115 -12.585 -10.121 1.00 90.12 178 GLY A C 1
ATOM 1372 O O . GLY A 1 178 ? 16.996 -11.844 -10.554 1.00 90.12 178 GLY A O 1
ATOM 1373 N N . GLN A 1 179 ? 15.281 -13.257 -10.920 1.00 88.00 179 GLN A N 1
ATOM 1374 C CA . GLN A 1 179 ? 15.354 -13.180 -12.380 1.00 88.00 179 GLN A CA 1
ATOM 1375 C C . GLN A 1 179 ? 15.047 -11.768 -12.896 1.00 88.00 179 GLN A C 1
ATOM 1377 O O . GLN A 1 179 ? 15.826 -11.220 -13.671 1.00 88.00 179 GLN A O 1
ATOM 1382 N N . VAL A 1 180 ? 13.960 -11.147 -12.427 1.00 87.50 180 VAL A N 1
ATOM 1383 C CA . VAL A 1 180 ? 13.589 -9.781 -12.834 1.00 87.50 180 VAL A CA 1
ATOM 1384 C C . VAL A 1 180 ? 14.677 -8.785 -12.444 1.00 87.50 180 VAL A C 1
ATOM 1386 O O . VAL A 1 180 ? 15.010 -7.903 -13.230 1.00 87.50 180 VAL A O 1
ATOM 1389 N N . LYS A 1 181 ? 15.273 -8.927 -11.255 1.00 91.69 181 LYS A N 1
ATOM 1390 C CA . LYS A 1 181 ? 16.405 -8.091 -10.847 1.00 91.69 181 LYS A CA 1
ATOM 1391 C C . LYS A 1 181 ? 17.597 -8.261 -11.789 1.00 91.69 181 LYS A C 1
ATOM 1393 O O . LYS A 1 181 ? 18.156 -7.257 -12.216 1.00 91.69 181 LYS A O 1
ATOM 1398 N N . ALA A 1 182 ? 17.957 -9.491 -12.149 1.00 91.44 182 ALA A N 1
ATOM 1399 C CA . ALA A 1 182 ? 19.036 -9.740 -13.105 1.00 91.44 182 ALA A CA 1
ATOM 1400 C C . ALA A 1 182 ? 18.748 -9.106 -14.480 1.00 91.44 182 ALA A C 1
ATOM 1402 O O . ALA A 1 182 ? 19.649 -8.537 -15.099 1.00 91.44 182 ALA A O 1
ATOM 1403 N N . ASP A 1 183 ? 17.491 -9.138 -14.932 1.00 88.56 183 ASP A N 1
ATOM 1404 C CA . ASP A 1 183 ? 17.067 -8.492 -16.177 1.00 88.56 183 ASP A CA 1
ATOM 1405 C C . ASP A 1 183 ? 17.159 -6.957 -16.083 1.00 88.56 183 ASP A C 1
ATOM 1407 O O . ASP A 1 183 ? 17.685 -6.318 -16.997 1.00 88.56 183 ASP A O 1
ATOM 1411 N N . LEU A 1 184 ? 16.739 -6.359 -14.959 1.00 90.81 184 LEU A N 1
ATOM 1412 C CA . LEU A 1 184 ? 16.911 -4.924 -14.687 1.00 90.81 184 LEU A CA 1
ATOM 1413 C C . LEU A 1 184 ? 18.391 -4.527 -14.688 1.00 90.81 184 LEU A C 1
ATOM 1415 O O . LEU A 1 184 ? 18.757 -3.510 -15.272 1.00 90.81 184 LEU A O 1
ATOM 1419 N N . GLU A 1 185 ? 19.251 -5.317 -14.044 1.00 94.81 185 GLU A N 1
ATOM 1420 C CA . GLU A 1 185 ? 20.694 -5.064 -13.981 1.00 94.81 185 GLU A CA 1
ATOM 1421 C C . GLU A 1 185 ? 21.350 -5.132 -15.361 1.00 94.81 185 GLU A C 1
ATOM 1423 O O . GLU A 1 185 ? 22.250 -4.344 -15.657 1.00 94.81 185 GLU A O 1
ATOM 1428 N N . LYS A 1 186 ? 20.897 -6.061 -16.207 1.00 92.81 186 LYS A N 1
ATOM 1429 C CA . LYS A 1 186 ? 21.358 -6.194 -17.589 1.00 92.81 186 LYS A CA 1
ATOM 1430 C C . LYS A 1 186 ? 20.924 -5.010 -18.455 1.00 92.81 186 LYS A C 1
ATOM 1432 O O . LYS A 1 186 ? 21.703 -4.577 -19.299 1.00 92.81 186 LYS A O 1
ATOM 1437 N N . GLU A 1 187 ? 19.700 -4.520 -18.274 1.00 90.75 187 GLU A N 1
ATOM 1438 C CA . GLU A 1 187 ? 19.128 -3.451 -19.103 1.00 90.75 187 GLU A CA 1
ATOM 1439 C C . GLU A 1 187 ? 19.577 -2.049 -18.661 1.00 90.75 187 GLU A C 1
ATOM 1441 O O . GLU A 1 187 ? 19.895 -1.216 -19.507 1.00 90.75 187 GLU A O 1
ATOM 1446 N N . PHE A 1 188 ? 19.631 -1.785 -17.353 1.00 93.50 188 PHE A N 1
ATOM 1447 C CA . PHE A 1 188 ? 19.866 -0.444 -16.798 1.00 93.50 188 PHE A CA 1
ATOM 1448 C C . PHE A 1 188 ? 21.187 -0.300 -16.027 1.00 93.50 188 PHE A C 1
ATOM 1450 O O . PHE A 1 188 ? 21.540 0.801 -15.607 1.00 93.50 188 PHE A O 1
ATOM 1457 N N . GLY A 1 189 ? 21.931 -1.392 -15.842 1.00 97.00 189 GLY A N 1
ATOM 1458 C CA . GLY A 1 189 ? 23.214 -1.407 -15.144 1.00 97.00 189 GLY A CA 1
ATOM 1459 C C . GLY A 1 189 ? 23.099 -1.702 -13.645 1.00 97.00 189 GLY A C 1
ATOM 1460 O O . GLY A 1 189 ? 22.242 -1.177 -12.931 1.00 97.00 189 GLY A O 1
ATOM 1461 N N . LYS A 1 190 ? 24.026 -2.529 -13.146 1.00 98.25 190 LYS A N 1
ATOM 1462 C CA . LYS A 1 190 ? 24.062 -3.002 -11.750 1.00 98.25 190 LYS A CA 1
ATOM 1463 C C . LYS A 1 190 ? 24.100 -1.881 -10.717 1.00 98.25 190 LYS A C 1
ATOM 1465 O O . LYS A 1 190 ? 23.379 -1.938 -9.727 1.00 98.25 190 LYS A O 1
ATOM 1470 N N . GLU A 1 191 ? 24.923 -0.861 -10.943 1.00 98.44 191 GLU A N 1
ATOM 1471 C CA . GLU A 1 191 ? 25.090 0.241 -9.988 1.00 98.44 191 GLU A CA 1
ATOM 1472 C C . GLU A 1 191 ? 23.808 1.059 -9.824 1.00 98.44 191 GLU A C 1
ATOM 1474 O O . GLU A 1 191 ? 23.422 1.397 -8.704 1.00 98.44 191 GLU A O 1
ATOM 1479 N N . PHE A 1 192 ? 23.111 1.335 -10.929 1.00 98.19 192 PHE A N 1
ATOM 1480 C CA . PHE A 1 192 ? 21.855 2.075 -10.904 1.00 98.19 192 PHE A CA 1
ATOM 1481 C C . PHE A 1 192 ? 20.752 1.286 -10.192 1.00 98.19 192 PHE A C 1
ATOM 1483 O O . PHE A 1 192 ? 20.089 1.820 -9.300 1.00 98.19 192 PHE A O 1
ATOM 1490 N N . VAL A 1 193 ? 20.613 -0.004 -10.514 1.00 97.75 193 VAL A N 1
ATOM 1491 C CA . VAL A 1 193 ? 19.646 -0.897 -9.859 1.00 97.75 193 VAL A CA 1
ATOM 1492 C C . VAL A 1 193 ? 19.936 -1.027 -8.361 1.00 97.75 193 VAL A C 1
ATOM 1494 O O . VAL A 1 193 ? 19.022 -0.893 -7.549 1.00 97.75 193 VAL A O 1
ATOM 1497 N N . ALA A 1 194 ? 21.201 -1.202 -7.971 1.00 98.38 194 ALA A N 1
ATOM 1498 C CA . ALA A 1 194 ? 21.601 -1.278 -6.566 1.00 98.38 194 ALA A CA 1
ATOM 1499 C C . ALA A 1 194 ? 21.352 0.039 -5.810 1.00 98.38 194 ALA A C 1
ATOM 1501 O O . ALA A 1 194 ? 20.892 0.017 -4.666 1.00 98.38 194 ALA A O 1
ATOM 1502 N N . LYS A 1 195 ? 21.608 1.195 -6.441 1.00 98.50 195 LYS A N 1
ATOM 1503 C CA . LYS A 1 195 ? 21.293 2.515 -5.870 1.00 98.50 195 LYS A CA 1
ATOM 1504 C C . LYS A 1 195 ? 19.791 2.654 -5.611 1.00 98.50 195 LYS A C 1
ATOM 1506 O O . LYS A 1 195 ? 19.404 3.070 -4.517 1.00 98.50 195 LYS A O 1
ATOM 1511 N N . ALA A 1 196 ? 18.964 2.300 -6.595 1.00 98.25 196 ALA A N 1
ATOM 1512 C CA . ALA A 1 196 ? 17.510 2.345 -6.483 1.00 98.25 196 ALA A CA 1
ATOM 1513 C C . ALA A 1 196 ? 16.995 1.411 -5.376 1.00 98.25 196 ALA A C 1
ATOM 1515 O O . ALA A 1 196 ? 16.230 1.851 -4.521 1.00 98.25 196 ALA A O 1
ATOM 1516 N N . GLU A 1 197 ? 17.461 0.159 -5.338 1.00 98.31 197 GLU A N 1
ATOM 1517 C CA . GLU A 1 197 ? 17.081 -0.832 -4.320 1.00 98.31 197 GLU A CA 1
ATOM 1518 C C . GLU A 1 197 ? 17.443 -0.365 -2.907 1.00 98.31 197 GLU A C 1
ATOM 1520 O O . GLU A 1 197 ? 16.596 -0.366 -2.014 1.00 98.31 197 GLU A O 1
ATOM 1525 N N . LYS A 1 198 ? 18.680 0.109 -2.714 1.00 98.62 198 LYS A N 1
ATOM 1526 C CA . LYS A 1 198 ? 19.160 0.594 -1.416 1.00 98.62 198 LYS A CA 1
ATOM 1527 C C . LYS A 1 198 ? 18.352 1.792 -0.923 1.00 98.62 198 LYS A C 1
ATOM 1529 O O . LYS A 1 198 ? 17.980 1.837 0.250 1.00 98.62 198 LYS A O 1
ATOM 1534 N N . ASN A 1 199 ? 18.084 2.770 -1.790 1.00 98.62 199 ASN A N 1
ATOM 1535 C CA . ASN A 1 199 ? 17.297 3.931 -1.382 1.00 98.62 199 ASN A CA 1
ATOM 1536 C C . ASN A 1 199 ? 15.822 3.566 -1.167 1.00 98.62 199 ASN A C 1
ATOM 1538 O O . ASN A 1 199 ? 15.194 4.085 -0.247 1.00 98.62 199 ASN A O 1
ATOM 1542 N N . PHE A 1 200 ? 15.279 2.622 -1.940 1.00 97.88 200 PHE A N 1
ATOM 1543 C CA . PHE A 1 200 ? 13.934 2.111 -1.699 1.00 97.88 200 PHE A CA 1
ATOM 1544 C C . PHE A 1 200 ? 13.823 1.390 -0.353 1.00 97.88 200 PHE A C 1
ATOM 1546 O O . PHE A 1 200 ? 12.874 1.656 0.380 1.00 97.88 200 PHE A O 1
ATOM 1553 N N . GLN A 1 201 ? 14.809 0.568 0.030 1.00 98.44 201 GLN A N 1
ATOM 1554 C CA . GLN A 1 201 ? 14.844 -0.048 1.362 1.00 98.44 201 GLN A CA 1
ATOM 1555 C C . GLN A 1 201 ? 14.807 1.025 2.453 1.00 98.44 201 GLN A C 1
ATOM 1557 O O . GLN A 1 201 ? 13.975 0.951 3.350 1.00 98.44 201 GLN A O 1
ATOM 1562 N N . LYS A 1 202 ? 15.624 2.079 2.321 1.00 98.38 202 LYS A N 1
ATOM 1563 C CA . LYS A 1 202 ? 15.616 3.213 3.254 1.00 98.38 202 LYS A CA 1
ATOM 1564 C C . LYS A 1 202 ? 14.233 3.869 3.353 1.00 98.38 202 LYS A C 1
ATOM 1566 O O . LYS A 1 202 ? 13.748 4.111 4.455 1.00 98.38 202 LYS A O 1
ATOM 1571 N N . ILE A 1 203 ? 13.575 4.124 2.219 1.00 97.75 203 ILE A N 1
ATOM 1572 C CA . ILE A 1 203 ? 12.212 4.681 2.187 1.00 97.75 203 ILE A CA 1
ATOM 1573 C C . ILE A 1 203 ? 11.236 3.763 2.936 1.00 97.75 203 ILE A C 1
ATOM 1575 O O . ILE A 1 203 ? 10.409 4.250 3.710 1.00 97.75 203 ILE A O 1
ATOM 1579 N N . VAL A 1 204 ? 11.328 2.447 2.731 1.00 97.50 204 VAL A N 1
ATOM 1580 C CA . VAL A 1 204 ? 10.491 1.463 3.430 1.00 97.50 204 VAL A CA 1
ATOM 1581 C C . VAL A 1 204 ? 10.779 1.454 4.931 1.00 97.50 204 VAL A C 1
ATOM 1583 O O . VAL A 1 204 ? 9.834 1.460 5.724 1.00 97.50 204 VAL A O 1
ATOM 1586 N N . ASP A 1 205 ? 12.043 1.507 5.343 1.00 97.25 205 ASP A N 1
ATOM 1587 C CA . ASP A 1 205 ? 12.467 1.513 6.747 1.00 97.25 205 ASP A CA 1
ATOM 1588 C C . ASP A 1 205 ? 11.978 2.764 7.490 1.00 97.25 205 ASP A C 1
ATOM 1590 O O . ASP A 1 205 ? 11.496 2.671 8.623 1.00 97.25 205 ASP A O 1
ATOM 1594 N N . GLU A 1 206 ? 12.013 3.919 6.826 1.00 96.81 206 GLU A N 1
ATOM 1595 C CA . GLU A 1 206 ? 11.602 5.214 7.377 1.00 96.81 206 GLU A CA 1
ATOM 1596 C C . GLU A 1 206 ? 10.083 5.463 7.338 1.00 96.81 206 GLU A C 1
ATOM 1598 O O . GLU A 1 206 ? 9.610 6.403 7.976 1.00 96.81 206 GLU A O 1
ATOM 1603 N N . SER A 1 207 ? 9.311 4.630 6.636 1.00 96.75 207 SER A N 1
ATOM 1604 C CA . SER A 1 207 ? 7.842 4.728 6.554 1.00 96.75 207 SER A CA 1
ATOM 1605 C C . SER A 1 207 ? 7.133 3.928 7.650 1.00 96.75 207 SER A C 1
ATOM 1607 O O . SER A 1 207 ? 7.731 3.044 8.248 1.00 96.75 207 SER A O 1
ATOM 1609 N N . ASP A 1 208 ? 5.839 4.145 7.863 1.00 96.75 208 ASP A N 1
ATOM 1610 C CA . ASP A 1 208 ? 4.991 3.259 8.675 1.00 96.75 208 ASP A CA 1
ATOM 1611 C C . ASP A 1 208 ? 3.986 2.501 7.802 1.00 96.75 208 ASP A C 1
ATOM 1613 O O . ASP A 1 208 ? 3.654 2.924 6.692 1.00 96.75 208 ASP A O 1
ATOM 1617 N N . VAL A 1 209 ? 3.493 1.364 8.307 1.00 97.69 209 VAL A N 1
ATOM 1618 C CA . VAL A 1 209 ? 2.445 0.583 7.637 1.00 97.69 209 VAL A CA 1
ATOM 1619 C C . VAL A 1 209 ? 1.077 1.051 8.115 1.00 97.69 209 VAL A C 1
ATOM 1621 O O . VAL A 1 209 ? 0.796 1.091 9.315 1.00 97.69 209 VAL A O 1
ATOM 1624 N N . PHE A 1 210 ? 0.199 1.347 7.164 1.00 97.69 210 PHE A N 1
ATOM 1625 C CA . PHE A 1 210 ? -1.156 1.806 7.420 1.00 97.69 210 PHE A CA 1
ATOM 1626 C C . PHE A 1 210 ? -2.194 0.923 6.738 1.00 97.69 210 PHE A C 1
ATOM 1628 O O . PHE A 1 210 ? -1.978 0.380 5.655 1.00 97.69 210 PHE A O 1
ATOM 1635 N N .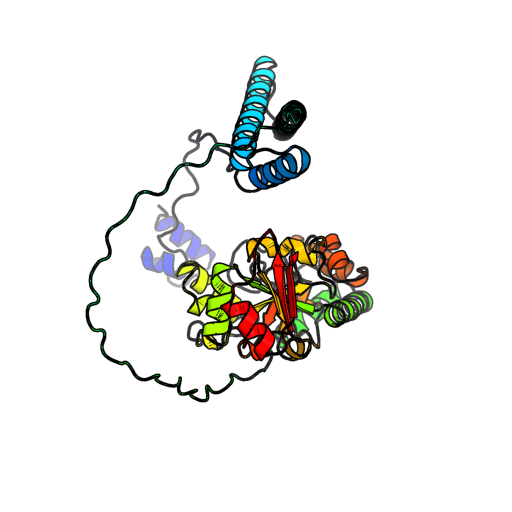 VAL A 1 211 ? -3.376 0.852 7.343 1.00 97.50 211 VAL A N 1
ATOM 1636 C CA . VAL A 1 211 ? -4.582 0.279 6.738 1.00 97.50 211 VAL A CA 1
ATOM 1637 C C . VAL A 1 211 ? -5.690 1.322 6.789 1.00 97.50 211 VAL A C 1
ATOM 1639 O O . VAL A 1 211 ? -5.876 1.997 7.800 1.00 97.50 211 VAL A O 1
ATOM 1642 N N . ARG A 1 212 ? -6.457 1.457 5.704 1.00 95.69 212 ARG A N 1
ATOM 1643 C CA . ARG A 1 212 ? -7.649 2.313 5.671 1.00 95.69 212 ARG A CA 1
ATOM 1644 C C . ARG A 1 212 ? -8.919 1.489 5.716 1.00 95.69 212 ARG A C 1
ATOM 1646 O O . ARG A 1 212 ? -9.067 0.518 4.978 1.00 95.69 212 ARG A O 1
ATOM 1653 N N . VAL A 1 213 ? -9.852 1.923 6.555 1.00 96.00 213 VAL A N 1
ATOM 1654 C CA . VAL A 1 213 ? -11.174 1.313 6.690 1.00 96.00 213 VAL A CA 1
ATOM 1655 C C . VAL A 1 213 ? -12.249 2.392 6.781 1.00 96.00 213 VAL A C 1
ATOM 1657 O O . VAL A 1 213 ? -11.983 3.500 7.256 1.00 96.00 213 VAL A O 1
ATOM 1660 N N . PRO A 1 214 ? -13.478 2.125 6.313 1.00 95.19 214 PRO A N 1
ATOM 1661 C CA . PRO A 1 214 ? -14.585 3.020 6.601 1.00 95.19 214 PRO A CA 1
ATOM 1662 C C . PRO A 1 214 ? -14.891 2.982 8.102 1.00 95.19 214 PRO A C 1
ATOM 1664 O O . PRO A 1 214 ? -14.801 1.926 8.731 1.00 95.19 214 PRO A O 1
ATOM 1667 N N . ASP A 1 215 ? -15.320 4.107 8.656 1.00 95.12 215 ASP A N 1
ATOM 1668 C CA . ASP A 1 215 ? -15.814 4.233 10.032 1.00 95.12 215 ASP A CA 1
ATOM 1669 C C . ASP A 1 215 ? -16.802 3.128 10.442 1.00 95.12 215 ASP A C 1
ATOM 1671 O O . ASP A 1 215 ? -16.667 2.524 11.503 1.00 95.12 215 ASP A O 1
ATOM 1675 N N . SER A 1 216 ? -17.713 2.747 9.547 1.00 94.06 216 SER A N 1
ATOM 1676 C CA . SER A 1 216 ? -18.679 1.656 9.722 1.00 94.06 216 SER A CA 1
ATOM 1677 C C . SER A 1 216 ? -18.058 0.267 9.941 1.00 94.06 216 SER A C 1
ATOM 1679 O O . SER A 1 216 ? -18.781 -0.697 10.225 1.00 94.06 216 SER A O 1
ATOM 1681 N N . ALA A 1 217 ? -16.741 0.121 9.765 1.00 95.31 217 ALA A N 1
ATOM 1682 C CA . ALA A 1 217 ? -16.009 -1.122 9.961 1.00 95.31 217 ALA A CA 1
ATOM 1683 C C . ALA A 1 217 ? -15.173 -1.158 11.249 1.00 95.31 217 ALA A C 1
ATOM 1685 O O . ALA A 1 217 ? -14.937 -2.261 11.739 1.00 95.31 217 ALA A O 1
ATOM 1686 N N . ILE A 1 218 ? -14.754 -0.024 11.827 1.00 96.81 218 ILE A N 1
ATOM 1687 C CA . ILE A 1 218 ? -13.789 -0.044 12.944 1.00 96.81 218 ILE A CA 1
ATOM 1688 C C . ILE A 1 218 ? -14.347 -0.769 14.179 1.00 96.81 218 ILE A C 1
ATOM 1690 O O . ILE A 1 218 ? -13.689 -1.648 14.731 1.00 96.81 218 ILE A O 1
ATOM 1694 N N . ASP A 1 219 ? -15.618 -0.532 14.523 1.00 97.00 219 ASP A N 1
ATOM 1695 C CA . ASP A 1 219 ? -16.288 -1.199 15.650 1.00 97.00 219 ASP A CA 1
ATOM 1696 C C . ASP A 1 219 ? -16.476 -2.712 15.440 1.00 97.00 219 ASP A C 1
ATOM 1698 O O . ASP A 1 219 ? -16.581 -3.480 16.409 1.00 97.00 219 ASP A O 1
ATOM 1702 N N . LYS A 1 220 ? -16.525 -3.145 14.173 1.00 96.38 220 LYS A N 1
ATOM 1703 C CA . LYS A 1 220 ? -16.598 -4.560 13.782 1.00 96.38 220 LYS A CA 1
ATOM 1704 C C . LYS A 1 220 ? -15.227 -5.219 13.873 1.00 96.38 220 LYS A C 1
ATOM 1706 O O . LYS A 1 220 ? -15.154 -6.360 14.308 1.00 96.38 220 LYS A O 1
ATOM 1711 N N . ILE A 1 221 ? -14.165 -4.503 13.507 1.00 97.19 221 ILE A N 1
ATOM 1712 C CA . ILE A 1 221 ? -12.779 -4.977 13.607 1.00 97.19 221 ILE A CA 1
ATOM 1713 C C . ILE A 1 221 ? -12.405 -5.199 15.072 1.00 97.19 221 ILE A C 1
ATOM 1715 O O . ILE A 1 221 ? -12.007 -6.306 15.425 1.00 97.19 221 ILE A O 1
ATOM 1719 N N . ILE A 1 222 ? -12.638 -4.210 15.944 1.00 97.25 222 ILE A N 1
ATOM 1720 C CA . ILE A 1 222 ? -12.377 -4.368 17.386 1.00 97.25 222 ILE A CA 1
ATOM 1721 C C . ILE A 1 222 ? -13.256 -5.456 18.010 1.00 97.25 222 ILE A C 1
ATOM 1723 O O . ILE A 1 222 ? -12.802 -6.187 18.879 1.00 97.25 222 ILE A O 1
ATOM 1727 N N . GLY A 1 223 ? -14.507 -5.603 17.549 1.00 96.81 223 GLY A N 1
ATOM 1728 C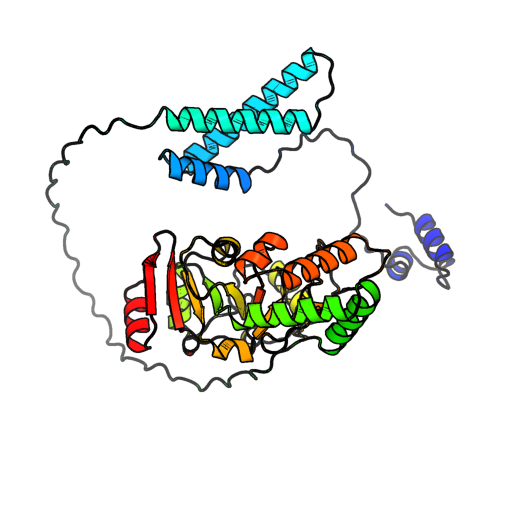 CA . GLY A 1 223 ? -15.407 -6.655 18.027 1.00 96.81 223 GLY A CA 1
ATOM 1729 C C . GLY A 1 223 ? -14.991 -8.059 17.586 1.00 96.81 223 GLY A C 1
ATOM 1730 O O . GLY A 1 223 ? -15.217 -9.012 18.318 1.00 96.81 223 GLY A O 1
ATOM 1731 N N . ALA A 1 224 ? -14.381 -8.189 16.407 1.00 96.25 224 ALA A N 1
ATOM 1732 C CA . ALA A 1 224 ? -13.871 -9.455 15.890 1.00 96.25 224 ALA A CA 1
ATOM 1733 C C . ALA A 1 224 ? -12.443 -9.778 16.366 1.00 96.25 224 ALA A C 1
ATOM 1735 O O . ALA A 1 224 ? -11.959 -10.877 16.093 1.00 96.25 224 ALA A O 1
ATOM 1736 N N . GLY A 1 225 ? -11.752 -8.820 16.995 1.00 97.44 225 GLY A N 1
ATOM 1737 C CA . GLY A 1 225 ? -10.349 -8.932 17.408 1.00 97.44 225 GLY A CA 1
ATOM 1738 C C . GLY A 1 225 ? -9.343 -8.936 16.250 1.00 97.44 225 GLY A C 1
ATOM 1739 O O . GLY A 1 225 ? -8.150 -9.135 16.471 1.00 97.44 225 GLY A O 1
ATOM 1740 N N . ARG A 1 226 ? -9.795 -8.741 15.003 1.00 96.75 226 ARG A N 1
ATOM 1741 C CA . ARG A 1 226 ? -8.944 -8.804 13.808 1.00 96.75 226 ARG A CA 1
ATOM 1742 C C . ARG A 1 226 ? -9.558 -8.135 12.587 1.00 96.75 226 ARG A C 1
ATOM 1744 O O . ARG A 1 226 ? -10.775 -7.969 12.477 1.00 96.75 226 ARG A O 1
ATOM 1751 N N . PHE A 1 227 ? -8.697 -7.844 11.624 1.00 97.06 227 PHE A N 1
ATOM 1752 C CA . PHE A 1 227 ? -9.075 -7.497 10.265 1.00 97.06 227 PHE A CA 1
ATOM 1753 C C . PHE A 1 227 ? -9.452 -8.767 9.493 1.00 97.06 227 PHE A C 1
ATOM 1755 O O . PHE A 1 227 ? -8.929 -9.860 9.732 1.00 97.06 227 PHE A O 1
ATOM 1762 N N . LYS A 1 228 ? -10.403 -8.614 8.572 1.00 95.50 228 LYS A N 1
ATOM 1763 C CA . LYS A 1 228 ? -10.888 -9.679 7.691 1.00 95.50 228 LYS A CA 1
ATOM 1764 C C . LYS A 1 228 ? -10.434 -9.399 6.266 1.00 95.50 228 LYS A C 1
ATOM 1766 O O . LYS A 1 228 ? -10.487 -8.244 5.835 1.00 95.50 228 LYS A O 1
ATOM 1771 N N . SER A 1 229 ? -10.034 -10.436 5.536 1.00 93.38 229 SER A N 1
ATOM 1772 C CA . SER A 1 229 ? -9.674 -10.295 4.122 1.00 93.38 229 SER A CA 1
ATOM 1773 C C . SER A 1 229 ? -10.902 -9.970 3.255 1.00 93.38 229 SER A C 1
ATOM 1775 O O . SER A 1 229 ? -12.059 -10.074 3.684 1.00 93.38 229 SER A O 1
ATOM 1777 N N . SER A 1 230 ? -10.671 -9.580 1.999 1.00 88.50 230 SER A N 1
ATOM 1778 C CA . SER A 1 230 ? -11.756 -9.336 1.033 1.00 88.50 230 SER A CA 1
ATOM 1779 C C . SER A 1 230 ? -12.609 -10.589 0.767 1.00 88.50 230 SER A C 1
ATOM 1781 O O . SER A 1 230 ? -13.818 -10.477 0.532 1.00 88.50 230 SER A O 1
ATOM 1783 N N . PHE A 1 231 ? -12.004 -11.774 0.898 1.00 91.19 231 PHE A N 1
ATOM 1784 C CA . PHE A 1 231 ? -12.644 -13.082 0.756 1.00 91.19 231 PHE A CA 1
ATOM 1785 C C . PHE A 1 231 ? -13.610 -13.383 1.900 1.00 91.19 231 PHE A C 1
ATOM 1787 O O . PHE A 1 231 ? -14.667 -13.963 1.673 1.00 91.19 231 PHE A O 1
ATOM 1794 N N . GLU A 1 232 ? -13.294 -12.926 3.109 1.00 92.06 232 GLU A N 1
ATOM 1795 C CA . GLU A 1 232 ? -14.168 -13.067 4.274 1.00 92.06 232 GLU A CA 1
ATOM 1796 C C . GLU A 1 232 ? -15.282 -12.016 4.320 1.00 92.06 232 GLU A C 1
ATOM 1798 O O . GLU A 1 232 ? -16.387 -12.280 4.790 1.00 92.06 232 GLU A O 1
ATOM 1803 N N . ALA A 1 233 ? -14.989 -10.787 3.886 1.00 82.31 233 ALA A N 1
ATOM 1804 C CA . ALA A 1 233 ? -15.898 -9.655 4.053 1.00 82.31 233 ALA A CA 1
ATOM 1805 C C . ALA A 1 233 ? -17.080 -9.655 3.065 1.00 82.31 233 ALA A C 1
ATOM 1807 O O . ALA A 1 233 ? -18.010 -8.867 3.245 1.00 82.31 233 ALA A O 1
ATOM 1808 N N . GLY A 1 234 ? -17.033 -10.460 1.995 1.00 70.31 234 GLY A N 1
ATOM 1809 C CA . GLY A 1 234 ? -18.122 -10.635 1.017 1.00 70.31 234 GLY A CA 1
ATOM 1810 C C . GLY A 1 234 ? -18.510 -9.386 0.202 1.00 70.31 234 GLY A C 1
ATOM 1811 O O . GLY A 1 234 ? -19.431 -9.434 -0.608 1.00 70.31 234 GLY A O 1
ATOM 1812 N N . ARG A 1 235 ? -17.819 -8.253 0.386 1.00 61.84 235 ARG A N 1
ATOM 1813 C CA . ARG A 1 235 ? -18.254 -6.916 -0.073 1.00 61.84 235 ARG A CA 1
ATOM 1814 C C . ARG A 1 235 ? -18.131 -6.641 -1.574 1.00 61.84 235 ARG A C 1
ATOM 1816 O O . ARG A 1 235 ? -18.721 -5.672 -2.042 1.00 61.84 235 ARG A O 1
ATOM 1823 N N . LYS A 1 236 ? -17.320 -7.397 -2.317 1.00 66.06 236 LYS A N 1
ATOM 1824 C CA . LYS A 1 236 ? -16.938 -7.051 -3.702 1.00 66.06 236 LYS A CA 1
ATOM 1825 C C . LYS A 1 236 ? -17.477 -8.015 -4.770 1.00 66.06 236 LYS A C 1
ATOM 1827 O O . LYS A 1 236 ? -17.204 -7.817 -5.949 1.00 66.06 236 LYS A O 1
ATOM 1832 N N . GLY A 1 237 ? -18.288 -8.999 -4.372 1.00 69.88 237 GLY A N 1
ATOM 1833 C CA . GLY A 1 237 ? -18.884 -9.988 -5.275 1.00 69.88 237 GLY A CA 1
ATOM 1834 C C . GLY A 1 237 ? -17.918 -11.102 -5.700 1.00 69.88 237 GLY A C 1
ATOM 1835 O O . GLY A 1 237 ? -16.705 -11.012 -5.505 1.00 69.88 237 GLY A O 1
ATOM 1836 N N . LYS A 1 238 ? -18.474 -12.176 -6.280 1.00 75.25 238 LYS A N 1
ATOM 1837 C CA . LYS A 1 238 ? -17.727 -13.392 -6.656 1.00 75.25 238 LYS A CA 1
ATOM 1838 C C . LYS A 1 238 ? -16.623 -13.113 -7.685 1.00 75.25 238 LYS A C 1
ATOM 1840 O O . LYS A 1 238 ? -15.523 -13.640 -7.547 1.00 75.25 238 LYS A O 1
ATOM 1845 N N . ASP A 1 239 ? -16.876 -12.232 -8.653 1.00 83.31 239 ASP A N 1
ATOM 1846 C CA . ASP A 1 239 ? -15.915 -11.924 -9.723 1.00 83.31 239 ASP A CA 1
ATOM 1847 C C . ASP A 1 239 ? -14.669 -11.193 -9.224 1.00 83.31 239 ASP A C 1
ATOM 1849 O O . ASP A 1 239 ? -13.560 -11.476 -9.680 1.00 83.31 239 ASP A O 1
ATOM 1853 N N . TYR A 1 240 ? -14.830 -10.278 -8.263 1.00 85.00 240 TYR A N 1
ATOM 1854 C CA . TYR A 1 240 ? -13.693 -9.592 -7.656 1.00 85.00 240 TYR A CA 1
ATOM 1855 C C . TYR A 1 240 ? -12.799 -10.582 -6.911 1.00 85.00 240 TYR A C 1
ATOM 1857 O O . TYR A 1 240 ? -11.596 -10.605 -7.151 1.00 85.00 240 TYR A O 1
ATOM 1865 N N . ASN A 1 241 ? -13.382 -11.424 -6.050 1.00 87.75 241 ASN A N 1
ATOM 1866 C CA . ASN A 1 241 ? -12.614 -12.396 -5.268 1.00 87.75 241 ASN A CA 1
ATOM 1867 C C . ASN A 1 241 ? -11.953 -13.446 -6.168 1.00 87.75 241 ASN A C 1
ATOM 1869 O O . ASN A 1 241 ? -10.820 -13.837 -5.909 1.00 87.75 241 ASN A O 1
ATOM 1873 N N . LYS A 1 242 ? -12.602 -13.843 -7.270 1.00 86.50 242 LYS A N 1
ATOM 1874 C CA . LYS A 1 242 ? -11.991 -14.715 -8.280 1.00 86.50 242 LYS A CA 1
ATOM 1875 C C . LYS A 1 242 ? -10.731 -14.084 -8.878 1.00 86.50 242 LYS A C 1
ATOM 1877 O O . LYS A 1 242 ? -9.675 -14.708 -8.859 1.00 86.50 242 LYS A O 1
ATOM 1882 N N . ARG A 1 243 ? -10.825 -12.842 -9.368 1.00 84.94 243 ARG A N 1
ATOM 1883 C CA . ARG A 1 243 ? -9.671 -12.123 -9.939 1.00 84.94 243 ARG A CA 1
ATOM 1884 C C . ARG A 1 243 ? -8.586 -11.879 -8.896 1.00 84.94 243 ARG A C 1
ATOM 1886 O O . ARG A 1 243 ? -7.413 -12.073 -9.181 1.00 84.94 243 ARG A O 1
ATOM 1893 N N . ARG A 1 244 ? -8.973 -11.502 -7.675 1.00 87.62 244 ARG A N 1
ATOM 1894 C CA . ARG A 1 244 ? -8.022 -11.262 -6.586 1.00 87.62 244 ARG A CA 1
ATOM 1895 C C . ARG A 1 244 ? -7.305 -12.552 -6.203 1.00 87.62 244 ARG A C 1
ATOM 1897 O O . ARG A 1 244 ? -6.107 -12.510 -5.975 1.00 87.62 244 ARG A O 1
ATOM 1904 N N . GLY A 1 245 ? -8.006 -13.685 -6.213 1.00 89.25 245 GLY A N 1
ATOM 1905 C CA . GLY A 1 245 ? -7.416 -15.000 -5.971 1.00 89.25 245 GLY A CA 1
ATOM 1906 C C . GLY A 1 245 ? -6.370 -15.360 -7.020 1.00 89.25 245 GLY A C 1
ATOM 1907 O O . GLY A 1 245 ? -5.299 -15.820 -6.657 1.00 89.25 245 GLY A O 1
ATOM 1908 N N . GLN A 1 246 ? -6.633 -15.072 -8.299 1.00 86.62 246 GLN A N 1
ATOM 1909 C CA . GLN A 1 246 ? -5.656 -15.266 -9.381 1.00 86.62 246 GLN A CA 1
ATOM 1910 C C . GLN A 1 246 ? -4.409 -14.390 -9.191 1.00 86.62 246 GLN A C 1
ATOM 1912 O O . GLN A 1 246 ? -3.288 -14.861 -9.364 1.00 86.62 246 GLN A O 1
ATOM 1917 N N . THR A 1 247 ? -4.597 -13.127 -8.803 1.00 85.62 247 THR A N 1
ATOM 1918 C CA . THR A 1 247 ? -3.493 -12.203 -8.513 1.00 85.62 247 THR A CA 1
ATOM 1919 C C . THR A 1 247 ? -2.679 -12.652 -7.293 1.00 85.62 247 THR A C 1
ATOM 1921 O O . THR A 1 247 ? -1.455 -12.706 -7.366 1.00 85.62 247 THR A O 1
ATOM 1924 N N . GLU A 1 248 ? -3.329 -13.018 -6.186 1.00 89.81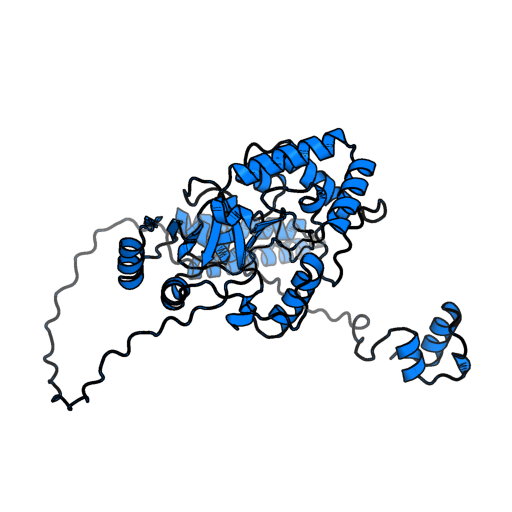 248 GLU A N 1
ATOM 1925 C CA . GLU A 1 248 ? -2.652 -13.505 -4.976 1.00 89.81 248 GLU A CA 1
ATOM 1926 C C . GLU A 1 248 ? -1.942 -14.849 -5.195 1.00 89.81 248 GLU A C 1
ATOM 1928 O O . GLU A 1 248 ? -0.871 -15.072 -4.637 1.00 89.81 248 GLU A O 1
ATOM 1933 N N . ASP A 1 249 ? -2.490 -15.736 -6.024 1.00 88.44 249 ASP A N 1
ATOM 1934 C CA . ASP A 1 249 ? -1.819 -16.978 -6.406 1.00 88.44 249 ASP A CA 1
ATOM 1935 C C . ASP A 1 249 ? -0.548 -16.696 -7.217 1.00 88.44 249 ASP A C 1
ATOM 1937 O O . ASP A 1 249 ? 0.537 -17.189 -6.898 1.00 88.44 249 ASP A O 1
ATOM 1941 N N . ALA A 1 250 ? -0.633 -15.802 -8.202 1.00 83.88 250 ALA A N 1
ATOM 1942 C CA . ALA A 1 250 ? 0.526 -15.435 -9.004 1.00 83.88 250 ALA A CA 1
ATOM 1943 C C . ALA A 1 250 ? 1.639 -14.781 -8.160 1.00 83.88 250 ALA A C 1
ATOM 1945 O O . ALA A 1 250 ? 2.802 -15.150 -8.300 1.00 83.88 250 ALA A O 1
ATOM 1946 N N . MET A 1 251 ? 1.297 -13.875 -7.239 1.00 86.94 251 MET A N 1
ATOM 1947 C CA . MET A 1 251 ? 2.286 -13.132 -6.438 1.00 86.94 251 MET A CA 1
ATOM 1948 C C . MET A 1 251 ? 2.813 -13.897 -5.221 1.00 86.94 251 MET A C 1
ATOM 1950 O O . MET A 1 251 ? 3.949 -13.679 -4.809 1.00 86.94 251 MET A O 1
ATOM 1954 N N . PHE A 1 252 ? 1.991 -14.758 -4.620 1.00 88.81 252 PHE A N 1
ATOM 1955 C CA . PHE A 1 252 ? 2.262 -15.324 -3.293 1.00 88.81 252 PHE A CA 1
ATOM 1956 C C . PHE A 1 252 ? 1.984 -16.828 -3.182 1.00 88.81 252 PHE A C 1
ATOM 1958 O O . PHE A 1 252 ? 2.256 -17.425 -2.141 1.00 88.81 252 PHE A O 1
ATOM 1965 N N . GLY A 1 253 ? 1.381 -17.441 -4.204 1.00 88.81 253 GLY A N 1
ATOM 1966 C CA . GLY A 1 253 ? 0.954 -18.841 -4.167 1.00 88.81 253 GLY A CA 1
ATOM 1967 C C . GLY A 1 253 ? -0.292 -19.096 -3.313 1.00 88.81 253 GLY A C 1
ATOM 1968 O O . GLY A 1 253 ? -0.496 -20.215 -2.843 1.00 88.81 253 GLY A O 1
ATOM 1969 N N . TYR A 1 254 ? -1.123 -18.078 -3.050 1.00 90.31 254 TYR A N 1
ATOM 1970 C CA . TYR A 1 254 ? -2.429 -18.283 -2.412 1.00 90.31 254 TYR A CA 1
ATOM 1971 C C . TYR A 1 254 ? -3.479 -18.742 -3.435 1.00 90.31 254 TYR A C 1
ATOM 1973 O O . TYR A 1 254 ? -4.334 -17.959 -3.867 1.00 90.31 254 TYR A O 1
ATOM 1981 N N . GLY A 1 255 ? -3.442 -20.035 -3.769 1.00 88.06 255 GLY A N 1
ATOM 1982 C CA . GLY A 1 255 ? -4.387 -20.687 -4.680 1.00 88.06 255 GLY A CA 1
ATOM 1983 C C . GLY A 1 255 ? -5.856 -20.535 -4.265 1.00 88.06 255 GLY A C 1
ATOM 1984 O O . GLY A 1 255 ? -6.163 -20.086 -3.156 1.00 88.06 255 GLY A O 1
ATOM 1985 N N . ALA A 1 256 ? -6.783 -20.905 -5.154 1.00 87.06 256 ALA A N 1
ATOM 1986 C CA . ALA A 1 256 ? -8.227 -20.695 -4.978 1.00 87.06 256 ALA A CA 1
ATOM 1987 C C . ALA A 1 256 ? -8.772 -21.229 -3.638 1.00 87.06 256 ALA A C 1
ATOM 1989 O O . ALA A 1 256 ? -9.544 -20.530 -2.980 1.00 87.06 256 ALA A O 1
ATOM 1990 N N . ASP A 1 257 ? -8.278 -22.387 -3.197 1.00 88.62 257 ASP A N 1
ATOM 1991 C CA . ASP A 1 257 ? -8.715 -23.079 -1.976 1.00 88.62 257 ASP A CA 1
ATOM 1992 C C . ASP A 1 257 ? -8.022 -22.582 -0.698 1.00 88.62 257 ASP A C 1
ATOM 1994 O O . ASP A 1 257 ? -8.241 -23.113 0.391 1.00 88.62 257 ASP A O 1
ATOM 1998 N N . THR A 1 258 ? -7.179 -21.548 -0.799 1.00 92.19 258 THR A N 1
ATOM 1999 C CA . THR A 1 258 ? -6.575 -20.926 0.384 1.00 92.19 258 THR A CA 1
ATOM 2000 C C . THR A 1 258 ? -7.674 -20.393 1.294 1.00 92.19 258 THR A C 1
ATOM 2002 O O . THR A 1 258 ? -8.452 -19.522 0.887 1.00 92.19 258 THR A O 1
ATOM 2005 N N . ASP A 1 259 ? -7.655 -20.857 2.545 1.00 91.81 259 ASP A N 1
ATOM 2006 C CA . ASP A 1 259 ? -8.486 -20.349 3.633 1.00 91.81 259 ASP A CA 1
ATOM 2007 C C . ASP A 1 259 ? -8.491 -18.805 3.635 1.00 91.81 259 ASP A C 1
ATOM 2009 O O . ASP A 1 259 ? -7.424 -18.188 3.763 1.00 91.81 259 ASP A O 1
ATOM 2013 N N . PRO A 1 260 ? -9.670 -18.161 3.514 1.00 92.31 260 PRO A N 1
ATOM 2014 C CA . PRO A 1 260 ? -9.806 -16.708 3.525 1.00 92.31 260 PRO A CA 1
ATOM 2015 C C . PRO A 1 260 ? -9.095 -15.998 4.684 1.00 92.31 260 PRO A C 1
ATOM 2017 O O . PRO A 1 260 ? -8.684 -14.849 4.514 1.00 92.31 260 PRO A O 1
ATOM 2020 N N . THR A 1 261 ? -8.935 -16.661 5.833 1.00 92.25 261 THR A N 1
ATOM 2021 C CA . THR A 1 261 ? -8.278 -16.117 7.033 1.00 92.25 261 THR A CA 1
ATOM 2022 C C . THR A 1 261 ? -6.749 -16.140 6.968 1.00 92.25 261 THR A C 1
ATOM 2024 O O . THR A 1 261 ? -6.094 -15.418 7.720 1.00 92.25 261 THR A O 1
ATOM 2027 N N . LYS A 1 262 ? -6.171 -16.942 6.065 1.00 91.69 262 LYS A N 1
ATOM 2028 C CA . LYS A 1 262 ? -4.719 -17.055 5.837 1.00 91.69 262 LYS A CA 1
ATOM 2029 C C . LYS A 1 262 ? -4.217 -16.133 4.723 1.00 91.69 262 LYS A C 1
ATOM 2031 O O . LYS A 1 262 ? -3.006 -16.019 4.528 1.00 91.69 262 LYS A O 1
ATOM 2036 N N . ARG A 1 263 ? -5.134 -15.503 3.983 1.00 93.62 263 ARG A N 1
ATOM 2037 C CA . ARG A 1 263 ? -4.831 -14.533 2.922 1.00 93.62 263 ARG A CA 1
ATOM 2038 C C . ARG A 1 263 ? -4.339 -13.205 3.515 1.00 93.62 263 ARG A C 1
ATOM 2040 O O . ARG A 1 263 ? -4.717 -12.869 4.641 1.00 93.62 263 ARG A O 1
ATOM 2047 N N . PRO A 1 264 ? -3.504 -12.445 2.787 1.00 95.19 264 PRO A N 1
ATOM 2048 C CA . PRO A 1 264 ? -2.904 -11.236 3.323 1.00 95.19 264 PRO A CA 1
ATOM 2049 C C . PRO A 1 264 ? -3.940 -10.129 3.540 1.00 95.19 264 PRO A C 1
ATOM 2051 O O . PRO A 1 264 ? -4.949 -10.028 2.834 1.00 95.19 264 PRO A O 1
ATOM 2054 N N . ILE A 1 265 ? -3.666 -9.262 4.513 1.00 96.62 265 ILE A N 1
ATOM 2055 C CA . ILE A 1 265 ? -4.407 -8.012 4.699 1.00 96.62 265 ILE A CA 1
ATOM 2056 C C . ILE A 1 265 ? -3.655 -6.891 3.989 1.00 96.62 265 ILE A C 1
ATOM 2058 O O . ILE A 1 265 ? -2.458 -6.712 4.190 1.00 96.62 265 ILE A O 1
ATOM 2062 N N . TYR A 1 266 ? -4.370 -6.154 3.147 1.00 95.25 266 TYR A N 1
ATOM 2063 C CA . TYR A 1 266 ? -3.796 -5.113 2.303 1.00 95.25 266 TYR A CA 1
ATOM 2064 C C . TYR A 1 266 ? -3.716 -3.781 3.052 1.00 95.25 266 TYR A C 1
ATOM 2066 O O . TYR A 1 266 ? -4.669 -3.377 3.729 1.00 95.25 266 TYR A O 1
ATOM 2074 N N . GLY A 1 267 ? -2.595 -3.093 2.885 1.00 96.38 267 GLY A N 1
ATOM 2075 C CA . GLY A 1 267 ? -2.312 -1.783 3.450 1.00 96.38 267 GLY A CA 1
ATOM 2076 C C . GLY A 1 267 ? -1.464 -0.937 2.504 1.00 96.38 267 GLY A C 1
ATOM 2077 O O . GLY A 1 267 ? -1.398 -1.189 1.300 1.00 96.38 267 GLY A O 1
ATOM 2078 N N . TYR A 1 268 ? -0.833 0.092 3.052 1.00 96.81 268 TYR A N 1
ATOM 2079 C CA . TYR A 1 268 ? 0.086 0.953 2.319 1.00 96.81 268 TYR A CA 1
ATOM 2080 C C . TYR A 1 268 ? 1.188 1.505 3.224 1.00 96.81 268 TYR A C 1
ATOM 2082 O O . TYR A 1 268 ? 1.041 1.520 4.449 1.00 96.81 268 TYR A O 1
ATOM 2090 N N . LEU A 1 269 ? 2.281 1.973 2.618 1.00 96.25 269 LEU A N 1
ATOM 2091 C CA . LEU A 1 269 ? 3.295 2.756 3.325 1.00 96.25 269 LEU A CA 1
ATOM 2092 C C . LEU A 1 269 ? 2.938 4.239 3.329 1.00 96.25 269 LEU A C 1
ATOM 2094 O O . LEU A 1 269 ? 2.599 4.813 2.291 1.00 96.25 269 LEU A O 1
ATOM 2098 N N . GLY A 1 270 ? 3.045 4.853 4.500 1.00 94.38 270 GLY A N 1
ATOM 2099 C CA . GLY A 1 270 ? 2.846 6.282 4.697 1.00 94.38 270 GLY A CA 1
ATOM 2100 C C . GLY A 1 270 ? 3.951 6.893 5.544 1.00 94.38 270 GLY A C 1
ATOM 2101 O O . GLY A 1 270 ? 4.766 6.194 6.143 1.00 94.38 270 GLY A O 1
ATOM 2102 N N . GLU A 1 271 ? 3.967 8.217 5.598 1.00 92.25 271 GLU A N 1
ATOM 2103 C CA . GLU A 1 271 ? 4.865 8.955 6.485 1.00 92.25 271 GLU A CA 1
ATOM 2104 C C . GLU A 1 271 ? 4.545 8.683 7.961 1.00 92.25 271 GLU A C 1
ATOM 2106 O O . GLU A 1 271 ? 3.388 8.459 8.331 1.00 92.25 271 GLU A O 1
ATOM 2111 N N . LYS A 1 272 ? 5.579 8.742 8.810 1.00 89.25 272 LYS A N 1
ATOM 2112 C CA . LYS A 1 272 ? 5.441 8.619 10.271 1.00 89.25 272 LYS A CA 1
ATOM 2113 C C . LYS A 1 272 ? 4.561 9.708 10.867 1.00 89.25 272 LYS A C 1
ATOM 2115 O O . LYS A 1 272 ? 3.821 9.462 11.809 1.00 89.25 272 LYS A O 1
ATOM 2120 N N . GLU A 1 273 ? 4.594 10.907 10.303 1.00 88.81 273 GLU A N 1
ATOM 2121 C CA . GLU A 1 273 ? 3.662 11.964 10.674 1.00 88.81 273 GLU A CA 1
ATOM 2122 C C . GLU A 1 273 ? 2.432 11.899 9.777 1.00 88.81 273 GLU A C 1
ATOM 2124 O O . GLU A 1 273 ? 2.552 11.831 8.557 1.00 88.81 273 GLU A O 1
ATOM 2129 N N . PHE A 1 274 ? 1.243 11.906 10.384 1.00 84.69 274 PHE A N 1
ATOM 2130 C CA . PHE A 1 274 ? -0.018 11.925 9.647 1.00 84.69 274 PHE A CA 1
ATOM 2131 C C . PHE A 1 274 ? -0.693 13.290 9.804 1.00 84.69 274 PHE A C 1
ATOM 2133 O O . PHE A 1 274 ? -1.334 13.596 10.816 1.00 84.69 274 PHE A O 1
ATOM 2140 N N . ASP A 1 275 ? -0.551 14.121 8.781 1.00 83.19 275 ASP A N 1
ATOM 2141 C CA . ASP A 1 275 ? -1.115 15.470 8.692 1.00 83.19 275 ASP A CA 1
ATOM 2142 C C . ASP A 1 275 ? -2.336 15.553 7.754 1.00 83.19 275 ASP A C 1
ATOM 2144 O O . ASP A 1 275 ? -3.002 16.582 7.666 1.00 83.19 275 ASP A O 1
ATOM 2148 N N . GLY A 1 276 ? -2.657 14.454 7.075 1.00 78.69 276 GLY A N 1
ATOM 2149 C CA . GLY A 1 276 ? -3.717 14.314 6.086 1.00 78.69 276 GLY A CA 1
ATOM 2150 C C . GLY A 1 276 ? -3.434 14.989 4.742 1.00 78.69 276 GLY A C 1
ATOM 2151 O O . GLY A 1 276 ? -4.351 15.059 3.919 1.00 78.69 276 GLY A O 1
ATOM 2152 N N . SER A 1 277 ? -2.221 15.499 4.509 1.00 79.94 277 SER A N 1
ATOM 2153 C CA . SER A 1 277 ? -1.928 16.396 3.384 1.00 79.94 277 SER A CA 1
ATOM 2154 C C . SER A 1 277 ? -1.014 15.782 2.325 1.00 79.94 277 SER A C 1
ATOM 2156 O O . SER A 1 277 ? -1.156 16.096 1.138 1.00 79.94 277 SER A O 1
ATOM 2158 N N . SER A 1 278 ? -0.120 14.875 2.721 1.00 80.56 278 SER A N 1
ATOM 2159 C CA . SER A 1 278 ? 0.869 14.329 1.798 1.00 80.56 278 SER A CA 1
ATOM 2160 C C . SER A 1 278 ? 0.283 13.323 0.803 1.00 80.56 278 SER A C 1
ATOM 2162 O O . SER A 1 278 ? -0.824 12.786 0.955 1.00 80.56 278 SER A O 1
ATOM 2164 N N . TRP A 1 279 ? 1.028 13.073 -0.276 1.00 77.25 279 TRP A N 1
ATOM 2165 C CA . TRP A 1 279 ? 0.586 12.184 -1.351 1.00 77.25 279 TRP A CA 1
ATOM 2166 C C . TRP A 1 279 ? 0.336 10.758 -0.841 1.00 77.25 279 TRP A C 1
ATOM 2168 O O . TRP A 1 279 ? -0.706 10.170 -1.137 1.00 77.25 279 TRP A O 1
ATOM 2178 N N . SER A 1 280 ? 1.246 10.240 -0.006 1.00 77.25 280 SER A N 1
ATOM 2179 C CA . SER A 1 280 ? 1.125 8.910 0.613 1.00 77.25 280 SER A CA 1
ATOM 2180 C C . SER A 1 280 ? -0.121 8.768 1.492 1.00 77.25 280 SER A C 1
ATOM 2182 O O . SER A 1 280 ? -0.676 7.679 1.635 1.00 77.25 280 SER A O 1
ATOM 2184 N N . GLN A 1 281 ? -0.612 9.877 2.045 1.00 82.81 281 GLN A N 1
ATOM 2185 C CA . GLN A 1 281 ? -1.772 9.885 2.922 1.00 82.81 281 GLN A CA 1
ATOM 2186 C C . GLN A 1 281 ? -3.079 10.080 2.151 1.00 82.81 281 GLN A C 1
ATOM 2188 O O . GLN A 1 281 ? -4.096 9.491 2.519 1.00 82.81 281 GLN A O 1
ATOM 2193 N N . THR A 1 282 ? -3.083 10.869 1.079 1.00 80.56 282 THR A N 1
ATOM 2194 C CA . THR A 1 282 ? -4.302 11.197 0.319 1.00 80.56 282 THR A CA 1
ATOM 2195 C C . THR A 1 282 ? -4.659 10.152 -0.738 1.00 80.56 282 THR A C 1
ATOM 2197 O O . THR A 1 282 ? -5.846 9.868 -0.927 1.00 80.56 282 THR A O 1
ATOM 2200 N N . GLY A 1 283 ? -3.668 9.530 -1.382 1.00 81.25 283 GLY A N 1
ATOM 2201 C CA . GLY A 1 283 ? -3.876 8.545 -2.451 1.00 81.25 283 GLY A CA 1
ATOM 2202 C C . GLY A 1 283 ? -4.714 7.318 -2.050 1.00 81.25 283 GLY A C 1
ATOM 2203 O O . GLY A 1 283 ? -5.548 6.880 -2.840 1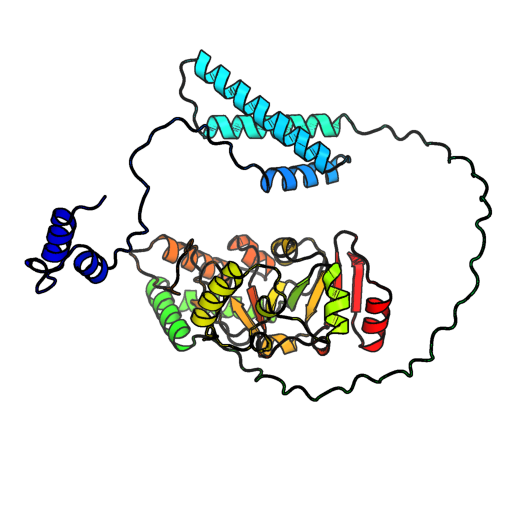.00 81.25 283 GLY A O 1
ATOM 2204 N N . PRO A 1 284 ? -4.584 6.780 -0.824 1.00 87.88 284 PRO A N 1
ATOM 2205 C CA . PRO A 1 284 ? -5.426 5.684 -0.324 1.00 87.88 284 PRO A CA 1
ATOM 2206 C C . PRO A 1 284 ? -6.845 6.082 0.134 1.00 87.88 284 PRO A C 1
ATOM 2208 O O . PRO A 1 284 ? -7.604 5.227 0.600 1.00 87.88 284 PRO A O 1
ATOM 2211 N N . GLY A 1 285 ? -7.234 7.360 0.046 1.00 87.12 285 GLY A N 1
ATOM 2212 C CA . GLY A 1 285 ? -8.447 7.905 0.675 1.00 87.12 285 GLY A CA 1
ATOM 2213 C C . GLY A 1 285 ? -9.766 7.209 0.304 1.00 87.12 285 GLY A C 1
ATOM 2214 O O . GLY A 1 285 ? -10.682 7.154 1.124 1.00 87.12 285 GLY A O 1
ATOM 2215 N N . GLN A 1 286 ? -9.862 6.605 -0.885 1.00 89.56 286 GLN A N 1
ATOM 2216 C CA . GLN A 1 286 ? -11.030 5.815 -1.312 1.00 89.56 286 GLN A CA 1
ATOM 2217 C C . GLN A 1 286 ? -11.334 4.595 -0.431 1.00 89.56 286 GLN A C 1
ATOM 2219 O O . GLN A 1 286 ? -12.452 4.078 -0.485 1.00 89.56 286 GLN A O 1
ATOM 2224 N N . TYR A 1 287 ? -10.361 4.101 0.338 1.00 91.00 287 TYR A N 1
ATOM 2225 C CA . TYR A 1 287 ? -10.515 2.887 1.141 1.00 91.00 287 TYR A CA 1
ATOM 2226 C C . TYR A 1 287 ? -11.145 3.147 2.512 1.00 91.00 287 TYR A C 1
ATOM 2228 O O . TYR A 1 287 ? -11.625 2.212 3.155 1.00 91.00 287 TYR A O 1
ATOM 2236 N N . GLY A 1 288 ? -11.219 4.411 2.935 1.00 94.25 288 GLY A N 1
ATOM 2237 C CA . GLY A 1 288 ? -11.914 4.775 4.158 1.00 94.25 288 GLY A CA 1
ATOM 2238 C C . GLY A 1 288 ? -11.428 6.061 4.809 1.00 94.25 288 GLY A C 1
ATOM 2239 O O . GLY A 1 288 ? -10.345 6.573 4.520 1.00 94.25 288 GLY A O 1
ATOM 2240 N N . ASN A 1 289 ? -12.264 6.563 5.714 1.00 95.00 289 ASN A N 1
ATOM 2241 C CA . ASN A 1 289 ? -12.048 7.754 6.531 1.00 95.00 289 ASN A CA 1
ATOM 2242 C C . ASN A 1 289 ? -11.425 7.453 7.906 1.00 95.00 289 ASN A C 1
ATOM 2244 O O . ASN A 1 289 ? -11.140 8.391 8.648 1.00 95.00 289 ASN A O 1
ATOM 2248 N N . VAL A 1 290 ? -11.172 6.186 8.237 1.00 97.12 290 VAL A N 1
ATOM 2249 C CA . VAL A 1 290 ? -10.381 5.788 9.406 1.00 97.12 290 VAL A CA 1
ATOM 2250 C C . VAL A 1 290 ? -9.063 5.195 8.925 1.00 97.12 290 VAL A C 1
ATOM 2252 O O . VAL A 1 290 ? -9.044 4.280 8.098 1.00 97.12 290 VAL A O 1
ATOM 2255 N N . VAL A 1 291 ? -7.964 5.738 9.432 1.00 97.50 291 VAL A N 1
ATOM 2256 C CA . VAL A 1 291 ? -6.598 5.293 9.159 1.00 97.50 291 VAL A CA 1
ATOM 2257 C C . VAL A 1 291 ? -6.085 4.575 10.395 1.00 97.50 291 VAL A C 1
ATOM 2259 O O . VAL A 1 291 ? -6.180 5.090 11.503 1.00 97.50 291 VAL A O 1
ATOM 2262 N N . VAL A 1 292 ? -5.558 3.374 10.211 1.00 98.12 292 VAL A N 1
ATOM 2263 C CA . VAL A 1 292 ? -5.005 2.555 11.283 1.00 98.12 292 VAL A CA 1
ATOM 2264 C C . VAL A 1 292 ? -3.510 2.428 11.044 1.00 98.12 292 VAL A C 1
ATOM 2266 O O . VAL A 1 292 ? -3.104 1.770 10.085 1.00 98.12 292 VAL A O 1
ATOM 2269 N N . ARG A 1 293 ? -2.705 3.082 11.884 1.00 98.06 293 ARG A N 1
ATOM 2270 C CA . ARG A 1 293 ? -1.250 2.915 11.899 1.00 98.06 293 ARG A CA 1
ATOM 2271 C C . ARG A 1 293 ? -0.922 1.653 12.676 1.00 98.06 293 ARG A C 1
ATOM 2273 O O . ARG A 1 293 ? -1.360 1.477 13.819 1.00 98.06 293 ARG A O 1
ATOM 2280 N N . LEU A 1 294 ? -0.171 0.772 12.040 1.00 98.31 294 LEU A N 1
ATOM 2281 C CA . LEU A 1 294 ? 0.252 -0.481 12.637 1.00 98.31 294 LEU A CA 1
ATOM 2282 C C . LEU A 1 294 ? 1.564 -0.298 13.391 1.00 98.31 294 LEU A C 1
ATOM 2284 O O . LEU A 1 294 ? 2.336 0.620 13.115 1.00 98.31 294 LEU A O 1
ATOM 2288 N N . LYS A 1 295 ? 1.808 -1.184 14.352 1.00 97.50 295 LYS A N 1
ATOM 2289 C CA . LYS A 1 295 ? 3.096 -1.273 15.038 1.00 97.50 295 LYS A CA 1
ATOM 2290 C C . LYS A 1 295 ? 4.208 -1.614 14.040 1.00 97.50 295 LYS A C 1
ATOM 2292 O O . LYS A 1 295 ? 3.974 -2.269 13.023 1.00 97.50 295 LYS A O 1
ATOM 2297 N N . SER A 1 296 ? 5.422 -1.151 14.327 1.00 95.44 296 SER A N 1
ATOM 2298 C CA . SER A 1 296 ? 6.569 -1.264 13.417 1.00 95.44 296 SER A CA 1
ATOM 2299 C C . SER A 1 296 ? 6.970 -2.712 13.121 1.00 95.44 296 SER A C 1
ATOM 2301 O O . SER A 1 296 ? 7.395 -3.018 12.006 1.00 95.44 296 SER A O 1
ATOM 2303 N N . ASP A 1 297 ? 6.781 -3.618 14.081 1.00 95.69 297 ASP A N 1
ATOM 2304 C CA . ASP A 1 297 ? 7.073 -5.048 13.961 1.00 95.69 297 ASP A CA 1
ATOM 2305 C C . ASP A 1 297 ? 6.225 -5.751 12.890 1.00 95.69 297 ASP A C 1
ATOM 2307 O O . ASP A 1 297 ? 6.660 -6.760 12.333 1.00 95.69 297 ASP A O 1
ATOM 2311 N N . VAL A 1 298 ? 5.074 -5.190 12.504 1.00 97.12 298 VAL A N 1
ATOM 2312 C CA . VAL A 1 298 ? 4.257 -5.708 11.394 1.00 97.12 298 VAL A CA 1
ATOM 2313 C C . VAL A 1 298 ? 5.038 -5.754 10.077 1.00 97.12 298 VAL A C 1
ATOM 2315 O O . VAL A 1 298 ? 4.781 -6.638 9.257 1.00 97.12 298 VAL A O 1
ATOM 2318 N N . LYS A 1 299 ? 6.038 -4.884 9.876 1.00 95.75 299 LYS A N 1
ATOM 2319 C CA . LYS A 1 299 ? 6.891 -4.930 8.676 1.00 95.75 299 LYS A CA 1
ATOM 2320 C C . LYS A 1 299 ? 7.621 -6.263 8.511 1.00 95.75 299 LYS A C 1
ATOM 2322 O O . LYS A 1 299 ? 7.813 -6.702 7.385 1.00 95.75 299 LYS A O 1
ATOM 2327 N N . THR A 1 300 ? 7.975 -6.942 9.606 1.00 96.56 300 THR A N 1
ATOM 2328 C CA . THR A 1 300 ? 8.705 -8.229 9.564 1.00 96.56 300 THR A CA 1
ATOM 2329 C C . THR A 1 300 ? 7.929 -9.351 8.878 1.00 96.56 300 THR A C 1
ATOM 2331 O O . THR A 1 300 ? 8.514 -10.342 8.451 1.00 96.56 300 THR A O 1
ATOM 2334 N N . ARG A 1 301 ? 6.613 -9.178 8.746 1.00 96.62 301 ARG A N 1
ATOM 2335 C CA . ARG A 1 301 ? 5.683 -10.110 8.106 1.00 96.62 301 ARG A CA 1
ATOM 2336 C C . ARG A 1 301 ? 4.885 -9.449 6.982 1.00 96.62 301 ARG A C 1
ATOM 2338 O O . ARG A 1 301 ? 3.782 -9.891 6.659 1.00 96.62 301 ARG A O 1
ATOM 2345 N N . ALA A 1 302 ? 5.425 -8.378 6.402 1.00 97.62 302 ALA A N 1
ATOM 2346 C CA . ALA A 1 302 ? 4.820 -7.672 5.285 1.00 97.62 302 ALA A CA 1
ATOM 2347 C C . ALA A 1 302 ? 5.663 -7.803 4.011 1.00 97.62 302 ALA A C 1
ATOM 2349 O O . ALA A 1 302 ? 6.892 -7.815 4.062 1.00 97.62 302 ALA A O 1
ATOM 2350 N N . SER A 1 303 ? 4.995 -7.842 2.862 1.00 97.00 303 SER A N 1
ATOM 2351 C CA . SER A 1 303 ? 5.612 -7.578 1.560 1.00 97.00 303 SER A CA 1
ATOM 2352 C C . SER A 1 303 ? 5.155 -6.229 1.006 1.00 97.00 303 SER A C 1
ATOM 2354 O O . SER A 1 303 ? 4.117 -5.700 1.416 1.00 97.00 303 SER A O 1
ATOM 2356 N N . VAL A 1 304 ? 5.940 -5.655 0.095 1.00 96.25 304 VAL A N 1
ATOM 2357 C CA . VAL A 1 304 ? 5.732 -4.323 -0.483 1.00 96.25 304 VAL A CA 1
ATOM 2358 C C . VAL A 1 304 ? 5.877 -4.339 -1.997 1.00 96.25 304 VAL A C 1
ATOM 2360 O O . VAL A 1 304 ? 6.661 -5.112 -2.550 1.00 96.25 304 VAL A O 1
ATOM 2363 N N . THR A 1 305 ? 5.149 -3.446 -2.657 1.00 92.12 305 THR A N 1
ATOM 2364 C CA . THR A 1 305 ? 5.316 -3.146 -4.081 1.00 92.12 305 THR A CA 1
ATOM 2365 C C . THR A 1 305 ? 5.002 -1.680 -4.364 1.00 92.12 305 THR A C 1
ATOM 2367 O O . THR A 1 305 ? 4.196 -1.061 -3.672 1.00 92.12 305 THR A O 1
ATOM 2370 N N . ASP A 1 306 ? 5.611 -1.111 -5.398 1.00 88.38 306 ASP A N 1
ATOM 2371 C CA . ASP A 1 306 ? 5.548 0.322 -5.706 1.00 88.38 306 ASP A CA 1
ATOM 2372 C C . ASP A 1 306 ? 4.180 0.879 -6.152 1.00 88.38 306 ASP A C 1
ATOM 2374 O O . ASP A 1 306 ? 4.037 2.095 -6.333 1.00 88.38 306 ASP A O 1
ATOM 2378 N N . ASN A 1 307 ? 3.176 0.021 -6.351 1.00 83.00 307 ASN A N 1
ATOM 2379 C CA . ASN A 1 307 ? 1.883 0.382 -6.927 1.00 83.00 307 ASN A CA 1
ATOM 2380 C C . ASN A 1 307 ? 0.776 -0.624 -6.547 1.00 83.00 307 ASN A C 1
ATOM 2382 O O . ASN A 1 307 ? 1.030 -1.639 -5.910 1.00 83.00 307 ASN A O 1
ATOM 2386 N N . ASP A 1 308 ? -0.461 -0.361 -6.974 1.00 81.19 308 ASP A N 1
ATOM 2387 C CA . ASP A 1 308 ? -1.591 -1.292 -6.871 1.00 81.19 308 ASP A CA 1
ATOM 2388 C C . ASP A 1 308 ? -1.271 -2.615 -7.588 1.00 81.19 308 ASP A C 1
ATOM 2390 O O . ASP A 1 308 ? -1.003 -2.622 -8.796 1.00 81.19 308 ASP A O 1
ATOM 2394 N N . THR A 1 309 ? -1.348 -3.738 -6.866 1.00 76.38 309 THR A N 1
ATOM 2395 C CA . THR A 1 309 ? -1.097 -5.087 -7.405 1.00 76.38 309 THR A CA 1
ATOM 2396 C C . THR A 1 309 ? -2.044 -5.516 -8.517 1.00 76.38 309 THR A C 1
ATOM 2398 O O . THR A 1 309 ? -1.773 -6.504 -9.203 1.00 76.38 309 THR A O 1
ATOM 2401 N N . TRP A 1 310 ? -3.127 -4.779 -8.781 1.00 74.12 310 TRP A N 1
ATOM 2402 C CA . TRP A 1 310 ? -3.876 -4.958 -10.027 1.00 74.12 310 TRP A CA 1
ATOM 2403 C C . TRP A 1 310 ? -3.050 -4.671 -11.283 1.00 74.12 310 TRP A C 1
ATOM 2405 O O . TRP A 1 310 ? -3.380 -5.202 -12.341 1.00 74.12 310 TRP A O 1
ATOM 2415 N N . ASN A 1 311 ? -1.985 -3.880 -11.161 1.00 63.59 311 ASN A N 1
ATOM 2416 C CA . ASN A 1 311 ? -1.037 -3.572 -12.229 1.00 63.59 311 ASN A CA 1
ATOM 2417 C C . ASN A 1 311 ? 0.213 -4.481 -12.172 1.00 63.59 311 ASN A C 1
ATOM 2419 O O . ASN A 1 311 ? 1.283 -4.074 -12.595 1.00 63.59 311 ASN A O 1
ATOM 2423 N N . ALA A 1 312 ? 0.086 -5.700 -11.632 1.00 59.06 312 ALA A N 1
ATOM 2424 C CA . ALA A 1 312 ? 1.037 -6.807 -11.800 1.00 59.06 312 ALA A CA 1
ATOM 2425 C C . ALA A 1 312 ? 2.523 -6.490 -11.516 1.00 59.06 312 ALA A C 1
ATOM 2427 O O . ALA A 1 312 ? 3.389 -6.727 -12.356 1.00 59.06 312 ALA A O 1
ATOM 2428 N N . SER A 1 313 ? 2.828 -6.020 -10.307 1.00 71.19 313 SER A N 1
ATOM 2429 C CA . SER A 1 313 ? 4.203 -6.007 -9.794 1.00 71.19 313 SER A CA 1
ATOM 2430 C C . SER A 1 313 ? 4.427 -7.179 -8.837 1.00 71.19 313 SER A C 1
ATOM 2432 O O . SER A 1 313 ? 3.493 -7.607 -8.153 1.00 71.19 313 SER A O 1
ATOM 2434 N N . LEU A 1 314 ? 5.647 -7.719 -8.812 1.00 85.75 314 LEU A N 1
ATOM 2435 C CA . LEU A 1 314 ? 6.049 -8.772 -7.882 1.00 85.75 314 LEU A CA 1
ATOM 2436 C C . LEU A 1 314 ? 6.409 -8.149 -6.531 1.00 85.75 314 LEU A C 1
ATOM 2438 O O . LEU A 1 314 ? 7.374 -7.393 -6.471 1.00 85.75 314 LEU A O 1
ATOM 2442 N N . PRO A 1 315 ? 5.696 -8.464 -5.437 1.00 92.44 315 PRO A N 1
ATOM 2443 C CA . PRO A 1 315 ? 6.035 -7.897 -4.140 1.00 92.44 315 PRO A CA 1
ATOM 2444 C C . PRO A 1 315 ? 7.277 -8.567 -3.542 1.00 92.44 315 PRO A C 1
ATOM 2446 O O . PRO A 1 315 ? 7.410 -9.792 -3.578 1.00 92.44 315 PRO A O 1
ATOM 2449 N N . SER A 1 316 ? 8.146 -7.776 -2.914 1.00 95.12 316 SER A N 1
ATOM 2450 C CA . SER A 1 316 ? 9.296 -8.249 -2.124 1.00 95.12 316 SER A CA 1
ATOM 2451 C C . SER A 1 316 ? 9.040 -8.089 -0.630 1.00 95.12 316 SER A C 1
ATOM 2453 O O . SER A 1 316 ? 8.146 -7.345 -0.235 1.00 95.12 316 SER A O 1
ATOM 2455 N N . SER A 1 317 ? 9.840 -8.734 0.222 1.00 97.00 317 SER A N 1
ATOM 2456 C CA . SER A 1 317 ? 9.764 -8.509 1.672 1.00 97.00 317 SER A CA 1
ATOM 2457 C C . SER A 1 317 ? 9.970 -7.029 2.013 1.00 97.00 317 SER A C 1
ATOM 2459 O O . SER A 1 317 ? 10.802 -6.365 1.399 1.00 97.00 317 SER A O 1
ATOM 2461 N N . ALA A 1 318 ? 9.250 -6.509 3.010 1.00 97.19 318 ALA A N 1
ATOM 2462 C CA . ALA A 1 318 ? 9.471 -5.151 3.511 1.00 97.19 318 ALA A CA 1
ATOM 2463 C C . ALA A 1 318 ? 10.831 -5.004 4.222 1.00 97.19 318 ALA A C 1
ATOM 2465 O O . ALA A 1 318 ? 11.384 -3.910 4.274 1.00 97.19 318 ALA A O 1
ATOM 2466 N N . THR A 1 319 ? 11.376 -6.097 4.764 1.00 96.81 319 THR A N 1
ATOM 2467 C CA . THR A 1 319 ? 12.682 -6.123 5.452 1.00 96.81 319 THR A CA 1
ATOM 2468 C C . THR A 1 319 ? 13.860 -6.406 4.522 1.00 96.81 319 THR A C 1
ATOM 2470 O O . THR A 1 319 ? 15.009 -6.340 4.946 1.00 96.81 319 THR A O 1
ATOM 2473 N N . SER A 1 320 ? 13.580 -6.776 3.274 1.00 96.56 320 SER A N 1
ATOM 2474 C CA . SER A 1 320 ? 14.581 -7.040 2.245 1.00 96.56 320 SER A CA 1
ATOM 2475 C C . SER A 1 320 ? 13.918 -6.835 0.888 1.00 96.56 320 SER A C 1
ATOM 2477 O O . SER A 1 320 ? 13.394 -7.768 0.267 1.00 96.56 320 SER A O 1
ATOM 2479 N N . VAL A 1 321 ? 13.833 -5.569 0.488 1.00 97.00 321 VAL A N 1
ATOM 2480 C CA . VAL A 1 321 ? 13.195 -5.185 -0.765 1.00 97.00 321 VAL A CA 1
ATOM 2481 C C . VAL A 1 321 ? 14.062 -5.580 -1.952 1.00 97.00 321 VAL A C 1
ATOM 2483 O O . VAL A 1 321 ? 15.287 -5.624 -1.869 1.00 97.00 321 VAL A O 1
ATOM 2486 N N . SER A 1 322 ? 13.406 -5.826 -3.081 1.00 95.81 322 SER A N 1
ATOM 2487 C CA . SER A 1 322 ? 14.065 -6.030 -4.364 1.00 95.81 322 SER A CA 1
ATOM 2488 C C . SER A 1 322 ? 13.702 -4.900 -5.316 1.00 95.81 322 SER A C 1
ATOM 2490 O O . SER A 1 322 ? 12.545 -4.476 -5.360 1.00 95.81 322 SER A O 1
ATOM 2492 N N . ALA A 1 323 ? 14.655 -4.464 -6.141 1.00 94.56 323 ALA A N 1
ATOM 2493 C CA . ALA A 1 323 ? 14.380 -3.558 -7.256 1.00 94.56 323 ALA A CA 1
ATOM 2494 C C . ALA A 1 323 ? 13.313 -4.103 -8.225 1.00 94.56 323 ALA A C 1
ATOM 2496 O O . ALA A 1 323 ? 12.619 -3.322 -8.871 1.00 94.56 323 ALA A O 1
ATOM 2497 N N . ALA A 1 324 ? 13.127 -5.426 -8.291 1.00 90.25 324 ALA A N 1
ATOM 2498 C CA . ALA A 1 324 ? 12.064 -6.046 -9.080 1.00 90.25 324 ALA A CA 1
ATOM 2499 C C . ALA A 1 324 ? 10.655 -5.560 -8.679 1.00 90.25 324 ALA A C 1
ATOM 2501 O O . ALA A 1 324 ? 9.781 -5.448 -9.536 1.00 90.25 324 ALA A O 1
ATOM 2502 N N . SER A 1 325 ? 1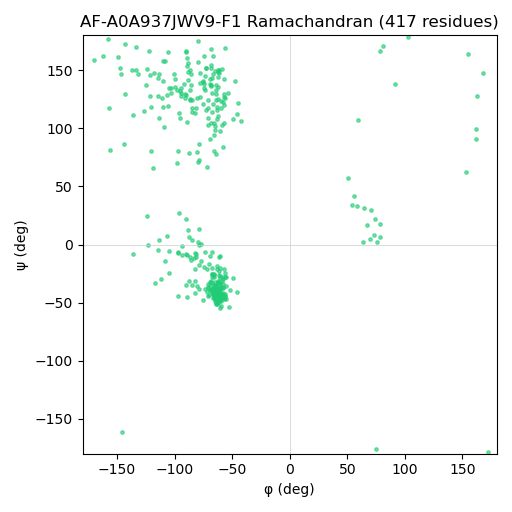0.451 -5.179 -7.415 1.00 91.56 325 SER A N 1
ATOM 2503 C CA . SER A 1 325 ? 9.181 -4.638 -6.902 1.00 91.56 325 SER A CA 1
ATOM 2504 C C . SER A 1 325 ? 8.882 -3.206 -7.357 1.00 91.56 325 SER A C 1
ATOM 2506 O O . SER A 1 325 ? 7.806 -2.682 -7.059 1.00 91.56 325 SER A O 1
ATOM 2508 N N . LEU A 1 326 ? 9.838 -2.564 -8.041 1.00 90.50 326 LEU A N 1
ATOM 2509 C CA . LEU A 1 326 ? 9.726 -1.239 -8.663 1.00 90.50 326 LEU A CA 1
ATOM 2510 C C . LEU A 1 326 ? 9.403 -1.324 -10.165 1.00 90.50 326 LEU A C 1
ATOM 2512 O O . LEU A 1 326 ? 9.188 -0.301 -10.815 1.00 90.50 326 LEU A O 1
ATOM 2516 N N . ALA A 1 327 ? 9.402 -2.532 -10.735 1.00 79.50 327 ALA A N 1
ATOM 2517 C CA . ALA A 1 327 ? 9.200 -2.767 -12.163 1.00 79.50 327 ALA A CA 1
ATOM 2518 C C . ALA A 1 327 ? 7.718 -2.970 -12.536 1.00 79.50 327 ALA A C 1
ATOM 2520 O O . ALA A 1 327 ? 7.409 -3.562 -13.570 1.00 79.50 327 ALA A O 1
ATOM 2521 N N . GLY A 1 328 ? 6.788 -2.488 -11.701 1.00 66.88 328 GLY A N 1
ATOM 2522 C CA . GLY A 1 328 ? 5.351 -2.598 -11.936 1.00 66.88 328 GLY A CA 1
ATOM 2523 C C . GLY A 1 328 ? 4.914 -1.855 -13.199 1.00 66.88 328 GLY A C 1
ATOM 2524 O O . GLY A 1 328 ? 4.866 -0.622 -13.225 1.00 66.88 328 GLY A O 1
ATOM 2525 N N . GLY A 1 329 ? 4.572 -2.604 -14.249 1.00 55.25 329 GLY A N 1
ATOM 2526 C CA . GLY A 1 329 ? 4.053 -2.064 -15.505 1.00 55.25 329 GLY A CA 1
ATOM 2527 C C . GLY A 1 329 ? 2.532 -1.912 -15.487 1.00 55.25 329 GLY A C 1
ATOM 2528 O O . GLY A 1 329 ? 1.818 -2.718 -14.905 1.00 55.25 329 GLY A O 1
ATOM 2529 N N . ARG A 1 330 ? 1.982 -0.917 -16.191 1.00 46.75 330 ARG A N 1
ATOM 2530 C CA . ARG A 1 330 ? 0.529 -0.824 -16.436 1.00 46.75 330 ARG A CA 1
ATOM 2531 C C . ARG A 1 330 ? 0.070 -1.897 -17.429 1.00 46.75 330 ARG A C 1
ATOM 2533 O O . ARG A 1 330 ? -0.366 -1.575 -18.532 1.00 46.75 330 ARG A O 1
ATOM 2540 N N . THR A 1 331 ? 0.127 -3.171 -17.063 1.00 40.75 331 THR A N 1
ATOM 2541 C CA . THR A 1 331 ? -0.555 -4.212 -17.834 1.00 40.75 331 THR A CA 1
ATOM 2542 C C . THR A 1 331 ? -2.033 -4.168 -17.469 1.00 40.75 331 THR A C 1
ATOM 2544 O O . THR A 1 331 ? -2.528 -4.811 -16.545 1.00 40.75 331 THR A O 1
ATOM 2547 N N . ALA A 1 332 ? -2.756 -3.307 -18.184 1.00 33.34 332 ALA A N 1
ATOM 2548 C CA . ALA A 1 332 ? -4.203 -3.252 -18.132 1.00 33.34 332 ALA A CA 1
ATOM 2549 C C . ALA A 1 332 ? -4.751 -4.629 -18.507 1.00 33.34 332 ALA A C 1
ATOM 2551 O O . ALA A 1 332 ? -4.784 -4.971 -19.681 1.00 33.34 332 ALA A O 1
ATOM 2552 N N . HIS A 1 333 ? -5.207 -5.372 -17.500 1.00 38.47 333 HIS A N 1
ATOM 2553 C CA . HIS A 1 333 ? -5.897 -6.646 -17.642 1.00 38.47 333 HIS A CA 1
ATOM 2554 C C . HIS A 1 333 ? -5.071 -7.716 -18.366 1.00 38.47 333 HIS A C 1
ATOM 2556 O O . HIS A 1 333 ? -4.984 -7.715 -19.585 1.00 38.47 333 HIS A O 1
ATOM 2562 N N . MET A 1 334 ? -4.581 -8.711 -17.629 1.00 40.50 334 MET A N 1
ATOM 2563 C CA . MET A 1 334 ? -4.830 -10.136 -17.892 1.00 40.50 334 MET A CA 1
ATOM 2564 C C . MET A 1 334 ? -3.891 -10.991 -17.047 1.00 40.50 334 MET A C 1
ATOM 2566 O O . MET A 1 334 ? -2.765 -10.621 -16.745 1.00 40.50 334 MET A O 1
ATOM 2570 N N . ASN A 1 335 ? -4.416 -12.150 -16.666 1.00 42.00 335 ASN A N 1
ATOM 2571 C CA . ASN A 1 335 ? -3.716 -13.244 -16.014 1.00 42.00 335 ASN A CA 1
ATOM 2572 C C . ASN A 1 335 ? -2.350 -13.482 -16.662 1.00 42.00 335 ASN A C 1
ATOM 2574 O O . ASN A 1 335 ? -2.307 -13.971 -17.783 1.00 42.00 335 ASN A O 1
ATOM 2578 N N . VAL A 1 336 ? -1.286 -13.089 -15.974 1.00 46.34 336 VAL A N 1
ATOM 2579 C CA . VAL A 1 336 ? 0.010 -13.752 -15.760 1.00 46.34 336 VAL A CA 1
ATOM 2580 C C . VAL A 1 336 ? 0.919 -12.622 -15.278 1.00 46.34 336 VAL A C 1
ATOM 2582 O O . VAL A 1 336 ? 1.014 -11.585 -15.930 1.00 46.34 336 VAL A O 1
ATOM 2585 N N . VAL A 1 337 ? 1.597 -12.809 -14.148 1.00 50.53 337 VAL A N 1
ATOM 2586 C CA . VAL A 1 337 ? 2.748 -11.978 -13.783 1.00 50.53 337 VAL A CA 1
ATOM 2587 C C . VAL A 1 337 ? 3.847 -12.272 -14.809 1.00 50.53 337 VAL A C 1
ATOM 2589 O O . VAL A 1 337 ? 4.701 -13.126 -14.605 1.00 50.53 337 VAL A O 1
ATOM 2592 N N . LYS A 1 338 ? 3.757 -11.656 -15.989 1.00 51.09 338 LYS A N 1
ATOM 2593 C CA . LYS A 1 338 ? 4.853 -11.592 -16.953 1.00 51.09 338 LYS A CA 1
ATOM 2594 C C . LYS A 1 338 ? 5.528 -10.256 -16.736 1.00 51.09 338 LYS A C 1
ATOM 2596 O O . LYS A 1 338 ? 5.275 -9.304 -17.463 1.00 51.09 338 LYS A O 1
ATOM 2601 N N . VAL A 1 339 ? 6.383 -10.190 -15.724 1.00 53.50 339 VAL A N 1
ATOM 2602 C CA . VAL A 1 339 ? 7.385 -9.127 -15.666 1.00 53.50 339 VAL A CA 1
ATOM 2603 C C . VAL A 1 339 ? 8.509 -9.561 -16.607 1.00 53.50 339 VAL A C 1
ATOM 2605 O O . VAL A 1 339 ? 9.549 -10.030 -16.170 1.00 53.50 339 VAL A O 1
ATOM 2608 N N . SER A 1 340 ? 8.255 -9.540 -17.919 1.00 52.16 340 SER A N 1
ATOM 2609 C CA . SER A 1 340 ? 9.332 -9.659 -18.902 1.00 52.16 340 SER A CA 1
ATOM 2610 C C . SER A 1 340 ? 9.720 -8.252 -19.311 1.00 52.16 340 SER A C 1
ATOM 2612 O O . SER A 1 340 ? 8.958 -7.590 -20.014 1.00 52.16 340 SER A O 1
ATOM 2614 N N . ILE A 1 341 ? 10.895 -7.805 -18.882 1.00 56.31 341 ILE A N 1
ATOM 2615 C CA . ILE A 1 341 ? 11.491 -6.550 -19.341 1.00 56.31 341 ILE A CA 1
ATOM 2616 C C . ILE A 1 341 ? 12.097 -6.853 -20.716 1.00 56.31 341 ILE A C 1
ATOM 2618 O O . ILE A 1 341 ? 13.296 -7.069 -20.860 1.00 56.31 341 ILE A O 1
ATOM 2622 N N . SER A 1 342 ? 11.239 -7.020 -21.724 1.00 53.97 342 SER A N 1
ATOM 2623 C CA . SER A 1 342 ? 11.694 -7.197 -23.102 1.00 53.97 342 SER A CA 1
ATOM 2624 C C . SER A 1 342 ? 11.845 -5.830 -23.753 1.00 53.97 342 SER A C 1
ATOM 2626 O O . SER A 1 342 ? 10.984 -4.966 -23.595 1.00 53.97 342 SER A O 1
ATOM 2628 N N . LYS A 1 343 ? 12.888 -5.665 -24.573 1.00 52.81 343 LYS A N 1
ATOM 2629 C CA . LYS A 1 343 ? 13.018 -4.516 -25.485 1.00 52.81 343 LYS A CA 1
ATOM 2630 C C . LYS A 1 343 ? 11.825 -4.394 -26.441 1.00 52.81 343 LYS A C 1
ATOM 2632 O O . LYS A 1 343 ? 11.555 -3.305 -26.938 1.00 52.81 343 LYS A O 1
ATOM 2637 N N . ASP A 1 344 ? 11.097 -5.491 -26.646 1.00 54.81 344 ASP A N 1
ATOM 2638 C CA . ASP A 1 344 ? 9.899 -5.554 -27.484 1.00 54.81 344 ASP A CA 1
ATOM 2639 C C . ASP A 1 344 ? 8.626 -5.051 -26.771 1.00 54.81 344 ASP A C 1
ATOM 2641 O O . ASP A 1 344 ? 7.588 -4.901 -27.417 1.00 54.81 344 ASP A O 1
ATOM 2645 N N . ASP A 1 345 ? 8.685 -4.769 -25.460 1.00 64.06 345 ASP A N 1
ATOM 2646 C CA . ASP A 1 345 ? 7.611 -4.122 -24.695 1.00 64.06 345 ASP A CA 1
ATOM 2647 C C . ASP A 1 345 ? 8.110 -2.801 -24.071 1.00 64.06 345 ASP A C 1
ATOM 2649 O O . ASP A 1 345 ? 8.449 -2.735 -22.881 1.00 64.06 345 ASP A O 1
ATOM 2653 N N . PRO A 1 346 ? 8.152 -1.712 -24.862 1.00 60.91 346 PRO A N 1
ATOM 2654 C CA . PRO A 1 346 ? 8.686 -0.428 -24.416 1.00 60.91 346 PRO A CA 1
ATOM 2655 C C . PRO A 1 346 ? 7.906 0.170 -23.236 1.00 60.91 346 PRO A C 1
ATOM 2657 O O . PRO A 1 346 ? 8.488 0.892 -22.433 1.00 60.91 346 PRO A O 1
ATOM 2660 N N . MET A 1 347 ? 6.618 -0.161 -23.066 1.00 65.81 347 MET A N 1
ATOM 2661 C CA . MET A 1 347 ? 5.841 0.340 -21.926 1.00 65.81 347 MET A CA 1
ATOM 2662 C C . MET A 1 347 ? 6.316 -0.263 -20.603 1.00 65.81 347 MET A C 1
ATOM 2664 O O . MET A 1 347 ? 6.374 0.444 -19.596 1.00 65.81 347 MET A O 1
ATOM 2668 N N . THR A 1 348 ? 6.655 -1.554 -20.588 1.00 75.19 348 THR A N 1
ATOM 2669 C CA . THR A 1 348 ? 7.193 -2.203 -19.380 1.00 75.19 348 THR A CA 1
ATOM 2670 C C . THR A 1 348 ? 8.589 -1.700 -19.035 1.00 75.19 348 THR A C 1
ATOM 2672 O O . THR A 1 348 ? 8.868 -1.443 -17.863 1.00 75.19 348 THR A O 1
ATOM 2675 N N . ARG A 1 349 ? 9.435 -1.477 -20.048 1.00 83.19 349 ARG A N 1
ATOM 2676 C CA . ARG A 1 349 ? 10.772 -0.904 -19.874 1.00 83.19 349 ARG A CA 1
ATOM 2677 C C . ARG A 1 349 ? 10.706 0.510 -19.290 1.00 83.19 349 ARG A C 1
ATOM 2679 O O . ARG A 1 349 ? 11.364 0.771 -18.287 1.00 83.19 349 ARG A O 1
ATOM 2686 N N . ASP A 1 350 ? 9.889 1.392 -19.864 1.00 85.19 350 ASP A N 1
ATOM 2687 C CA . ASP A 1 350 ? 9.765 2.785 -19.413 1.00 85.19 350 ASP A CA 1
ATOM 2688 C C . ASP A 1 350 ? 9.200 2.885 -17.989 1.00 85.19 350 ASP A C 1
ATOM 2690 O O . ASP A 1 350 ? 9.656 3.700 -17.183 1.00 85.19 350 ASP A O 1
ATOM 2694 N N . GLU A 1 351 ? 8.214 2.051 -17.640 1.00 84.12 351 GLU A N 1
ATOM 2695 C CA . GLU A 1 351 ? 7.689 2.012 -16.272 1.00 84.12 351 GLU A CA 1
ATOM 2696 C C . GLU A 1 351 ? 8.732 1.488 -15.275 1.00 84.12 351 GLU A C 1
ATOM 2698 O O . GLU A 1 351 ? 8.827 2.041 -14.174 1.00 84.12 351 GLU A O 1
ATOM 2703 N N . ALA A 1 352 ? 9.537 0.490 -15.653 1.00 88.00 352 ALA A N 1
ATOM 2704 C CA . ALA A 1 352 ? 10.633 -0.008 -14.825 1.00 88.00 352 ALA A CA 1
ATOM 2705 C C . ALA A 1 352 ? 11.719 1.057 -14.618 1.00 88.00 352 ALA A C 1
ATOM 2707 O O . ALA A 1 352 ? 12.073 1.350 -13.476 1.00 88.00 352 ALA A O 1
ATOM 2708 N N . GLU A 1 353 ? 12.179 1.708 -15.689 1.00 91.62 353 GLU A N 1
ATOM 2709 C CA . GLU A 1 353 ? 13.153 2.804 -15.620 1.00 91.62 353 GLU A CA 1
ATOM 2710 C C . GLU A 1 353 ? 12.640 3.939 -14.726 1.00 91.62 353 GLU A C 1
ATOM 2712 O O . GLU A 1 353 ? 13.335 4.400 -13.820 1.00 91.62 353 GLU A O 1
ATOM 2717 N N . LYS A 1 354 ? 11.372 4.331 -14.898 1.00 91.69 354 LYS A N 1
ATOM 2718 C CA . LYS A 1 354 ? 10.726 5.351 -14.066 1.00 91.69 354 LYS A CA 1
ATOM 2719 C C . LYS A 1 354 ? 10.638 4.942 -12.594 1.00 91.69 354 LYS A C 1
ATOM 2721 O O . LYS A 1 354 ? 10.794 5.798 -11.724 1.00 91.69 354 LYS A O 1
ATOM 2726 N N . GLY A 1 355 ? 10.355 3.670 -12.305 1.00 92.56 355 GLY A N 1
ATOM 2727 C CA . GLY A 1 355 ? 10.334 3.122 -10.945 1.00 92.56 355 GLY A CA 1
ATOM 2728 C C . GLY A 1 355 ? 11.706 3.186 -10.284 1.00 92.56 355 GLY A C 1
ATOM 2729 O O . GLY A 1 355 ? 11.833 3.734 -9.186 1.00 92.56 355 GLY A O 1
ATOM 2730 N N . LEU A 1 356 ? 12.736 2.716 -10.990 1.00 95.50 356 LEU A N 1
ATOM 2731 C CA . LEU A 1 356 ? 14.126 2.765 -10.542 1.00 95.50 356 LEU A CA 1
ATOM 2732 C C . LEU A 1 356 ? 14.605 4.202 -10.320 1.00 95.50 356 LEU A C 1
ATOM 2734 O O . LEU A 1 356 ? 15.155 4.502 -9.264 1.00 95.50 356 LEU A O 1
ATOM 2738 N N . GLN A 1 357 ? 14.348 5.110 -11.265 1.00 96.75 357 GLN A N 1
ATOM 2739 C CA . GLN A 1 357 ? 14.766 6.509 -11.156 1.00 96.75 357 GLN A CA 1
ATOM 2740 C C . GLN A 1 357 ? 14.059 7.217 -9.995 1.00 96.75 357 GLN A C 1
ATOM 2742 O O . GLN A 1 357 ? 14.698 7.901 -9.196 1.00 96.75 357 GLN A O 1
ATOM 2747 N N . ALA A 1 358 ? 12.741 7.023 -9.857 1.00 95.94 358 ALA A N 1
ATOM 2748 C CA . ALA A 1 358 ? 11.989 7.577 -8.737 1.00 95.94 358 ALA A CA 1
ATO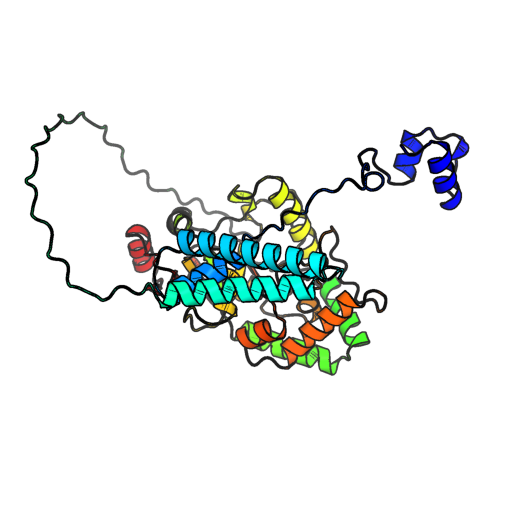M 2749 C C . ALA A 1 358 ? 12.534 7.066 -7.399 1.00 95.94 358 ALA A C 1
ATOM 2751 O O . ALA A 1 358 ? 12.699 7.860 -6.475 1.00 95.94 358 ALA A O 1
ATOM 2752 N N . ALA A 1 359 ? 12.846 5.772 -7.301 1.00 97.12 359 ALA A N 1
ATOM 2753 C CA . ALA A 1 359 ? 13.444 5.187 -6.108 1.00 97.12 359 ALA A CA 1
ATOM 2754 C C . ALA A 1 359 ? 14.849 5.730 -5.839 1.00 97.12 359 ALA A C 1
ATOM 2756 O O . ALA A 1 359 ? 15.146 6.059 -4.699 1.00 97.12 359 ALA A O 1
ATOM 2757 N N . ALA A 1 360 ? 15.698 5.870 -6.857 1.00 98.00 360 ALA A N 1
ATOM 2758 C CA . ALA A 1 360 ? 17.079 6.324 -6.711 1.00 98.00 360 ALA A CA 1
ATOM 2759 C C . ALA A 1 360 ? 17.206 7.780 -6.225 1.00 98.00 360 ALA A C 1
ATOM 2761 O O . ALA A 1 360 ? 18.203 8.112 -5.579 1.00 98.00 360 ALA A O 1
ATOM 2762 N N . ASP A 1 361 ? 16.218 8.628 -6.526 1.00 97.44 361 ASP A N 1
ATOM 2763 C CA . ASP A 1 361 ? 16.275 10.073 -6.264 1.00 97.44 361 ASP A CA 1
ATOM 2764 C C . ASP A 1 361 ? 15.361 10.547 -5.128 1.00 97.44 361 ASP A C 1
ATOM 2766 O O . ASP A 1 361 ? 15.463 11.698 -4.692 1.00 97.44 361 ASP A O 1
ATOM 2770 N N . ALA A 1 362 ? 14.415 9.715 -4.690 1.00 97.38 362 ALA A N 1
ATOM 2771 C CA . ALA A 1 362 ? 13.415 10.129 -3.720 1.00 97.38 362 ALA A CA 1
ATOM 2772 C C . ALA A 1 362 ? 14.003 10.366 -2.325 1.00 97.38 362 ALA A C 1
ATOM 2774 O O . ALA A 1 362 ? 14.788 9.572 -1.806 1.00 97.38 362 ALA A O 1
ATOM 2775 N N . LYS A 1 363 ? 13.548 11.441 -1.679 1.00 96.06 363 LYS A N 1
ATOM 2776 C CA . LYS A 1 363 ? 13.928 11.796 -0.300 1.00 96.06 363 LYS A CA 1
ATOM 2777 C C . LYS A 1 363 ? 13.117 11.068 0.776 1.00 96.06 363 LYS A C 1
ATOM 2779 O O . LYS A 1 363 ? 13.455 11.156 1.948 1.00 96.06 363 LYS A O 1
ATOM 2784 N N . GLY A 1 364 ? 12.031 10.408 0.385 1.00 95.31 364 GLY A N 1
ATOM 2785 C CA . GLY A 1 364 ? 11.084 9.749 1.277 1.00 95.31 364 GLY A CA 1
ATOM 2786 C C . GLY A 1 364 ? 9.862 9.247 0.510 1.00 95.31 364 GLY A C 1
ATOM 2787 O O . GLY A 1 364 ? 9.760 9.422 -0.707 1.00 95.31 364 GLY A O 1
ATOM 2788 N N . VAL A 1 365 ? 8.910 8.649 1.226 1.00 95.12 365 VAL A N 1
ATOM 2789 C CA . VAL A 1 365 ? 7.759 7.950 0.629 1.00 95.12 365 VAL A CA 1
ATOM 2790 C C . VAL A 1 365 ? 6.878 8.846 -0.248 1.00 95.12 365 VAL A C 1
ATOM 2792 O O . VAL A 1 365 ? 6.537 8.465 -1.365 1.00 95.12 365 VAL A O 1
ATOM 2795 N N . SER A 1 366 ? 6.544 10.061 0.191 1.00 93.00 366 SER A N 1
ATOM 2796 C CA . SER A 1 366 ? 5.703 10.961 -0.611 1.00 93.00 366 SER A CA 1
ATOM 2797 C C . SER A 1 366 ? 6.428 11.502 -1.840 1.00 93.00 366 SER A C 1
ATOM 2799 O O . SER A 1 366 ? 5.812 11.632 -2.898 1.00 93.00 366 SER A O 1
ATOM 2801 N N . ASP A 1 367 ? 7.731 11.776 -1.729 1.00 94.75 367 ASP A N 1
ATOM 2802 C CA . ASP A 1 367 ? 8.546 12.224 -2.863 1.00 94.75 367 ASP A CA 1
ATOM 2803 C C . ASP A 1 367 ? 8.649 11.113 -3.920 1.00 94.75 367 ASP A C 1
ATOM 2805 O O . ASP A 1 367 ? 8.363 11.355 -5.094 1.00 94.75 367 ASP A O 1
ATOM 2809 N N . PHE A 1 368 ? 8.903 9.870 -3.492 1.00 94.88 368 PHE A N 1
ATOM 2810 C CA . PHE A 1 368 ? 8.865 8.684 -4.352 1.00 94.88 368 PHE A CA 1
ATOM 2811 C C . PHE A 1 368 ? 7.542 8.562 -5.112 1.00 94.88 368 PHE A C 1
ATOM 2813 O O . PHE A 1 368 ? 7.531 8.496 -6.344 1.00 94.88 368 PHE A O 1
ATOM 2820 N N . LEU A 1 369 ? 6.419 8.587 -4.390 1.00 91.62 369 LEU A N 1
ATOM 2821 C CA . LEU A 1 369 ? 5.093 8.444 -4.988 1.00 91.62 369 LEU A CA 1
ATOM 2822 C C . LEU A 1 369 ? 4.781 9.565 -5.979 1.00 91.62 369 LEU A C 1
ATOM 2824 O O . LEU A 1 369 ? 4.206 9.303 -7.037 1.00 91.62 369 LEU A O 1
ATOM 2828 N N . SER A 1 370 ? 5.202 10.794 -5.674 1.00 90.81 370 SER A N 1
ATOM 2829 C CA . SER A 1 370 ? 5.020 11.942 -6.562 1.00 90.81 370 SER A CA 1
ATOM 2830 C C . SER A 1 370 ? 5.806 11.792 -7.872 1.00 90.81 370 SER A C 1
ATOM 2832 O O . SER A 1 370 ? 5.232 11.968 -8.949 1.00 90.81 370 SER A O 1
ATOM 2834 N N . LYS A 1 371 ? 7.080 11.373 -7.804 1.00 92.12 371 LYS A N 1
ATOM 2835 C CA . LYS A 1 371 ? 7.953 11.138 -8.969 1.00 92.12 371 LYS A CA 1
ATOM 2836 C C . LYS A 1 371 ? 7.448 9.977 -9.823 1.00 92.12 371 LYS A C 1
ATOM 2838 O O . LYS A 1 371 ? 7.345 10.089 -11.047 1.00 92.12 371 LYS A O 1
ATOM 2843 N N . LYS A 1 372 ? 7.071 8.870 -9.180 1.00 88.19 372 LYS A N 1
ATOM 2844 C CA . LYS A 1 372 ? 6.524 7.688 -9.861 1.00 88.19 372 LYS A CA 1
ATOM 2845 C C . LYS A 1 372 ? 5.104 7.931 -10.387 1.00 88.19 372 LYS A C 1
ATOM 2847 O O . LYS A 1 372 ? 4.683 7.281 -11.343 1.00 88.19 372 LYS A O 1
ATOM 2852 N N . MET A 1 373 ? 4.392 8.921 -9.842 1.00 86.38 373 MET A N 1
ATOM 2853 C CA . MET A 1 373 ? 2.957 9.151 -10.047 1.00 86.38 373 MET A CA 1
ATOM 2854 C C . MET A 1 373 ? 2.105 7.941 -9.623 1.00 86.38 373 MET A C 1
ATOM 2856 O O . MET A 1 373 ? 1.077 7.651 -10.240 1.00 86.38 373 MET A O 1
ATOM 2860 N N . SER A 1 374 ? 2.554 7.222 -8.593 1.00 86.31 374 SER A N 1
ATOM 2861 C CA . SER A 1 374 ? 1.844 6.083 -8.003 1.00 86.31 374 SER A CA 1
ATOM 2862 C C . SER A 1 374 ? 0.958 6.578 -6.861 1.00 86.31 374 SER A C 1
ATOM 2864 O O . SER A 1 374 ? 1.406 7.430 -6.099 1.00 86.31 374 SER A O 1
ATOM 2866 N N . PRO A 1 375 ? -0.290 6.106 -6.702 1.00 85.81 375 PRO A N 1
ATOM 2867 C CA . PRO A 1 375 ? -1.158 6.575 -5.624 1.00 85.81 375 PRO A CA 1
ATOM 2868 C C . PRO A 1 375 ? -0.667 6.152 -4.230 1.00 85.81 375 PRO A C 1
ATOM 2870 O O . PRO A 1 375 ? -0.972 6.845 -3.263 1.00 85.81 375 PRO A O 1
ATOM 2873 N N . TYR A 1 376 ? 0.053 5.032 -4.112 1.00 91.19 376 TYR A N 1
ATOM 2874 C CA . TYR A 1 376 ? 0.607 4.506 -2.860 1.00 91.19 376 TYR A CA 1
ATOM 2875 C C . TYR A 1 376 ? 1.571 3.338 -3.130 1.00 91.19 376 TYR A C 1
ATOM 2877 O O . TYR A 1 376 ? 1.478 2.692 -4.170 1.00 91.19 376 TYR A O 1
ATOM 2885 N N . ILE A 1 377 ? 2.463 3.047 -2.175 1.00 93.94 377 ILE A N 1
ATOM 2886 C CA . ILE A 1 377 ? 3.202 1.776 -2.116 1.00 93.94 377 ILE A CA 1
ATOM 2887 C C . ILE A 1 377 ? 2.290 0.801 -1.384 1.00 93.94 377 ILE A C 1
ATOM 2889 O O . ILE A 1 377 ? 1.924 1.058 -0.233 1.00 93.94 377 ILE A O 1
ATOM 2893 N N . GLU A 1 378 ? 1.880 -0.271 -2.051 1.00 94.50 378 GLU A N 1
ATOM 2894 C CA . GLU A 1 378 ? 0.981 -1.270 -1.479 1.00 94.50 378 GLU A CA 1
ATOM 2895 C C . GLU A 1 378 ? 1.749 -2.196 -0.537 1.00 94.50 378 GLU A C 1
ATOM 2897 O O . GLU A 1 378 ? 2.875 -2.605 -0.830 1.00 94.50 378 GLU A O 1
ATOM 2902 N N . THR A 1 379 ? 1.134 -2.535 0.596 1.00 96.62 379 THR A N 1
ATOM 2903 C CA . THR A 1 379 ? 1.665 -3.527 1.534 1.00 96.62 379 THR A CA 1
ATOM 2904 C C . THR A 1 379 ? 0.718 -4.707 1.680 1.00 96.62 379 THR A C 1
ATOM 2906 O O . THR A 1 379 ? -0.504 -4.560 1.618 1.00 96.62 379 THR A O 1
ATOM 2909 N N . HIS A 1 380 ? 1.286 -5.887 1.915 1.00 96.69 380 HIS A N 1
ATOM 2910 C CA . HIS A 1 380 ? 0.542 -7.121 2.139 1.00 96.69 380 HIS A CA 1
ATOM 2911 C C . HIS A 1 380 ? 1.014 -7.753 3.434 1.00 96.69 380 HIS A C 1
ATOM 2913 O O . HIS A 1 380 ? 2.169 -8.150 3.552 1.00 96.69 380 HIS A O 1
ATOM 2919 N N . ILE A 1 381 ? 0.128 -7.832 4.416 1.00 97.69 381 ILE A N 1
ATOM 2920 C CA . ILE A 1 381 ? 0.451 -8.312 5.756 1.00 97.69 381 ILE A CA 1
ATOM 2921 C C . ILE A 1 381 ? 0.080 -9.789 5.840 1.00 97.69 381 ILE A C 1
ATOM 2923 O O . ILE A 1 381 ? -1.101 -10.144 5.773 1.00 97.69 381 ILE A O 1
ATOM 2927 N N . HIS A 1 382 ? 1.090 -10.643 5.977 1.00 95.88 382 HIS A N 1
ATOM 2928 C CA . HIS A 1 382 ? 0.957 -12.096 6.016 1.00 95.88 382 HIS A CA 1
ATOM 2929 C C . HIS A 1 382 ? 0.733 -12.593 7.457 1.00 95.88 382 HIS A C 1
ATOM 2931 O O . HIS A 1 382 ? 1.109 -11.939 8.436 1.00 95.88 382 HIS A O 1
ATOM 2937 N N . GLY A 1 383 ? 0.082 -13.752 7.597 1.00 92.75 383 GLY A N 1
ATOM 2938 C CA . GLY A 1 383 ? -0.226 -14.344 8.907 1.00 92.75 383 GLY A CA 1
ATOM 2939 C C . GLY A 1 383 ? -1.425 -13.716 9.637 1.00 92.75 383 GLY A C 1
ATOM 2940 O O . GLY A 1 383 ? -1.574 -13.902 10.842 1.00 92.75 383 GLY A O 1
ATOM 2941 N N . GLY A 1 384 ? -2.290 -12.984 8.924 1.00 92.44 384 GLY A N 1
ATOM 2942 C CA . GLY A 1 384 ? -3.456 -12.289 9.487 1.00 92.44 384 GLY A CA 1
ATOM 2943 C C . GLY A 1 384 ? -3.104 -10.948 10.141 1.00 92.44 384 GLY A C 1
ATOM 2944 O O . GLY A 1 384 ? -1.941 -10.609 10.286 1.00 92.44 384 GLY A O 1
ATOM 2945 N N . LEU A 1 385 ? -4.093 -10.141 10.528 1.00 96.38 385 LEU A N 1
ATOM 2946 C CA . LEU A 1 385 ? -3.854 -8.860 11.210 1.00 96.38 385 LEU A CA 1
ATOM 2947 C C . LEU A 1 385 ? -4.833 -8.721 12.374 1.00 96.38 385 LEU A C 1
ATOM 2949 O O . LEU A 1 385 ? -6.042 -8.614 12.162 1.00 96.38 385 LEU A O 1
ATOM 2953 N N . GLY A 1 386 ? -4.314 -8.779 13.595 1.00 96.81 386 GLY A N 1
ATOM 2954 C CA . GLY A 1 386 ? -5.075 -8.687 14.832 1.00 96.81 386 GLY A CA 1
ATOM 2955 C C . GLY A 1 386 ? -5.217 -7.248 15.313 1.00 96.81 386 GLY A C 1
ATOM 2956 O O . GLY A 1 386 ? -4.501 -6.342 14.893 1.00 96.81 386 GLY A O 1
ATOM 2957 N N . THR A 1 387 ? -6.131 -7.020 16.250 1.00 97.62 387 THR A N 1
ATOM 2958 C CA . THR A 1 387 ? -6.254 -5.703 16.891 1.00 97.62 387 THR A CA 1
ATOM 2959 C C . THR A 1 387 ? -5.077 -5.387 17.819 1.00 97.62 387 THR A C 1
ATOM 2961 O O . THR A 1 387 ? -4.853 -4.226 18.139 1.00 97.62 387 THR A O 1
ATOM 2964 N N . SER A 1 388 ? -4.298 -6.397 18.216 1.00 97.06 388 SER A N 1
ATOM 2965 C CA . SER A 1 388 ? -3.036 -6.244 18.953 1.00 97.06 388 SER A CA 1
ATOM 2966 C C . SER A 1 388 ? -1.919 -5.596 18.128 1.00 97.06 388 SER A C 1
ATOM 2968 O O . SER A 1 388 ? -0.970 -5.079 18.712 1.00 97.06 388 SER A O 1
ATOM 2970 N N . ASP A 1 389 ? -2.026 -5.612 16.797 1.00 98.19 389 ASP A N 1
ATOM 2971 C CA . ASP A 1 389 ? -1.058 -5.008 15.871 1.00 98.19 389 ASP A CA 1
ATOM 2972 C C . ASP A 1 389 ? -1.281 -3.495 15.680 1.00 98.19 389 ASP A C 1
ATOM 2974 O O . ASP A 1 389 ? -0.496 -2.817 15.019 1.00 98.19 389 ASP A O 1
ATOM 2978 N N . ILE A 1 390 ? -2.373 -2.955 16.230 1.00 98.50 390 ILE A N 1
ATOM 2979 C CA . ILE A 1 390 ? -2.743 -1.545 16.094 1.00 98.50 390 ILE A CA 1
ATOM 2980 C C . ILE A 1 390 ? -1.888 -0.705 17.048 1.00 98.50 390 ILE A C 1
ATOM 2982 O O . ILE A 1 390 ? -1.851 -0.976 18.248 1.00 98.50 390 ILE A O 1
ATOM 2986 N N . GLY A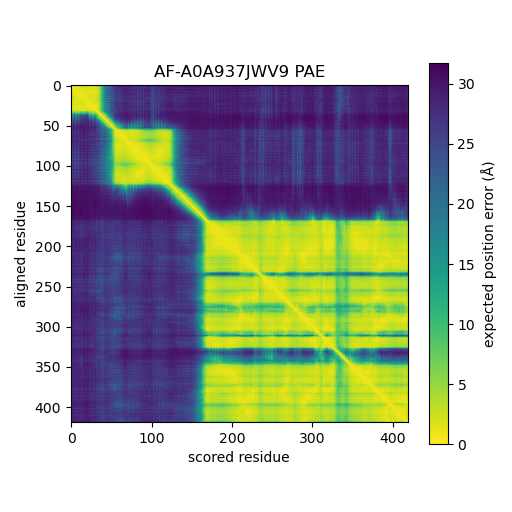 1 391 ? -1.223 0.323 16.514 1.00 97.44 391 GLY A N 1
ATOM 2987 C CA . GLY A 1 391 ? -0.523 1.341 17.304 1.00 97.44 391 GLY A CA 1
ATOM 2988 C C . GLY A 1 391 ? -1.365 2.603 17.500 1.00 97.44 391 GLY A C 1
ATOM 2989 O O . GLY A 1 391 ? -1.483 3.115 18.612 1.00 97.44 391 GLY A O 1
ATOM 2990 N N . GLU A 1 392 ? -2.009 3.079 16.433 1.00 98.19 392 GLU A N 1
ATOM 2991 C CA . GLU A 1 392 ? -2.817 4.301 16.451 1.00 98.19 392 GLU A CA 1
ATOM 2992 C C . GLU A 1 392 ? -4.016 4.192 15.500 1.00 98.19 392 GLU A C 1
ATOM 2994 O O . GLU A 1 392 ? -3.940 3.572 14.434 1.00 98.19 392 GLU A O 1
ATOM 2999 N N . VAL A 1 393 ? -5.127 4.831 15.871 1.00 98.12 393 VAL A N 1
ATOM 3000 C CA . VAL A 1 393 ? -6.304 4.998 15.014 1.00 98.12 393 VAL A CA 1
ATOM 3001 C C . VAL A 1 393 ? -6.601 6.480 14.808 1.00 98.12 393 VAL A C 1
ATOM 3003 O O . VAL A 1 393 ? -6.922 7.211 15.743 1.00 98.12 393 VAL A O 1
ATOM 3006 N N . ILE A 1 394 ? -6.545 6.910 13.553 1.00 97.44 394 ILE A N 1
ATOM 3007 C CA . ILE A 1 394 ? -6.706 8.297 13.131 1.00 97.44 394 ILE A CA 1
ATOM 3008 C C . ILE A 1 394 ? -8.034 8.431 12.384 1.00 97.44 394 ILE A C 1
ATOM 3010 O O . ILE A 1 394 ? -8.261 7.819 11.337 1.00 97.44 394 ILE A O 1
ATOM 3014 N N . PHE A 1 395 ? -8.930 9.248 12.920 1.00 96.38 395 PHE A N 1
ATOM 3015 C CA . PHE A 1 395 ? -10.218 9.571 12.322 1.00 96.38 395 PHE A CA 1
ATOM 3016 C C . PHE A 1 395 ? -10.076 10.812 11.449 1.00 96.38 395 PHE A C 1
ATOM 3018 O O . PHE A 1 395 ? -9.600 11.838 11.919 1.00 96.38 395 PHE A O 1
ATOM 3025 N N . THR A 1 396 ? -10.488 10.719 10.187 1.00 94.62 396 THR A N 1
ATOM 3026 C CA . THR A 1 396 ? -10.342 11.797 9.194 1.00 94.62 396 THR A CA 1
ATOM 3027 C C . THR A 1 396 ? -11.692 12.211 8.619 1.00 94.62 396 THR A C 1
ATOM 3029 O O . THR A 1 396 ? -12.686 11.489 8.751 1.00 94.62 396 THR A O 1
ATOM 3032 N N . ASN A 1 397 ? -11.738 13.350 7.921 1.00 88.94 397 ASN A N 1
ATOM 3033 C CA . ASN A 1 397 ? -12.912 13.802 7.159 1.00 88.94 397 ASN A CA 1
ATOM 3034 C C . ASN A 1 397 ? -14.190 13.905 8.016 1.00 88.94 397 ASN A C 1
ATOM 3036 O O . ASN A 1 397 ? -15.270 13.493 7.591 1.00 88.94 397 ASN A O 1
ATOM 3040 N N . GLY A 1 398 ? -14.062 14.421 9.243 1.00 89.75 398 GLY A N 1
ATOM 3041 C CA . GLY A 1 398 ? -15.186 14.603 10.168 1.00 89.75 398 GLY A CA 1
ATOM 3042 C C . GLY A 1 398 ? -15.682 13.321 10.844 1.00 89.75 398 GLY A C 1
ATOM 3043 O O . GLY A 1 398 ? -16.628 13.380 11.632 1.00 89.75 398 GLY A O 1
ATOM 3044 N N . SER A 1 399 ? -15.047 12.174 10.576 1.00 93.88 399 SER A N 1
ATOM 3045 C CA . SER A 1 399 ? -15.303 10.937 11.310 1.00 93.88 399 SER A CA 1
ATOM 3046 C C . SER A 1 399 ? -14.950 11.105 12.786 1.00 93.88 399 SER A C 1
ATOM 3048 O O . SER A 1 399 ? -14.014 11.824 13.133 1.00 93.88 399 SER A O 1
ATOM 3050 N N . LYS A 1 400 ? -15.673 10.410 13.668 1.00 95.69 400 LYS A N 1
ATOM 3051 C CA . LYS A 1 400 ? -15.419 10.435 15.114 1.00 95.69 400 LYS A CA 1
ATOM 3052 C C . LYS A 1 400 ? -15.382 9.020 15.692 1.00 95.69 400 LYS A C 1
ATOM 3054 O O . LYS A 1 400 ? -16.125 8.161 15.213 1.00 95.69 400 LYS A O 1
ATOM 3059 N N . PRO A 1 401 ? -14.557 8.767 16.721 1.00 97.25 401 PRO A N 1
ATOM 3060 C CA . PRO A 1 401 ? -14.529 7.476 17.392 1.00 97.25 401 PRO A CA 1
ATOM 3061 C C . PRO A 1 401 ? -15.830 7.235 18.166 1.00 97.25 401 PRO A C 1
ATOM 3063 O O . PRO A 1 401 ? -16.306 8.107 18.898 1.00 97.25 401 PRO A O 1
ATOM 3066 N N . SER A 1 402 ? -16.380 6.025 18.064 1.00 97.81 402 SER A N 1
ATOM 3067 C CA . SER A 1 402 ? -17.493 5.587 18.913 1.00 97.81 402 SER A CA 1
ATOM 3068 C C . SER A 1 402 ? -17.047 5.468 20.380 1.00 97.81 402 SER A C 1
ATOM 3070 O O . SER A 1 402 ? -15.856 5.329 20.669 1.00 97.81 402 SER A O 1
ATOM 3072 N N . LYS A 1 403 ? -17.993 5.444 21.331 1.00 98.06 403 LYS A N 1
ATOM 3073 C CA . LYS A 1 403 ? -17.673 5.142 22.744 1.00 98.06 403 LYS A CA 1
ATOM 3074 C C . LYS A 1 403 ? -16.997 3.773 22.891 1.00 98.06 403 LYS A C 1
ATOM 3076 O O . LYS A 1 403 ? -16.082 3.617 23.693 1.00 98.06 403 LYS A O 1
ATOM 3081 N N . LYS A 1 404 ? -17.424 2.793 22.084 1.00 97.56 404 LYS A N 1
ATOM 3082 C CA . LYS A 1 404 ? -16.838 1.448 22.053 1.00 97.56 404 LYS A CA 1
ATOM 3083 C C . LYS A 1 404 ? -15.364 1.507 21.646 1.00 97.56 404 LYS A C 1
ATOM 3085 O O . LYS A 1 404 ? -14.530 0.929 22.335 1.00 97.56 404 LYS A O 1
ATOM 3090 N N . MET A 1 405 ? -15.049 2.243 20.581 1.00 97.88 405 MET A N 1
ATOM 3091 C CA . MET A 1 405 ? -13.682 2.440 20.107 1.00 97.88 405 MET A CA 1
ATOM 3092 C C . MET A 1 405 ? -12.815 3.175 21.136 1.00 97.88 405 MET A C 1
ATOM 3094 O O . MET A 1 405 ? -11.694 2.749 21.390 1.00 97.88 405 MET A O 1
ATOM 3098 N N . GLN A 1 406 ? -13.334 4.235 21.766 1.00 98.25 406 GLN A N 1
ATOM 3099 C CA . GLN A 1 406 ? -12.611 4.985 22.804 1.00 98.25 406 GLN A CA 1
ATOM 3100 C C . GLN A 1 406 ? -12.263 4.097 24.007 1.00 98.25 406 GLN A C 1
ATOM 3102 O O . GLN A 1 406 ? -11.114 4.066 24.447 1.00 98.25 406 GLN A O 1
ATOM 3107 N N . ASN A 1 407 ? -13.234 3.323 24.500 1.00 98.31 407 ASN A N 1
ATOM 3108 C CA . ASN A 1 407 ? -13.023 2.397 25.613 1.00 98.31 407 ASN A CA 1
ATOM 3109 C C . ASN A 1 407 ? -12.031 1.287 25.248 1.00 98.31 407 ASN A C 1
ATOM 3111 O O . ASN A 1 407 ? -11.154 0.955 26.045 1.00 98.31 407 ASN A O 1
ATOM 3115 N N . TRP A 1 408 ? -12.155 0.726 24.041 1.00 98.31 408 TRP A N 1
ATOM 3116 C CA . TRP A 1 408 ? -11.231 -0.287 23.543 1.00 98.31 408 TRP A CA 1
ATOM 3117 C C . TRP A 1 408 ? -9.805 0.265 23.435 1.00 98.31 408 TRP A C 1
ATOM 3119 O O . TRP A 1 408 ? -8.877 -0.372 23.928 1.00 98.31 408 TRP A O 1
ATOM 3129 N N . ALA A 1 409 ? -9.625 1.462 22.873 1.00 98.12 409 ALA A N 1
ATOM 3130 C CA . ALA A 1 409 ? -8.312 2.082 22.726 1.00 98.12 409 ALA A CA 1
ATOM 3131 C C . ALA A 1 409 ? -7.649 2.353 24.079 1.00 98.12 409 ALA A C 1
ATOM 3133 O O . ALA A 1 409 ? -6.508 1.946 24.292 1.00 98.12 409 ALA A O 1
ATOM 3134 N N . LYS A 1 410 ? -8.401 2.929 25.029 1.00 97.94 410 LYS A N 1
ATOM 3135 C CA . LYS A 1 410 ? -7.933 3.156 26.404 1.00 97.94 410 LYS A CA 1
ATOM 3136 C C . LYS A 1 410 ? -7.487 1.854 27.073 1.00 97.94 410 LYS A C 1
ATOM 3138 O O . LYS A 1 410 ? -6.438 1.827 27.705 1.00 97.94 410 LYS A O 1
ATOM 3143 N N . LYS A 1 411 ? -8.261 0.773 26.918 1.00 97.94 411 LYS A N 1
ATOM 3144 C CA . LYS A 1 411 ? -7.938 -0.543 27.492 1.00 97.94 411 LYS A CA 1
ATOM 3145 C C . LYS A 1 411 ? -6.666 -1.160 26.894 1.00 97.94 411 LYS A C 1
ATOM 3147 O O . LYS A 1 411 ? -5.978 -1.890 27.596 1.00 97.94 411 LYS A O 1
ATOM 3152 N N . ASN A 1 412 ? -6.372 -0.900 25.621 1.00 97.44 412 ASN A N 1
ATOM 3153 C CA . ASN A 1 412 ? -5.286 -1.559 24.885 1.00 97.44 412 ASN A CA 1
ATOM 3154 C C . ASN A 1 412 ? -4.062 -0.657 24.648 1.00 97.44 412 ASN A C 1
ATOM 3156 O O . ASN A 1 412 ? -3.163 -1.051 23.911 1.00 97.44 412 ASN A O 1
ATOM 3160 N N . GLY A 1 413 ? -4.025 0.545 25.238 1.00 97.00 413 GLY A N 1
ATOM 3161 C CA . GLY A 1 413 ? -2.917 1.487 25.054 1.00 97.00 413 GLY A CA 1
ATOM 3162 C C . GLY A 1 413 ? -2.770 1.990 23.614 1.00 97.00 413 GLY A C 1
ATOM 3163 O O . GLY A 1 413 ? -1.657 2.243 23.168 1.00 97.00 413 GLY A O 1
ATOM 3164 N N . VAL A 1 414 ? -3.878 2.096 22.874 1.00 98.12 414 VAL A N 1
ATOM 3165 C CA . VAL A 1 414 ? -3.886 2.580 21.486 1.00 98.12 414 VAL A CA 1
ATOM 3166 C C . VAL A 1 414 ? -4.205 4.069 21.456 1.00 98.12 414 VAL A C 1
ATOM 3168 O O . VAL A 1 414 ? -5.186 4.515 22.056 1.00 98.12 414 VAL A O 1
ATOM 3171 N N . THR A 1 415 ? -3.416 4.834 20.709 1.00 97.44 415 THR A N 1
ATOM 3172 C CA . THR A 1 415 ? -3.645 6.271 20.520 1.00 97.44 415 THR A CA 1
ATOM 3173 C C . THR A 1 415 ? -4.821 6.509 19.572 1.00 97.44 415 THR A C 1
ATOM 3175 O O . THR A 1 415 ? -4.960 5.828 18.553 1.00 97.44 415 THR A O 1
ATOM 3178 N N . ILE A 1 416 ? -5.677 7.485 19.893 1.00 97.50 416 ILE A N 1
ATOM 3179 C CA . ILE A 1 416 ? -6.719 7.978 18.986 1.00 97.50 416 ILE A CA 1
ATOM 3180 C C . ILE A 1 416 ? -6.417 9.426 18.618 1.00 97.50 416 ILE A C 1
ATOM 3182 O O . ILE A 1 416 ? -6.312 10.278 19.498 1.00 97.50 416 ILE A O 1
ATOM 3186 N N . THR A 1 417 ? -6.404 9.701 17.318 1.00 95.75 417 THR A N 1
ATOM 3187 C CA . THR A 1 417 ? -6.224 11.045 16.762 1.00 95.75 417 THR A CA 1
ATOM 3188 C C . THR A 1 417 ? -7.423 11.409 15.889 1.00 95.75 417 THR A C 1
ATOM 3190 O O . THR A 1 417 ? -8.018 10.548 15.240 1.00 95.75 417 THR A O 1
ATOM 3193 N N . ILE A 1 418 ? -7.810 12.685 15.869 1.00 94.38 418 ILE A N 1
ATOM 3194 C CA . ILE A 1 418 ? -8.873 13.214 15.002 1.00 94.38 418 ILE A CA 1
ATOM 3195 C C . ILE A 1 418 ? -8.260 14.321 14.135 1.00 94.38 418 ILE A C 1
ATOM 3197 O O . ILE A 1 418 ? -7.608 15.216 14.673 1.00 94.38 418 ILE A O 1
ATOM 3201 N N . LYS A 1 419 ? -8.439 14.239 12.812 1.00 88.81 419 LYS A N 1
ATOM 3202 C CA . LYS A 1 419 ? -7.874 15.149 11.804 1.00 88.81 419 LYS A CA 1
ATOM 3203 C C . LYS A 1 419 ? -8.938 15.689 10.850 1.00 88.81 419 LYS A C 1
ATOM 3205 O O . LYS A 1 419 ? -9.826 14.913 10.409 1.00 88.81 419 LYS A O 1
#

Mean predicted aligned error: 17.85 Å

Foldseek 3Di:
DQDLVNLLVVCVVVVPPPSVVDDPVRSCVVNVHDPPDDDDDDDPDDDDDPPDDPPPLLVLLVVLCVVQNDDSVVLSVQLVVLLVVLLVVQVVVCVVVVHDDDPVSSVVSSVVSSVVSSVVSNVPRDDDDPDDDDDDDDDDDDDDDDDDDDDDDDDDDPPPDPDDQFDLAAFFPVVVLVVLLVVCCVVPNDVLQVLLQVLLLVQLLQWFKKDAAALVCPLVQVVVQFDFAPVVVCPPDPVVLVVVQLLCCQQGNNHPPRDRQQFWDKTFTDHPDPPCPFLQNVLCPVRYQKMFTFDPCLLQSKWKALAPSCQQQHTDRSNRGGLSSLLRFNPPDDRDSPLDCDPVCVRSVVSSVQSSVLSSPAPHQRSSCVSSVHSGIMMIGGSGGGPLRTAEMEGGDPDDDDPSRVVSCVVNVHYYHYD